Protein AF-A0A0F8YHL1-F1 (afdb_monomer)

Mean predicted aligned error: 12.62 Å

pLDDT: mean 79.78, std 15.27, range [35.53, 95.88]

Secondary structure (DSSP, 8-state):
-HHHHHHHHHHHHHHHHHHHHHHHHHHHT--GGGS-HHHHHHHHHHHHTEE-S---HHHHHHHHHHHHHHHH-TTS---HHHHHHHTTTTSEETTS--HHHHHHHHHHHHHHHHHHHHHHHHHHHHHHHHHHHHHHHHHHTPPPTTTS---S--PPPP-TTHHHHHHHHHHS-TTS--HHHHHHHHT-TTSHHHIIIIIHHHHHHHHHHHHHHHHHHHHHHHHHHTSSBSTTSSBS-HHHHHH-EEEETTEEEEHHHHHHHHHHHTSHHHHHIIIII-EE-TTSS-TT--B---HHHHHHHHHT--HHHHHHTSHHHHHHHHHHHHHHHHHHHHHHSSPPPP-TT----EE----S-THHHHHHHHHHHHHHHTS-----GGGS------S-EE---HHHHH--

Sequence (404 aa):
MRIRLMKEEAKIRAEQRREFQKMVLKLRNVNTAKMDPVQAAPVIALLKGIDLVRLNKKATVRLEKMREFMEKNPESNVTEKMIKSLDRLEKTHLNDMTFEEMKDIFDAVMHHVHLDKLKKEIKVGREKKSTARAVADAIIEMKPIKEVRQDIVKFQAETPAQRTARLIKETFGIRHDHYDLIIESLAGLNSTMDKILFQGVDDGQMVELKYRQDVFKQFQKGLEDSGLFGKGKKVADIDAWLNETVIVGRYELSRNQRMALYRHSLNGDNYRAIIMGGFGIKHSKEPNKVYKIDVDEFNAILESLTPEELAFAGDHVSRIFAEQAAKLNKVFVEKNNFEMTKEDNYYPKEVMPIKRGVDFEKEEALEMFKGKWVRVGLSKGMLKERLRSKKPIYLNGLTYDVNK

Structure (mmCIF, N/CA/C/O backbone):
data_AF-A0A0F8YHL1-F1
#
_entry.id   AF-A0A0F8YHL1-F1
#
loop_
_atom_site.group_PDB
_atom_site.id
_atom_site.type_symbol
_atom_site.label_atom_id
_atom_site.label_alt_id
_atom_site.label_comp_id
_atom_site.label_asym_id
_atom_site.label_entity_id
_atom_site.label_seq_id
_atom_site.pdbx_PDB_ins_code
_atom_site.Cartn_x
_atom_site.Cartn_y
_atom_site.Cartn_z
_atom_site.occupancy
_atom_site.B_iso_or_equiv
_atom_site.auth_seq_id
_atom_site.auth_comp_id
_atom_site.auth_asym_id
_atom_site.auth_atom_id
_atom_site.pdbx_PDB_model_num
ATOM 1 N N . MET A 1 1 ? -35.172 -12.726 56.583 1.00 66.19 1 MET A N 1
ATOM 2 C CA . MET A 1 1 ? -34.061 -11.794 56.273 1.00 66.19 1 MET A CA 1
ATOM 3 C C . MET A 1 1 ? -33.017 -12.424 55.337 1.00 66.19 1 MET A C 1
ATOM 5 O O . MET A 1 1 ? -32.843 -11.921 54.238 1.00 66.19 1 MET A O 1
ATOM 9 N N . ARG A 1 2 ? -32.428 -13.583 55.679 1.00 71.56 2 ARG A N 1
ATOM 10 C CA . ARG A 1 2 ? -31.393 -14.293 54.884 1.00 71.56 2 ARG A CA 1
ATOM 11 C C . ARG A 1 2 ? -31.762 -14.608 53.418 1.00 71.56 2 ARG A C 1
ATOM 13 O O . ARG A 1 2 ? -30.946 -14.417 52.530 1.00 71.56 2 ARG A O 1
ATOM 20 N N . ILE A 1 3 ? -33.009 -15.011 53.149 1.00 76.94 3 ILE A N 1
ATOM 21 C CA . ILE A 1 3 ? -33.494 -15.304 51.780 1.00 76.94 3 ILE A CA 1
ATOM 22 C C . ILE A 1 3 ? -33.591 -14.035 50.911 1.00 76.94 3 ILE A C 1
ATOM 24 O O . ILE A 1 3 ? -33.381 -14.109 49.704 1.00 76.94 3 ILE A O 1
ATOM 28 N N . ARG A 1 4 ? -33.900 -12.868 51.499 1.00 74.25 4 ARG A N 1
ATOM 29 C CA . ARG A 1 4 ? -33.935 -11.596 50.754 1.00 74.25 4 ARG A CA 1
ATOM 30 C C . ARG A 1 4 ? -32.519 -11.160 50.363 1.00 74.25 4 ARG A C 1
ATOM 32 O O . ARG A 1 4 ? -32.305 -10.901 49.189 1.00 74.25 4 ARG A O 1
ATOM 39 N N . LEU A 1 5 ? -31.566 -11.233 51.297 1.00 76.00 5 LEU A N 1
ATOM 40 C CA . LEU A 1 5 ? -30.143 -10.961 51.041 1.00 76.00 5 LEU A CA 1
ATOM 41 C C . LEU A 1 5 ? -29.560 -11.882 49.954 1.00 76.00 5 LEU A C 1
ATOM 43 O O . LEU A 1 5 ? -28.947 -11.404 49.009 1.00 76.00 5 LEU A O 1
ATOM 47 N N . MET A 1 6 ? -29.845 -13.190 50.004 1.00 77.75 6 MET A N 1
ATOM 48 C CA . MET A 1 6 ? -29.402 -14.130 48.960 1.00 77.75 6 MET A CA 1
ATOM 49 C C . MET A 1 6 ? -29.983 -13.812 47.572 1.00 77.75 6 MET A C 1
ATOM 51 O O . MET A 1 6 ? -29.295 -13.975 46.566 1.00 77.75 6 MET A O 1
ATOM 55 N N . LYS A 1 7 ? -31.246 -13.368 47.493 1.00 84.06 7 LYS A N 1
ATOM 56 C CA . LYS A 1 7 ? -31.866 -12.955 46.222 1.00 84.06 7 LYS A CA 1
ATOM 57 C C . LYS A 1 7 ? -31.234 -11.675 45.671 1.00 84.06 7 LYS A C 1
ATOM 59 O O . LYS A 1 7 ? -31.077 -11.555 44.459 1.00 84.06 7 LYS A O 1
ATOM 64 N N . GLU A 1 8 ? -30.868 -10.748 46.547 1.00 83.06 8 GLU A N 1
ATOM 65 C CA . GLU A 1 8 ? -30.228 -9.481 46.192 1.00 83.06 8 GLU A CA 1
ATOM 66 C C . GLU A 1 8 ? -28.790 -9.699 45.698 1.00 83.06 8 GLU A C 1
ATOM 68 O O . GLU A 1 8 ? -28.441 -9.257 44.605 1.00 83.06 8 GLU A O 1
ATOM 73 N N . GLU A 1 9 ? -27.999 -10.513 46.403 1.00 84.38 9 GLU A N 1
ATOM 74 C CA . GLU A 1 9 ? -26.665 -10.936 45.956 1.00 84.38 9 GLU A CA 1
ATOM 75 C C . GLU A 1 9 ? -26.708 -11.698 44.625 1.00 84.38 9 GLU A C 1
ATOM 77 O O . GLU A 1 9 ? -25.872 -11.481 43.746 1.00 84.38 9 GLU A O 1
ATOM 82 N N . ALA A 1 10 ? -27.688 -12.591 44.444 1.00 85.94 10 ALA A N 1
ATOM 83 C CA . ALA A 1 10 ? -27.861 -13.317 43.189 1.00 85.94 10 ALA A CA 1
ATOM 84 C C . ALA A 1 10 ? -28.182 -12.371 42.021 1.00 85.94 10 ALA A C 1
ATOM 86 O O . ALA A 1 10 ? -27.679 -12.578 40.914 1.00 85.94 10 ALA A O 1
ATOM 87 N N . LYS A 1 11 ? -28.974 -11.320 42.267 1.00 90.06 11 LYS A N 1
ATOM 88 C CA . LYS A 1 11 ? -29.289 -10.286 41.276 1.00 90.06 11 LYS A CA 1
ATOM 89 C C . LYS A 1 11 ? -28.047 -9.470 40.907 1.00 90.06 11 LYS A C 1
ATOM 91 O O . LYS A 1 11 ? -27.749 -9.362 39.721 1.00 90.06 11 LYS A O 1
ATOM 96 N N . ILE A 1 12 ? -27.281 -9.007 41.898 1.00 87.31 12 ILE A N 1
ATOM 97 C CA . ILE A 1 12 ? -26.021 -8.272 41.684 1.00 87.31 12 ILE A CA 1
ATOM 98 C C . ILE A 1 12 ? -25.038 -9.120 40.866 1.00 87.31 12 ILE A C 1
ATOM 100 O O . ILE A 1 12 ? -24.499 -8.661 39.862 1.00 87.31 12 ILE A O 1
ATOM 104 N N . ARG A 1 13 ? -24.862 -10.402 41.217 1.00 85.38 13 ARG A N 1
ATOM 105 C CA . ARG A 1 13 ? -23.994 -11.321 40.457 1.00 85.38 13 ARG A CA 1
ATOM 106 C C . ARG A 1 13 ? -24.487 -11.542 39.028 1.00 85.38 13 ARG A C 1
ATOM 108 O O . ARG A 1 13 ? -23.675 -11.686 38.114 1.00 85.38 13 ARG A O 1
ATOM 115 N N . ALA A 1 14 ? -25.801 -11.614 38.815 1.00 88.38 14 ALA A N 1
ATOM 116 C CA . ALA A 1 14 ? -26.371 -11.758 37.479 1.00 88.38 14 ALA A CA 1
ATOM 117 C C . ALA A 1 14 ? -26.127 -10.505 36.624 1.00 88.38 14 ALA A C 1
ATOM 119 O O . ALA A 1 14 ? -25.765 -10.633 35.454 1.00 88.38 14 ALA A O 1
ATOM 120 N N . GLU A 1 15 ? -26.273 -9.314 37.206 1.00 90.69 15 GLU A N 1
ATOM 121 C CA . GLU A 1 15 ? -25.990 -8.030 36.557 1.00 90.69 15 GLU A CA 1
ATOM 122 C C . GLU A 1 15 ? -24.505 -7.896 36.207 1.00 90.69 15 GLU A C 1
ATOM 124 O O . GLU A 1 15 ? -24.183 -7.705 35.032 1.00 90.69 15 GLU A O 1
ATOM 129 N N . GLN A 1 16 ? -23.607 -8.148 37.166 1.00 89.69 16 GLN A N 1
ATOM 130 C CA . GLN A 1 16 ? -22.155 -8.158 36.948 1.00 89.69 16 GLN A CA 1
ATOM 131 C C . GLN A 1 16 ? -21.751 -9.115 35.823 1.00 89.69 16 GLN A C 1
ATOM 133 O O . GLN A 1 16 ? -20.984 -8.750 34.938 1.00 89.69 16 GLN A O 1
ATOM 138 N N . ARG A 1 17 ? -22.307 -10.334 35.785 1.00 87.06 17 ARG A N 1
ATOM 139 C CA . ARG A 1 17 ? -22.046 -11.287 34.689 1.00 87.06 17 ARG A CA 1
ATOM 140 C C . ARG A 1 17 ? -22.510 -10.761 33.335 1.00 87.06 17 ARG A C 1
ATOM 142 O O . ARG A 1 17 ? -21.849 -10.998 32.324 1.00 87.06 17 ARG A O 1
ATOM 149 N N . ARG A 1 18 ? -23.651 -10.074 33.297 1.00 90.88 18 ARG A N 1
ATOM 150 C CA . ARG A 1 18 ? -24.211 -9.506 32.067 1.00 90.88 18 ARG A CA 1
ATOM 151 C C . ARG A 1 18 ? -23.339 -8.365 31.552 1.00 90.88 18 ARG A C 1
ATOM 153 O O . ARG A 1 18 ? -23.091 -8.285 30.351 1.00 90.88 18 ARG A O 1
ATOM 160 N N . GLU A 1 19 ? -22.857 -7.510 32.446 1.00 90.88 19 GLU A N 1
ATOM 161 C CA . GLU A 1 19 ? -21.908 -6.446 32.118 1.00 90.88 19 GLU A CA 1
ATOM 162 C C . GLU A 1 19 ? -20.555 -7.001 31.685 1.00 90.88 19 GLU A C 1
ATOM 164 O O . GLU A 1 19 ? -20.057 -6.609 30.634 1.00 90.88 19 GLU A O 1
ATOM 169 N N . PHE A 1 20 ? -20.025 -7.995 32.398 1.00 90.62 20 PHE A N 1
ATOM 170 C CA . PHE A 1 20 ? -18.797 -8.700 32.031 1.00 90.62 20 PHE A CA 1
ATOM 171 C C . PHE A 1 20 ? -18.864 -9.236 30.596 1.00 90.62 20 PHE A C 1
ATOM 173 O O . PHE A 1 20 ? -17.977 -8.991 29.781 1.00 90.62 20 PHE A O 1
ATOM 180 N N . GLN A 1 21 ? -19.963 -9.904 30.232 1.00 89.25 21 GLN A N 1
ATOM 181 C CA . GLN A 1 21 ? -20.164 -10.399 28.868 1.00 89.25 21 GLN A CA 1
ATOM 182 C C . GLN A 1 21 ? -20.241 -9.272 27.829 1.00 89.25 21 GLN A C 1
ATOM 184 O O . GLN A 1 21 ? -19.700 -9.419 26.731 1.00 89.25 21 GLN A O 1
ATOM 189 N N . LYS A 1 22 ? -20.880 -8.141 28.160 1.00 92.75 22 LYS A N 1
ATOM 190 C CA . LYS A 1 22 ? -20.911 -6.958 27.284 1.00 92.75 22 LYS A CA 1
ATOM 191 C C . LYS A 1 22 ? -19.513 -6.366 27.088 1.00 92.75 22 LYS A C 1
ATOM 193 O O . LYS A 1 22 ? -19.184 -6.005 25.959 1.00 92.75 22 LYS A O 1
ATOM 198 N N . MET A 1 23 ? -18.706 -6.284 28.148 1.00 93.00 23 MET A N 1
ATOM 199 C CA . MET A 1 23 ? -17.321 -5.800 28.091 1.00 93.00 23 MET A CA 1
ATOM 200 C C . MET A 1 23 ? -16.475 -6.692 27.181 1.00 93.00 23 MET A C 1
ATOM 202 O O . MET A 1 23 ? -15.886 -6.199 26.221 1.00 93.00 23 MET A O 1
ATOM 206 N N . VAL A 1 24 ? -16.518 -8.013 27.384 1.00 90.69 24 VAL A N 1
ATOM 207 C CA . VAL A 1 24 ? -15.813 -8.988 26.533 1.00 90.69 24 VAL A CA 1
ATOM 208 C C . VAL A 1 24 ? -16.233 -8.867 25.067 1.00 90.69 24 VAL A C 1
ATOM 210 O O . VAL A 1 24 ? -15.379 -8.859 24.181 1.00 90.69 24 VAL A O 1
ATOM 213 N N . LEU A 1 25 ? -17.536 -8.755 24.787 1.00 90.75 25 LEU A N 1
ATOM 214 C CA . LEU A 1 25 ? -18.029 -8.618 23.415 1.00 90.75 25 LEU A CA 1
ATOM 215 C C . LEU A 1 25 ? -17.499 -7.343 22.749 1.00 90.75 25 LEU A C 1
ATOM 217 O O . LEU A 1 25 ? -17.074 -7.383 21.597 1.00 90.75 25 LEU A O 1
ATOM 221 N N . LYS A 1 26 ? -17.505 -6.220 23.472 1.00 91.81 26 LYS A N 1
ATOM 222 C CA . LYS A 1 26 ? -16.968 -4.953 22.971 1.00 91.81 26 LYS A CA 1
ATOM 223 C C . LYS A 1 26 ? -15.470 -5.046 22.699 1.00 91.81 26 LYS A C 1
ATOM 225 O O . LYS A 1 26 ? -15.065 -4.658 21.611 1.00 91.81 26 LYS A O 1
ATOM 230 N N . LEU A 1 27 ? -14.682 -5.615 23.615 1.00 92.25 27 LEU A N 1
ATOM 231 C CA . LEU A 1 27 ? -13.239 -5.802 23.415 1.00 92.25 27 LEU A CA 1
ATOM 232 C C . LEU A 1 27 ? -12.924 -6.675 22.202 1.00 92.25 27 LEU A C 1
ATOM 234 O O . LEU A 1 27 ? -12.051 -6.328 21.416 1.00 92.25 27 LEU A O 1
ATOM 238 N N . ARG A 1 28 ? -13.673 -7.765 21.994 1.00 89.06 28 ARG A N 1
ATOM 239 C CA . ARG A 1 28 ? -13.517 -8.615 20.800 1.00 89.06 28 ARG A CA 1
ATOM 240 C C . ARG A 1 28 ? -13.789 -7.871 19.492 1.00 89.06 28 ARG A C 1
ATOM 242 O O . ARG A 1 28 ? -13.245 -8.249 18.461 1.00 89.06 28 ARG A O 1
ATOM 249 N N . ASN A 1 29 ? -14.636 -6.847 19.532 1.00 90.62 29 ASN A N 1
ATOM 250 C CA . ASN A 1 29 ? -14.989 -6.042 18.367 1.00 90.62 29 ASN A CA 1
ATOM 251 C C . ASN A 1 29 ? -14.037 -4.853 18.144 1.00 90.62 29 ASN A C 1
ATOM 253 O O . ASN A 1 29 ? -14.195 -4.137 17.153 1.00 90.62 29 ASN A O 1
ATOM 257 N N . VAL A 1 30 ? -13.062 -4.618 19.032 1.00 90.69 30 VAL A N 1
ATOM 258 C CA . VAL A 1 30 ? -12.052 -3.573 18.833 1.00 90.69 30 VAL A CA 1
ATOM 259 C C . VAL A 1 30 ? -11.114 -4.001 17.709 1.00 90.69 30 VAL A C 1
ATOM 261 O O . VAL A 1 30 ? -10.410 -5.003 17.805 1.00 90.69 30 VAL A O 1
ATOM 264 N N . ASN A 1 31 ? -11.100 -3.223 16.628 1.00 88.44 31 ASN A N 1
ATOM 265 C CA . ASN A 1 31 ? -10.236 -3.471 15.483 1.00 88.44 31 ASN A CA 1
ATOM 266 C C . ASN A 1 31 ? -8.985 -2.588 15.553 1.00 88.44 31 ASN A C 1
ATOM 268 O O . ASN A 1 31 ? -8.961 -1.491 14.992 1.00 88.44 31 ASN A O 1
ATOM 272 N N . THR A 1 32 ? -7.943 -3.089 16.215 1.00 87.94 32 THR A N 1
ATOM 273 C CA . THR A 1 32 ? -6.653 -2.394 16.362 1.00 87.94 32 THR A CA 1
ATOM 274 C C . THR A 1 32 ? -5.949 -2.142 15.031 1.00 87.94 32 THR A C 1
ATOM 276 O O . THR A 1 32 ? -5.216 -1.166 14.919 1.00 87.94 32 THR A O 1
ATOM 279 N N . ALA A 1 33 ? -6.221 -2.939 13.991 1.00 86.44 33 ALA A N 1
ATOM 280 C CA . ALA A 1 33 ? -5.633 -2.745 12.664 1.00 86.44 33 ALA A CA 1
ATOM 281 C C . ALA A 1 33 ? -6.118 -1.461 11.966 1.00 86.44 33 ALA A C 1
ATOM 283 O O . ALA A 1 33 ? -5.475 -0.984 11.039 1.00 86.44 33 ALA A O 1
ATOM 284 N N . LYS A 1 34 ? -7.250 -0.893 12.400 1.00 86.25 34 LYS A N 1
ATOM 285 C CA . LYS A 1 34 ? -7.805 0.364 11.867 1.00 86.25 34 LYS A CA 1
ATOM 286 C C . LYS A 1 34 ? -7.648 1.542 12.827 1.00 86.25 34 LYS A C 1
ATOM 288 O O . LYS A 1 34 ? -8.306 2.570 12.644 1.00 86.25 34 LYS A O 1
ATOM 293 N N . MET A 1 35 ? -6.835 1.387 13.865 1.00 88.81 35 MET A N 1
ATOM 294 C CA . MET A 1 35 ? -6.542 2.434 14.840 1.00 88.81 35 MET A CA 1
ATOM 295 C C . MET A 1 35 ? -5.200 3.094 14.535 1.00 88.81 35 MET A C 1
ATOM 297 O O . MET A 1 35 ? -4.316 2.494 13.922 1.00 88.81 35 MET A O 1
ATOM 301 N N . ASP A 1 36 ? -5.051 4.326 15.006 1.00 88.81 36 ASP A N 1
ATOM 302 C CA . ASP A 1 36 ? -3.782 5.039 14.984 1.00 88.81 36 ASP A CA 1
ATOM 303 C C . ASP A 1 36 ? -2.710 4.234 15.733 1.00 88.81 36 ASP A C 1
ATOM 305 O O . ASP A 1 36 ? -2.987 3.797 16.852 1.00 88.81 36 ASP A O 1
ATOM 309 N N . PRO A 1 37 ? -1.490 4.053 15.189 1.00 89.00 37 PRO A N 1
ATOM 310 C CA . PRO A 1 37 ? -0.473 3.188 15.798 1.00 89.00 37 PRO A CA 1
ATOM 311 C C . PRO A 1 37 ? -0.168 3.530 17.262 1.00 89.00 37 PRO A C 1
ATOM 313 O O . PRO A 1 37 ? 0.018 2.636 18.087 1.00 89.00 37 PRO A O 1
ATOM 316 N N . VAL A 1 38 ? -0.203 4.823 17.605 1.00 91.06 38 VAL A N 1
ATOM 317 C CA . VAL A 1 38 ? 0.028 5.327 18.968 1.00 91.06 38 VAL A CA 1
ATOM 318 C C . VAL A 1 38 ? -1.055 4.850 19.940 1.00 91.06 38 VAL A C 1
ATOM 320 O O . VAL A 1 38 ? -0.758 4.570 21.095 1.00 91.06 38 VAL A O 1
ATOM 323 N N . GLN A 1 39 ? -2.303 4.734 19.481 1.00 91.50 39 GLN A N 1
ATOM 324 C CA . GLN A 1 39 ? -3.429 4.255 20.292 1.00 91.50 39 GLN A CA 1
ATOM 325 C C . GLN A 1 39 ? -3.612 2.736 20.194 1.00 91.50 39 GLN A C 1
ATOM 327 O O . GLN A 1 39 ? -4.081 2.106 21.138 1.00 91.50 39 GLN A O 1
ATOM 332 N N . ALA A 1 40 ? -3.223 2.129 19.072 1.00 90.75 40 ALA A N 1
ATOM 333 C CA . ALA A 1 40 ? -3.288 0.690 18.858 1.00 90.75 40 ALA A CA 1
ATOM 334 C C . ALA A 1 40 ? -2.283 -0.064 19.740 1.00 90.75 40 ALA A C 1
ATOM 336 O O . ALA A 1 40 ? -2.630 -1.107 20.293 1.00 90.75 40 ALA A O 1
ATOM 337 N N . ALA A 1 41 ? -1.058 0.452 19.900 1.00 92.44 41 ALA A N 1
ATOM 338 C CA . ALA A 1 41 ? -0.001 -0.228 20.650 1.00 92.44 41 ALA A CA 1
ATOM 339 C C . ALA A 1 41 ? -0.370 -0.506 22.126 1.00 92.44 41 ALA A C 1
ATOM 341 O O . ALA A 1 41 ? -0.244 -1.662 22.538 1.00 92.44 41 ALA A O 1
ATOM 342 N N . PRO A 1 42 ? -0.905 0.458 22.906 1.00 92.00 42 PRO A N 1
ATOM 343 C CA . PRO A 1 42 ? -1.404 0.192 24.257 1.00 92.00 42 PRO A CA 1
ATOM 344 C C . PRO A 1 42 ? -2.526 -0.848 24.295 1.00 92.00 42 PRO A C 1
ATOM 346 O O . PRO A 1 42 ? -2.508 -1.740 25.137 1.00 92.00 42 PRO A O 1
ATOM 349 N N . VAL A 1 43 ? -3.475 -0.794 23.353 1.00 92.06 43 VAL A N 1
ATOM 350 C CA . VAL A 1 43 ? -4.576 -1.771 23.279 1.00 92.06 43 VAL A CA 1
ATOM 351 C C . VAL A 1 43 ? -4.044 -3.177 23.001 1.00 92.06 43 VAL A C 1
ATOM 353 O O . VAL A 1 43 ? -4.459 -4.133 23.651 1.00 92.06 43 VAL A O 1
ATOM 356 N N . ILE A 1 44 ? -3.099 -3.315 22.068 1.00 91.44 44 ILE A N 1
ATOM 357 C CA . ILE A 1 44 ? -2.448 -4.596 21.773 1.00 91.44 44 ILE A CA 1
ATOM 358 C C . ILE A 1 44 ? -1.698 -5.100 23.008 1.00 91.44 44 ILE A C 1
ATOM 360 O O . ILE A 1 44 ? -1.815 -6.277 23.331 1.00 91.44 44 ILE A O 1
ATOM 364 N N . ALA A 1 45 ? -0.970 -4.231 23.714 1.00 91.56 45 ALA A N 1
ATOM 365 C CA . ALA A 1 45 ? -0.237 -4.599 24.921 1.00 91.56 45 ALA A CA 1
ATOM 366 C C . ALA A 1 45 ? -1.172 -5.100 26.035 1.00 91.56 45 ALA A C 1
ATOM 368 O O . ALA A 1 45 ? -0.929 -6.170 26.589 1.00 91.56 45 ALA A O 1
ATOM 369 N N . LEU A 1 46 ? -2.273 -4.385 26.295 1.00 90.75 46 LEU A N 1
ATOM 370 C CA . LEU A 1 46 ? -3.285 -4.761 27.289 1.00 90.75 46 LEU A CA 1
ATOM 371 C C . LEU A 1 46 ? -3.964 -6.097 26.952 1.00 90.75 46 LEU A C 1
ATOM 373 O O . LEU A 1 46 ? -4.244 -6.891 27.844 1.00 90.75 46 LEU A O 1
ATOM 377 N N . LEU A 1 47 ? -4.212 -6.368 25.667 1.00 90.00 47 LEU A N 1
ATOM 378 C CA . LEU A 1 47 ? -4.900 -7.585 25.227 1.00 90.00 47 LEU A CA 1
ATOM 379 C C . LEU A 1 47 ? -3.965 -8.776 24.966 1.00 90.00 47 LEU A C 1
ATOM 381 O O . LEU A 1 47 ? -4.443 -9.908 24.894 1.00 90.00 47 LEU A O 1
ATOM 385 N N . LY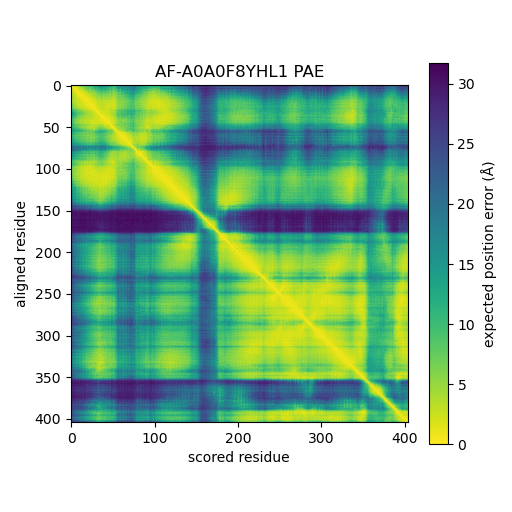S A 1 48 ? -2.648 -8.567 24.823 1.00 88.44 48 LYS A N 1
ATOM 386 C CA . LYS A 1 48 ? -1.682 -9.621 24.453 1.00 88.44 48 LYS A CA 1
ATOM 387 C C . LYS A 1 48 ? -1.721 -10.809 25.419 1.00 88.44 48 LYS A C 1
ATOM 389 O O . LYS A 1 48 ? -1.664 -11.954 24.969 1.00 88.44 48 LYS A O 1
ATOM 394 N N . GLY A 1 49 ? -1.840 -10.522 26.715 1.00 84.62 49 GLY A N 1
ATOM 395 C CA . GLY A 1 49 ? -1.845 -11.515 27.791 1.00 84.62 49 GLY A CA 1
ATOM 396 C C . GLY A 1 49 ? -3.208 -12.139 28.096 1.00 84.62 49 GLY A C 1
ATOM 397 O O . GLY A 1 49 ? -3.285 -12.974 28.987 1.00 84.62 49 GLY A O 1
ATOM 398 N N . ILE A 1 50 ? -4.280 -11.760 27.392 1.00 86.12 50 ILE A N 1
ATOM 399 C CA . ILE A 1 50 ? -5.649 -12.171 27.735 1.00 86.12 50 ILE A CA 1
ATOM 400 C C . ILE A 1 50 ? -6.237 -13.008 26.604 1.00 86.12 50 ILE A C 1
ATOM 402 O O . ILE A 1 50 ? -6.273 -12.583 25.446 1.00 86.12 50 ILE A O 1
ATOM 406 N N . ASP A 1 51 ? -6.767 -14.187 26.930 1.00 84.12 51 ASP A N 1
ATOM 407 C CA . ASP A 1 51 ? -7.594 -14.932 25.985 1.00 84.12 51 ASP A CA 1
ATOM 408 C C . ASP A 1 51 ? -9.056 -14.503 26.123 1.00 84.12 51 ASP A C 1
ATOM 410 O O . ASP A 1 51 ? -9.803 -14.989 26.973 1.00 84.12 51 ASP A O 1
ATOM 414 N N . LEU A 1 52 ? -9.488 -13.601 25.238 1.00 83.19 52 LEU A N 1
ATOM 415 C CA . LEU A 1 52 ? -10.881 -13.168 25.164 1.00 83.19 52 LEU A CA 1
ATOM 416 C C . LEU A 1 52 ? -11.825 -14.291 24.714 1.00 83.19 52 LEU A C 1
ATOM 418 O O . LEU A 1 52 ? -13.037 -14.082 24.753 1.00 83.19 52 LEU A O 1
ATOM 422 N N . VAL A 1 53 ? -11.345 -15.457 24.263 1.00 82.38 53 VAL A N 1
ATOM 423 C CA . VAL A 1 53 ? -12.166 -16.617 23.889 1.00 82.38 53 VAL A CA 1
ATOM 424 C C . VAL A 1 53 ? -12.253 -17.594 25.056 1.00 82.38 53 VAL A C 1
ATOM 426 O O . VAL A 1 53 ? -11.257 -18.076 25.581 1.00 82.38 53 VAL A O 1
ATOM 429 N N . ARG A 1 54 ? -13.478 -17.966 25.437 1.00 76.31 54 ARG A N 1
ATOM 430 C CA . ARG A 1 54 ? -13.696 -18.891 26.552 1.00 76.31 54 ARG A CA 1
ATOM 431 C C . ARG A 1 54 ? -13.131 -20.279 26.227 1.00 76.31 54 ARG A C 1
ATOM 433 O O . ARG A 1 54 ? -13.660 -20.970 25.356 1.00 76.31 54 ARG A O 1
ATOM 440 N N . LEU A 1 55 ? -12.111 -20.704 26.966 1.00 74.31 55 LEU A N 1
ATOM 441 C CA . LEU A 1 55 ? -11.660 -22.094 27.011 1.00 74.31 55 LEU A CA 1
ATOM 442 C C . LEU A 1 55 ? -12.542 -22.903 27.965 1.00 74.31 55 LEU A C 1
ATOM 444 O O . LEU A 1 55 ? -12.925 -22.447 29.045 1.00 74.31 55 LEU A O 1
ATOM 448 N N . ASN A 1 56 ? -12.912 -24.109 27.536 1.00 78.38 56 ASN A N 1
ATOM 449 C CA . ASN A 1 56 ? -13.550 -25.085 28.410 1.00 78.38 56 ASN A CA 1
ATOM 450 C C . ASN A 1 56 ? -12.469 -25.982 29.037 1.00 78.38 56 ASN A C 1
ATOM 452 O O . ASN A 1 56 ? -11.426 -26.210 28.429 1.00 78.38 56 ASN A O 1
ATOM 456 N N . LYS A 1 57 ? -12.730 -26.533 30.232 1.00 79.38 57 LYS A N 1
ATOM 457 C CA . LYS A 1 57 ? -11.749 -27.361 30.964 1.00 79.38 57 LYS A CA 1
ATOM 458 C C . LYS A 1 57 ? -11.197 -28.523 30.123 1.00 79.38 57 LYS A C 1
ATOM 460 O O . LYS A 1 57 ? -10.020 -28.844 30.199 1.00 79.38 57 LYS A O 1
ATOM 465 N N . LYS A 1 58 ? -12.040 -29.135 29.282 1.00 83.25 58 LYS A N 1
ATOM 466 C CA . LYS A 1 58 ? -11.640 -30.238 28.389 1.00 83.25 58 LYS A CA 1
ATOM 467 C C . LYS A 1 58 ? -10.628 -29.797 27.323 1.00 83.25 58 LYS A C 1
ATOM 469 O O . LYS A 1 58 ? -9.766 -30.584 26.949 1.00 83.25 58 LYS A O 1
ATOM 474 N N . ALA A 1 59 ? -10.756 -28.578 26.808 1.00 80.31 59 ALA A N 1
ATOM 475 C CA . ALA A 1 59 ? -9.856 -28.013 25.815 1.00 80.31 59 ALA A CA 1
ATOM 476 C C . ALA A 1 59 ? -8.518 -27.613 26.441 1.00 80.31 59 ALA A C 1
ATOM 478 O O . ALA A 1 59 ? -7.496 -27.882 25.823 1.00 80.31 59 ALA A O 1
ATOM 479 N N . THR A 1 60 ? -8.513 -27.078 27.666 1.00 81.69 60 THR A N 1
ATOM 480 C CA . THR A 1 60 ? -7.275 -26.803 28.418 1.00 81.69 60 THR A CA 1
ATOM 481 C C . THR A 1 60 ? -6.457 -28.083 28.604 1.00 81.69 60 THR A C 1
ATOM 483 O O . THR A 1 60 ? -5.339 -28.159 28.109 1.00 81.69 60 THR A O 1
ATOM 486 N N . VAL A 1 61 ? -7.072 -29.147 29.137 1.00 85.19 61 VAL A N 1
ATOM 487 C CA . VAL A 1 61 ? -6.414 -30.460 29.312 1.00 85.19 61 VAL A CA 1
ATOM 488 C C . VAL A 1 61 ? -5.902 -31.035 27.986 1.00 85.19 61 VAL A C 1
ATOM 490 O O . VAL A 1 61 ? -4.871 -31.700 27.935 1.00 85.19 61 VAL A O 1
ATOM 493 N N . ARG A 1 62 ? -6.619 -30.804 26.879 1.00 85.50 62 ARG A N 1
ATOM 494 C CA . ARG A 1 62 ? -6.176 -31.248 25.550 1.00 85.50 62 ARG A CA 1
ATOM 495 C C . ARG A 1 62 ? -4.928 -30.497 25.089 1.00 85.50 62 ARG A C 1
ATOM 497 O O . ARG A 1 62 ? -4.043 -31.124 24.520 1.00 85.50 62 ARG A O 1
ATOM 504 N N . LEU A 1 63 ? -4.884 -29.183 25.293 1.00 85.62 63 LEU A N 1
ATOM 505 C CA . LEU A 1 63 ? -3.739 -28.356 24.919 1.00 85.62 63 LEU A CA 1
ATOM 506 C C . LEU A 1 63 ? -2.518 -28.681 25.789 1.00 85.62 63 LEU A C 1
ATOM 508 O O . LEU A 1 63 ? -1.425 -28.784 25.250 1.00 85.62 63 LEU A O 1
ATOM 512 N N . GLU A 1 64 ? -2.700 -28.927 27.088 1.00 86.50 64 GLU A N 1
ATOM 513 C CA . GLU A 1 64 ? -1.622 -29.358 27.996 1.00 86.50 64 GLU A CA 1
ATOM 514 C C . GLU A 1 64 ? -1.011 -30.686 27.544 1.00 86.50 64 GLU A C 1
ATOM 516 O O . GLU A 1 64 ? 0.196 -30.777 27.340 1.00 86.50 64 GLU A O 1
ATOM 521 N N . LYS A 1 65 ? -1.851 -31.689 27.257 1.00 86.06 65 LYS A N 1
ATOM 522 C CA . LYS A 1 65 ? -1.391 -32.970 26.698 1.00 86.06 65 LYS A CA 1
ATOM 523 C C . LYS A 1 65 ? -0.688 -32.810 25.352 1.00 86.06 65 LYS A C 1
ATOM 525 O O . LYS A 1 65 ? 0.228 -33.565 25.048 1.00 86.06 65 LYS A O 1
ATOM 530 N N . MET A 1 66 ? -1.124 -31.853 24.533 1.00 83.00 66 MET A N 1
ATOM 531 C CA . MET A 1 66 ? -0.473 -31.543 23.260 1.00 83.00 66 MET A CA 1
ATOM 532 C C . MET A 1 66 ? 0.907 -30.910 23.481 1.00 83.00 66 MET A C 1
ATOM 534 O O . MET A 1 66 ? 1.842 -31.279 22.776 1.00 83.00 66 MET A O 1
ATOM 538 N N . ARG A 1 67 ? 1.054 -30.030 24.482 1.00 83.62 67 ARG A N 1
ATOM 539 C CA . ARG A 1 67 ? 2.350 -29.470 24.891 1.00 83.62 67 ARG A CA 1
ATOM 540 C C . ARG A 1 67 ? 3.294 -30.568 25.371 1.00 83.62 67 ARG A C 1
ATOM 542 O O . ARG A 1 67 ? 4.390 -30.694 24.842 1.00 83.62 67 ARG A O 1
ATOM 549 N N . GLU A 1 68 ? 2.831 -31.420 26.286 1.00 85.38 68 GLU A N 1
ATOM 550 C CA . GLU A 1 68 ? 3.606 -32.561 26.793 1.00 85.38 68 GLU A CA 1
ATOM 551 C C . GLU A 1 68 ? 4.018 -33.528 25.675 1.00 85.38 68 GLU A C 1
ATOM 553 O O . GLU A 1 68 ? 5.123 -34.067 25.686 1.00 85.38 68 GLU A O 1
ATOM 558 N N . PHE A 1 69 ? 3.134 -33.767 24.702 1.00 84.19 69 PHE A N 1
ATOM 559 C CA . PHE A 1 69 ? 3.438 -34.616 23.553 1.00 84.19 69 PHE A CA 1
ATOM 560 C C . PHE A 1 69 ? 4.537 -34.012 22.670 1.00 84.19 69 PHE A C 1
ATOM 562 O O . PHE A 1 69 ? 5.419 -34.749 22.233 1.00 84.19 69 PHE A O 1
ATOM 569 N N . MET A 1 70 ? 4.502 -32.695 22.438 1.00 80.94 70 MET A N 1
ATOM 570 C CA . MET A 1 70 ? 5.508 -31.974 21.653 1.00 80.94 70 MET A CA 1
ATOM 571 C C . MET A 1 70 ? 6.859 -31.886 22.372 1.00 80.94 70 MET A C 1
ATOM 573 O O . MET A 1 70 ? 7.887 -32.093 21.739 1.00 80.94 70 MET A O 1
ATOM 577 N N . GLU A 1 71 ? 6.865 -31.665 23.689 1.00 82.25 71 GLU A N 1
ATOM 578 C CA . GLU A 1 71 ? 8.087 -31.694 24.510 1.00 82.25 71 GLU A CA 1
ATOM 579 C C . GLU A 1 71 ? 8.761 -33.078 24.479 1.00 82.25 71 GLU A C 1
ATOM 581 O O . GLU A 1 71 ? 9.986 -33.174 24.454 1.00 82.25 71 GLU A O 1
ATOM 586 N N . LYS A 1 72 ? 7.970 -34.159 24.439 1.00 85.62 72 LYS A N 1
ATOM 587 C CA . LYS A 1 72 ? 8.474 -35.543 24.385 1.00 85.62 72 LYS A CA 1
ATOM 588 C C . LYS A 1 72 ? 8.827 -36.031 22.976 1.00 85.62 72 LYS A C 1
ATOM 590 O O . LYS A 1 72 ? 9.533 -37.027 22.859 1.00 85.62 72 LYS A O 1
ATOM 595 N N . ASN A 1 73 ? 8.338 -35.375 21.921 1.00 84.12 73 ASN A N 1
ATOM 596 C CA . ASN A 1 73 ? 8.536 -35.781 20.523 1.00 84.12 73 ASN A CA 1
ATOM 597 C C . ASN A 1 73 ? 8.919 -34.568 19.652 1.00 84.12 73 ASN A C 1
ATOM 599 O O . ASN A 1 73 ? 8.098 -34.097 18.852 1.00 84.12 73 ASN A O 1
ATOM 603 N N . PRO A 1 74 ? 10.160 -34.061 19.786 1.00 73.94 74 PRO A N 1
ATOM 604 C CA . PRO A 1 74 ? 10.614 -32.855 19.092 1.00 73.94 74 PRO A CA 1
ATOM 605 C C . PRO A 1 74 ? 10.678 -33.006 17.564 1.00 73.94 74 PRO A C 1
ATOM 607 O O . PRO A 1 74 ? 10.603 -32.008 16.858 1.00 73.94 74 PRO A O 1
ATOM 610 N N . GLU A 1 75 ? 10.748 -34.235 17.043 1.00 73.81 75 GLU A N 1
ATOM 611 C CA . GLU A 1 75 ? 10.757 -34.510 15.595 1.00 73.81 75 GLU A CA 1
ATOM 612 C C . GLU A 1 75 ? 9.355 -34.616 14.969 1.00 73.81 75 GLU A C 1
ATOM 614 O O . GLU A 1 75 ? 9.202 -34.932 13.789 1.00 73.81 75 GLU A O 1
ATOM 619 N N . SER A 1 76 ? 8.296 -34.372 15.746 1.00 74.88 76 SER A N 1
ATOM 620 C CA . SER A 1 76 ? 6.934 -34.402 15.214 1.00 74.88 76 SER A CA 1
ATOM 621 C C . SER A 1 76 ? 6.667 -33.210 14.283 1.00 74.88 76 SER A C 1
ATOM 623 O O . SER A 1 76 ? 7.071 -32.083 14.551 1.00 74.88 76 SER A O 1
ATOM 625 N N . ASN A 1 77 ? 5.948 -33.443 13.180 1.00 72.06 77 ASN A N 1
ATOM 626 C CA . ASN A 1 77 ? 5.528 -32.377 12.266 1.00 72.06 77 ASN A CA 1
ATOM 627 C C . ASN A 1 77 ? 4.471 -31.483 12.936 1.00 72.06 77 ASN A C 1
ATOM 629 O O . ASN A 1 77 ? 3.267 -31.750 12.883 1.00 72.06 77 ASN A O 1
ATOM 633 N N . VAL A 1 78 ? 4.926 -30.408 13.578 1.00 72.50 78 VAL A N 1
ATOM 634 C CA . VAL A 1 78 ? 4.064 -29.428 14.239 1.00 72.50 78 VAL A CA 1
ATOM 635 C C . VAL A 1 78 ? 3.480 -28.476 13.198 1.00 72.50 78 VAL A C 1
ATOM 637 O O . VAL A 1 78 ? 4.196 -27.748 12.517 1.00 72.50 78 VAL A O 1
ATOM 640 N N . THR A 1 79 ? 2.152 -28.427 13.091 1.00 75.56 79 THR A N 1
ATOM 641 C CA . THR A 1 79 ? 1.497 -27.423 12.237 1.00 75.56 79 THR A CA 1
ATOM 642 C C . THR A 1 79 ? 1.474 -26.051 12.920 1.00 75.56 79 THR A C 1
ATOM 644 O O . THR A 1 79 ? 1.278 -25.953 14.131 1.00 75.56 79 THR A O 1
ATOM 647 N N . GLU A 1 80 ? 1.558 -24.962 12.151 1.00 73.25 80 GLU A N 1
ATOM 648 C CA . GLU A 1 80 ? 1.485 -23.581 12.673 1.00 73.25 80 GLU A CA 1
ATOM 649 C C . GLU A 1 80 ? 0.205 -23.327 13.502 1.00 73.25 80 GLU A C 1
ATOM 651 O O . GLU A 1 80 ? 0.190 -22.573 14.476 1.00 73.25 80 GLU A O 1
ATOM 656 N N . LYS A 1 81 ? -0.890 -24.015 13.154 1.00 77.81 81 LYS A N 1
ATOM 657 C CA . LYS A 1 81 ? -2.159 -23.972 13.890 1.00 77.81 81 LYS A CA 1
ATOM 658 C C . LYS A 1 81 ? -2.047 -24.567 15.299 1.00 77.81 81 LYS A C 1
ATOM 660 O O . LYS A 1 81 ? -2.734 -24.091 16.204 1.00 77.81 81 LYS A O 1
ATOM 665 N N . MET A 1 82 ? -1.225 -25.599 15.485 1.00 76.38 82 MET A N 1
ATOM 666 C CA . MET A 1 82 ? -0.989 -26.217 16.794 1.00 76.38 82 MET A CA 1
ATOM 667 C C . MET A 1 82 ? -0.178 -25.280 17.687 1.00 76.38 82 MET A C 1
ATOM 669 O O . MET A 1 82 ? -0.599 -25.048 18.817 1.00 76.38 82 MET A O 1
ATOM 673 N N . ILE A 1 83 ? 0.870 -24.648 17.148 1.00 76.75 83 ILE A N 1
ATOM 674 C CA . ILE A 1 83 ? 1.686 -23.647 17.861 1.00 76.75 83 ILE A CA 1
ATOM 675 C C . ILE A 1 83 ? 0.805 -22.491 18.349 1.00 76.75 83 ILE A C 1
ATOM 677 O O . ILE A 1 83 ? 0.689 -22.266 19.549 1.00 76.75 83 ILE A O 1
ATOM 681 N N . LYS A 1 84 ? 0.032 -21.868 17.447 1.00 78.00 84 LYS A N 1
ATOM 682 C CA . LYS A 1 84 ? -0.903 -20.779 17.801 1.00 78.00 84 LYS A CA 1
ATOM 683 C C . LYS A 1 84 ? -1.959 -21.176 18.837 1.00 78.00 84 LYS A C 1
ATOM 685 O O . LYS A 1 84 ? -2.540 -20.318 19.500 1.00 78.00 84 LYS A O 1
ATOM 690 N N . SER A 1 85 ? -2.282 -22.466 18.934 1.00 76.94 85 SER A N 1
ATOM 691 C CA . SER A 1 85 ? -3.238 -22.969 19.924 1.00 76.94 85 SER A CA 1
ATOM 692 C C . SER A 1 85 ? -2.598 -23.153 21.302 1.00 76.94 85 SER A C 1
ATOM 694 O O . SER A 1 85 ? -3.303 -22.992 22.296 1.00 76.94 85 SER A O 1
ATOM 696 N N . LEU A 1 86 ? -1.297 -23.458 21.364 1.00 81.38 86 LEU A N 1
ATOM 697 C CA . LEU A 1 86 ? -0.524 -23.548 22.606 1.00 81.38 86 LEU A CA 1
ATOM 698 C C . LEU A 1 86 ? -0.266 -22.173 23.225 1.00 81.38 86 LEU A C 1
ATOM 700 O O . LEU A 1 86 ? -0.402 -22.052 24.438 1.00 81.38 86 LEU A O 1
ATOM 704 N N . ASP A 1 87 ? -0.070 -21.128 22.412 1.00 81.56 87 ASP A N 1
ATOM 705 C CA . ASP A 1 87 ? 0.047 -19.730 22.877 1.00 81.56 87 ASP A CA 1
ATOM 706 C C . ASP A 1 87 ? -1.145 -19.274 23.741 1.00 81.56 87 ASP A C 1
ATOM 708 O O . ASP A 1 87 ? -1.089 -18.262 24.435 1.00 81.56 87 ASP A O 1
ATOM 712 N N . ARG A 1 88 ? -2.281 -19.981 23.671 1.00 80.88 88 ARG A N 1
ATOM 713 C CA . ARG A 1 88 ? -3.469 -19.688 24.482 1.00 80.88 88 ARG A CA 1
ATOM 714 C C . ARG A 1 88 ? -3.339 -20.156 25.928 1.00 80.88 88 ARG A C 1
ATOM 716 O O . ARG A 1 88 ? -4.035 -19.604 26.770 1.00 80.88 88 ARG A O 1
ATOM 723 N N . LEU A 1 89 ? -2.506 -21.162 26.203 1.00 80.25 89 LEU A N 1
ATOM 724 C CA . LEU A 1 89 ? -2.248 -21.652 27.562 1.00 80.25 89 LEU A CA 1
ATOM 725 C C . LEU A 1 89 ? -1.432 -20.655 28.388 1.00 80.25 89 LEU A C 1
ATOM 727 O O . LEU A 1 89 ? -1.548 -20.639 29.605 1.00 80.25 89 LEU A O 1
ATOM 731 N N . GLU A 1 90 ? -0.631 -19.817 27.733 1.00 81.56 90 GLU A N 1
ATOM 732 C CA . GLU A 1 90 ? 0.197 -18.797 28.388 1.00 81.56 90 GLU A CA 1
ATOM 733 C C . GLU A 1 90 ? -0.584 -17.515 28.726 1.00 81.56 90 GLU A C 1
ATOM 735 O O . GLU A 1 90 ? -0.035 -16.584 29.312 1.00 81.56 90 GLU A O 1
ATOM 740 N N . LYS A 1 91 ? -1.868 -17.441 28.348 1.00 86.00 91 LYS A N 1
ATOM 741 C CA . LYS A 1 91 ? -2.721 -16.260 28.524 1.00 86.00 91 LYS A CA 1
ATOM 742 C C . LYS A 1 91 ? -3.692 -16.437 29.681 1.00 86.00 91 LYS A C 1
ATOM 744 O O . LYS A 1 91 ? -4.266 -17.508 29.862 1.00 86.00 91 LYS A O 1
ATOM 749 N N . THR A 1 92 ? -3.985 -15.344 30.378 1.00 84.06 92 THR A N 1
ATOM 750 C CA . THR A 1 92 ? -5.022 -15.300 31.411 1.00 84.06 92 THR A CA 1
ATOM 751 C C . THR A 1 92 ? -6.392 -15.565 30.788 1.00 84.06 92 THR A C 1
ATOM 753 O O . THR A 1 92 ? -6.798 -14.905 29.822 1.00 84.06 92 THR A O 1
ATOM 756 N N . HIS A 1 93 ? -7.124 -16.542 31.325 1.00 84.56 93 HIS A N 1
ATOM 757 C CA . HIS A 1 93 ? -8.462 -16.877 30.851 1.00 84.56 93 HIS A CA 1
ATOM 758 C C . HIS A 1 93 ? -9.532 -16.000 31.503 1.00 84.56 93 HIS A C 1
ATOM 760 O O . HIS A 1 93 ? -9.463 -15.673 32.681 1.00 84.56 93 HIS A O 1
ATOM 766 N N . LEU A 1 94 ? -10.619 -15.735 30.770 1.00 84.81 94 LEU A N 1
ATOM 767 C CA . LEU A 1 94 ? -11.770 -14.977 31.285 1.00 84.81 94 LEU A CA 1
ATOM 768 C C . LEU A 1 94 ? -12.402 -15.547 32.566 1.00 84.81 94 LEU A C 1
ATOM 770 O O . LEU A 1 94 ? -13.096 -14.817 33.263 1.00 84.81 94 LEU A O 1
ATOM 774 N N . ASN A 1 95 ? -12.249 -16.849 32.841 1.00 81.44 95 ASN A N 1
ATOM 775 C CA . ASN A 1 95 ? -12.801 -17.448 34.062 1.00 81.44 95 ASN A CA 1
ATOM 776 C C . ASN A 1 95 ? -11.956 -17.121 35.303 1.00 81.44 95 ASN A C 1
ATOM 778 O O . ASN A 1 95 ? -12.478 -17.226 36.409 1.00 81.44 95 ASN A O 1
ATOM 782 N N . ASP A 1 96 ? -10.690 -16.757 35.101 1.00 84.12 96 ASP A N 1
ATOM 783 C CA . ASP A 1 96 ? -9.713 -16.502 36.160 1.00 84.12 96 ASP A CA 1
ATOM 784 C C . ASP A 1 96 ? -9.600 -15.000 36.465 1.00 84.12 96 ASP A C 1
ATOM 786 O O . ASP A 1 96 ? -8.864 -14.604 37.359 1.00 84.12 96 ASP A O 1
ATOM 790 N N . MET A 1 97 ? -10.355 -14.167 35.738 1.00 86.31 97 MET A N 1
ATOM 791 C CA . MET A 1 97 ? -10.418 -12.722 35.931 1.00 86.31 97 MET A CA 1
ATOM 792 C C . MET A 1 97 ? -11.587 -12.332 36.833 1.00 86.31 97 MET A C 1
ATOM 794 O O . MET A 1 97 ? -12.729 -12.771 36.648 1.00 86.31 97 MET A O 1
ATOM 798 N N . THR A 1 98 ? -11.316 -11.433 37.769 1.00 89.44 98 THR A N 1
ATOM 799 C CA . THR A 1 98 ? -12.344 -10.749 38.550 1.00 89.44 98 THR A CA 1
ATOM 800 C C . THR A 1 98 ? -13.101 -9.729 37.692 1.00 89.44 98 THR A C 1
ATOM 802 O O . THR A 1 98 ? -12.674 -9.319 36.609 1.00 89.44 98 THR A O 1
ATOM 805 N N . PHE A 1 99 ? -14.274 -9.307 38.175 1.00 88.75 99 PHE A N 1
ATOM 806 C CA . PHE A 1 99 ? -15.053 -8.264 37.508 1.00 88.75 99 PHE A CA 1
ATOM 807 C C . PHE A 1 99 ? -14.301 -6.925 37.453 1.00 88.75 99 PHE A C 1
ATOM 809 O O . PHE A 1 99 ? -14.389 -6.236 36.440 1.00 88.75 99 PHE A O 1
ATOM 816 N N . GLU A 1 100 ? -13.562 -6.579 38.510 1.00 90.62 100 GLU A N 1
ATOM 817 C CA . GLU A 1 100 ? -12.802 -5.327 38.609 1.00 90.62 100 GLU A CA 1
ATOM 818 C C . GLU A 1 100 ? -11.617 -5.314 37.643 1.00 90.62 100 GLU A C 1
ATOM 8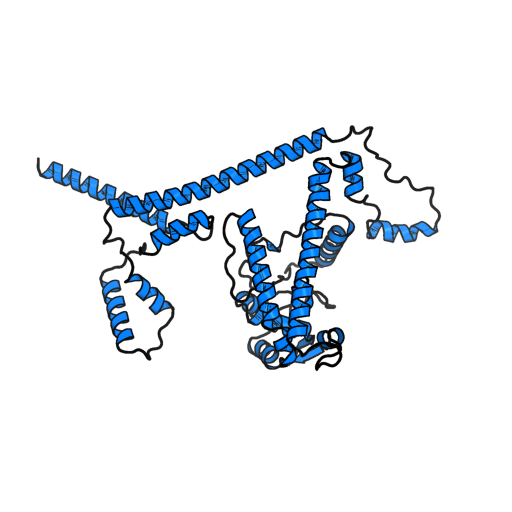20 O O . GLU A 1 100 ? -11.523 -4.397 36.837 1.00 90.62 100 GLU A O 1
ATOM 825 N N . GLU A 1 101 ? -10.814 -6.382 37.590 1.00 89.56 101 GLU A N 1
ATOM 826 C CA . GLU A 1 101 ? -9.715 -6.494 36.616 1.00 89.56 101 GLU A CA 1
ATOM 827 C C . GLU A 1 101 ? -10.220 -6.374 35.171 1.00 89.56 101 GLU A C 1
ATOM 829 O O . GLU A 1 101 ? -9.649 -5.662 34.344 1.00 89.56 101 GLU A O 1
ATOM 834 N N . MET A 1 102 ? -11.331 -7.050 34.857 1.00 91.31 102 MET A N 1
ATOM 835 C CA . MET A 1 102 ? -11.960 -6.961 33.539 1.00 91.31 102 MET A CA 1
ATOM 836 C C . MET A 1 102 ? -12.434 -5.539 33.230 1.00 91.31 102 MET A C 1
ATOM 838 O O . MET A 1 102 ? -12.320 -5.091 32.088 1.00 91.31 102 MET A O 1
ATOM 842 N N . LYS A 1 103 ? -12.978 -4.841 34.229 1.00 92.44 103 LYS A N 1
ATOM 843 C CA . LYS A 1 103 ? -13.443 -3.465 34.094 1.00 92.44 103 LYS A CA 1
ATOM 844 C C . LYS A 1 103 ? -12.276 -2.506 33.866 1.00 92.44 103 LYS A C 1
ATOM 846 O O . LYS A 1 103 ? -12.361 -1.710 32.941 1.00 92.44 103 LYS A O 1
ATOM 851 N N . ASP A 1 104 ? -11.182 -2.636 34.606 1.00 92.94 104 ASP A N 1
ATOM 852 C CA . ASP A 1 104 ? -10.000 -1.784 34.445 1.00 92.94 104 ASP A CA 1
ATOM 853 C C . ASP A 1 104 ? -9.389 -1.934 33.047 1.00 92.94 104 ASP A C 1
ATOM 855 O O . ASP A 1 104 ? -9.112 -0.947 32.362 1.00 92.94 104 ASP A O 1
ATOM 859 N N . ILE A 1 105 ? -9.261 -3.176 32.567 1.00 92.38 105 ILE A N 1
ATOM 860 C CA . ILE A 1 105 ? -8.809 -3.458 31.199 1.00 92.38 105 ILE A CA 1
ATOM 861 C C . ILE A 1 105 ? -9.791 -2.886 30.175 1.00 92.38 105 ILE A C 1
ATOM 863 O O . ILE A 1 105 ? -9.377 -2.297 29.174 1.00 92.38 105 ILE A O 1
ATOM 867 N N . PHE A 1 106 ? -11.093 -3.057 30.405 1.00 94.19 106 PHE A N 1
ATOM 868 C CA . PHE A 1 106 ? -12.123 -2.529 29.522 1.00 94.19 106 PHE A CA 1
ATOM 869 C C . PHE A 1 106 ? -12.065 -1.002 29.435 1.00 94.19 106 PHE A C 1
ATOM 871 O O . PHE A 1 106 ? -12.032 -0.469 28.327 1.00 94.19 106 PHE A O 1
ATOM 878 N N . ASP A 1 107 ? -12.007 -0.307 30.566 1.00 94.31 107 ASP A N 1
ATOM 879 C CA . ASP A 1 107 ? -11.974 1.151 30.637 1.00 94.31 107 ASP A CA 1
ATOM 880 C C . ASP A 1 107 ? -10.693 1.698 29.991 1.00 94.31 107 ASP A C 1
ATOM 882 O O . ASP A 1 107 ? -10.767 2.622 29.177 1.00 94.31 107 ASP A O 1
ATOM 886 N N . ALA A 1 108 ? -9.538 1.067 30.235 1.00 93.88 108 ALA A N 1
ATOM 887 C CA . ALA A 1 108 ? -8.274 1.429 29.592 1.00 93.88 108 ALA A CA 1
ATOM 888 C C . ALA A 1 108 ? -8.319 1.248 28.062 1.00 93.88 108 ALA A C 1
ATOM 890 O O . ALA A 1 108 ? -7.962 2.160 27.310 1.00 93.88 108 ALA A O 1
ATOM 891 N N . VAL A 1 109 ? -8.809 0.105 27.567 1.00 94.12 109 VAL A N 1
ATOM 892 C CA . VAL A 1 109 ? -8.944 -0.126 26.117 1.00 94.12 109 VAL A CA 1
ATOM 893 C C . VAL A 1 109 ? -9.943 0.852 25.502 1.00 94.12 109 VAL A C 1
ATOM 895 O O . VAL A 1 109 ? -9.667 1.451 24.460 1.00 94.12 109 VAL A O 1
ATOM 898 N N . MET A 1 110 ? -11.098 1.054 26.137 1.00 95.19 110 MET A N 1
ATOM 899 C CA . MET A 1 110 ? -12.127 1.959 25.630 1.00 95.19 110 MET A CA 1
ATOM 900 C C . MET A 1 110 ? -11.682 3.420 25.650 1.00 95.19 110 MET A C 1
ATOM 902 O O . MET A 1 110 ? -12.080 4.170 24.757 1.00 95.19 110 MET A O 1
ATOM 906 N N . HIS A 1 111 ? -10.831 3.818 26.597 1.00 95.00 111 HIS A N 1
ATOM 907 C CA . HIS A 1 111 ? -10.196 5.130 26.604 1.00 95.00 111 HIS A CA 1
ATOM 908 C C . HIS A 1 111 ? -9.360 5.346 25.335 1.00 95.00 111 HIS A C 1
ATOM 910 O O . HIS A 1 111 ? -9.587 6.318 24.614 1.00 95.00 111 HIS A O 1
ATOM 916 N N . HIS A 1 112 ? -8.478 4.406 24.978 1.00 94.50 112 HIS A N 1
ATOM 917 C CA . HIS A 1 112 ? -7.685 4.495 23.744 1.00 94.50 112 HIS A CA 1
ATOM 918 C C . HIS A 1 112 ? -8.545 4.460 22.471 1.00 94.50 112 HIS A C 1
ATOM 920 O O . HIS A 1 112 ? -8.291 5.209 21.526 1.00 94.50 112 HIS A O 1
ATOM 926 N N . VAL A 1 113 ? -9.606 3.646 22.447 1.00 93.62 113 VAL A N 1
ATOM 927 C CA . VAL A 1 113 ? -10.581 3.631 21.340 1.00 93.62 113 VAL A CA 1
ATOM 928 C C . VAL A 1 113 ? -11.294 4.982 21.211 1.00 93.62 113 VAL A C 1
ATOM 930 O O . VAL A 1 113 ? -11.509 5.472 20.101 1.00 93.62 113 VAL A O 1
ATOM 933 N N . HIS A 1 114 ? -11.649 5.608 22.334 1.00 93.81 114 HIS A N 1
ATOM 934 C CA . HIS A 1 114 ? -12.258 6.932 22.346 1.00 93.81 114 HIS A CA 1
ATOM 935 C C . HIS A 1 114 ? -11.286 8.009 21.848 1.00 93.81 114 HIS A C 1
ATOM 937 O O . HIS A 1 114 ? -11.671 8.818 21.004 1.00 93.81 114 HIS A O 1
ATOM 943 N N . LEU A 1 115 ? -10.027 7.989 22.299 1.00 92.81 115 LEU A N 1
ATOM 944 C CA . LEU A 1 115 ? -8.989 8.914 21.835 1.00 92.81 115 LEU A CA 1
ATOM 945 C C . LEU A 1 115 ? -8.738 8.797 20.325 1.00 92.81 115 LEU A C 1
ATOM 947 O O . LEU A 1 115 ? -8.644 9.817 19.642 1.00 92.81 115 LEU A O 1
ATOM 951 N N . ASP A 1 116 ? -8.679 7.577 19.784 1.00 92.25 116 ASP A N 1
ATOM 952 C CA . ASP A 1 116 ? -8.550 7.341 18.340 1.00 92.25 116 ASP A CA 1
ATOM 953 C C . ASP A 1 116 ? -9.735 7.934 17.558 1.00 92.25 116 ASP A C 1
ATOM 955 O O . ASP A 1 116 ? -9.549 8.654 16.569 1.00 92.25 116 ASP A O 1
ATOM 959 N N . LYS A 1 117 ? -10.963 7.703 18.039 1.00 91.25 117 LYS A N 1
ATOM 960 C CA . LYS A 1 117 ? -12.176 8.272 17.441 1.00 91.25 117 LYS A CA 1
ATOM 961 C C . LYS A 1 117 ? -12.160 9.803 17.477 1.00 91.25 117 LYS A C 1
ATOM 963 O O . LYS A 1 117 ? -12.394 10.430 16.445 1.00 91.25 117 LYS A O 1
ATOM 968 N N . LEU A 1 118 ? -11.831 10.399 18.623 1.00 91.69 118 LEU A N 1
ATOM 969 C CA . LEU A 1 118 ? -11.751 11.851 18.788 1.00 91.69 118 LEU A CA 1
ATOM 970 C C . LEU A 1 118 ? -10.689 12.461 17.862 1.00 91.69 118 LEU A C 1
ATOM 972 O O . LEU A 1 118 ? -10.946 13.462 17.195 1.00 91.69 118 LEU A O 1
ATOM 976 N N . LYS A 1 119 ? -9.512 11.833 17.752 1.00 90.12 119 LYS A N 1
ATOM 977 C CA . LYS A 1 119 ? -8.448 12.258 16.828 1.00 90.12 119 LYS A CA 1
ATOM 978 C C . LYS A 1 119 ? -8.946 12.276 15.379 1.00 90.12 119 LYS A C 1
ATOM 980 O O . LYS A 1 119 ? -8.690 13.240 14.653 1.00 90.12 119 LYS A O 1
ATOM 985 N N . LYS A 1 120 ? -9.679 11.240 14.957 1.00 87.12 120 LYS A N 1
ATOM 986 C CA . LYS A 1 120 ? -10.289 11.157 13.618 1.00 87.12 120 LYS A CA 1
ATOM 987 C C . LYS A 1 120 ? -11.349 12.241 13.404 1.00 87.12 120 LYS A C 1
ATOM 989 O O . LYS A 1 120 ? -11.327 12.903 12.368 1.00 87.12 120 LYS A O 1
ATOM 994 N N . GLU A 1 121 ? -12.224 12.477 14.378 1.00 88.75 121 GLU A N 1
ATOM 995 C CA . GLU A 1 121 ? -13.248 13.529 14.312 1.00 88.75 121 GLU A CA 1
ATOM 996 C C . GLU A 1 121 ? -12.632 14.931 14.210 1.00 88.75 121 GLU A C 1
ATOM 998 O O . GLU A 1 121 ? -13.015 15.706 13.332 1.00 88.75 121 GLU A O 1
ATOM 1003 N N . ILE A 1 122 ? -11.624 15.239 15.035 1.00 89.12 122 ILE A N 1
ATOM 1004 C CA . ILE A 1 122 ? -10.898 16.517 14.991 1.00 89.12 122 ILE A CA 1
ATOM 1005 C C . ILE A 1 122 ? -10.238 16.713 13.627 1.00 89.12 122 ILE A C 1
ATOM 1007 O O . ILE A 1 122 ? -10.308 17.808 13.067 1.00 89.12 122 ILE A O 1
ATOM 1011 N N . LYS A 1 123 ? -9.610 15.671 13.074 1.00 87.44 123 LYS A N 1
ATOM 1012 C CA . LYS A 1 123 ? -8.972 15.732 11.755 1.00 87.44 123 LYS A CA 1
ATOM 1013 C C . LYS A 1 123 ? -9.981 16.057 10.656 1.00 87.44 123 LYS A C 1
ATOM 1015 O O . LYS A 1 123 ? -9.785 17.033 9.938 1.00 87.44 123 LYS A O 1
ATOM 1020 N N . VAL A 1 124 ? -11.084 15.311 10.577 1.00 85.88 124 VAL A N 1
ATOM 1021 C CA . VAL A 1 124 ? -12.154 15.560 9.595 1.00 85.88 124 VAL A CA 1
ATOM 1022 C C . VAL A 1 124 ? -12.755 16.956 9.785 1.00 85.88 124 VAL A C 1
ATOM 1024 O O . VAL A 1 124 ? -13.021 17.654 8.809 1.00 85.88 124 VAL A O 1
ATOM 1027 N N . GLY A 1 125 ? -12.943 17.397 11.031 1.00 87.31 125 GLY A N 1
ATOM 1028 C CA . GLY A 1 125 ? -13.418 18.745 11.343 1.00 87.31 125 GLY A CA 1
ATOM 1029 C C . GLY A 1 125 ? -12.463 19.840 10.856 1.00 87.31 125 GLY A C 1
ATOM 1030 O O . GLY A 1 125 ? -12.902 20.809 10.234 1.00 87.31 125 GLY A O 1
ATOM 1031 N N . ARG A 1 126 ? -11.153 19.672 11.080 1.00 89.62 126 ARG A N 1
ATOM 1032 C CA . ARG A 1 126 ? -10.108 20.586 10.589 1.00 89.62 126 ARG A CA 1
ATOM 1033 C C . ARG A 1 126 ? -10.044 20.608 9.067 1.00 89.62 126 ARG A C 1
ATOM 1035 O O . ARG A 1 126 ? -9.984 21.696 8.505 1.00 89.62 126 ARG A O 1
ATOM 1042 N N . GLU A 1 127 ? -10.106 19.450 8.414 1.00 86.06 127 GLU A N 1
ATOM 1043 C CA . GLU A 1 127 ? -10.132 19.349 6.951 1.00 86.06 127 GLU A CA 1
ATOM 1044 C C . GLU A 1 127 ? -11.349 20.078 6.377 1.00 86.06 127 GLU A C 1
ATOM 1046 O O . GLU A 1 127 ? -11.178 20.978 5.563 1.00 86.06 127 GLU A O 1
ATOM 1051 N N . LYS A 1 128 ? -12.561 19.800 6.879 1.00 86.94 128 LYS A N 1
ATOM 1052 C CA . LYS A 1 128 ? -13.785 20.502 6.456 1.00 86.94 128 LYS A CA 1
ATOM 1053 C C . LYS A 1 128 ? -13.671 22.014 6.623 1.00 86.94 128 LYS A C 1
ATOM 1055 O O . LYS A 1 128 ? -14.011 22.755 5.704 1.00 86.94 128 LYS A O 1
ATOM 1060 N N . LYS A 1 129 ? -13.180 22.476 7.778 1.00 91.75 129 LYS A N 1
ATOM 1061 C CA . LYS A 1 129 ? -12.987 23.907 8.045 1.00 91.75 129 LYS A CA 1
ATOM 1062 C C . LYS A 1 129 ? -11.950 24.522 7.103 1.00 91.75 129 LYS A C 1
ATOM 1064 O O . LYS A 1 129 ? -12.183 25.608 6.585 1.00 91.75 129 LYS A O 1
ATOM 1069 N N . SER A 1 130 ? -10.832 23.837 6.867 1.00 88.06 130 SER A N 1
ATOM 1070 C CA . SER A 1 130 ? -9.779 24.293 5.955 1.00 88.06 130 SER A CA 1
ATOM 1071 C C . SER A 1 130 ? -10.274 24.354 4.515 1.00 88.06 130 SER A C 1
ATOM 1073 O O . SER A 1 130 ? -9.983 25.322 3.827 1.00 88.06 130 SER A O 1
ATOM 1075 N N . THR A 1 131 ? -11.046 23.363 4.061 1.00 86.38 131 THR A N 1
ATOM 1076 C CA . THR A 1 131 ? -11.644 23.359 2.721 1.00 86.38 131 THR A CA 1
ATOM 1077 C C . THR A 1 131 ? -12.663 24.479 2.573 1.00 86.38 131 THR A C 1
ATOM 1079 O O . THR A 1 131 ? -12.602 25.220 1.602 1.00 86.38 131 THR A O 1
ATOM 1082 N N . ALA A 1 132 ? -13.565 24.648 3.544 1.00 89.44 132 ALA A N 1
ATOM 1083 C CA . ALA A 1 132 ? -14.547 25.728 3.517 1.00 89.44 132 ALA A CA 1
ATOM 1084 C C . ALA A 1 132 ? -13.872 27.106 3.485 1.00 89.44 132 ALA A C 1
ATOM 1086 O O . ALA A 1 132 ? -14.276 27.966 2.708 1.00 89.44 132 ALA A O 1
ATOM 1087 N N . ARG A 1 133 ? -12.810 27.289 4.279 1.00 91.69 133 ARG A N 1
ATOM 1088 C CA . ARG A 1 133 ? -12.001 28.509 4.267 1.00 91.69 133 ARG A CA 1
ATOM 1089 C C . ARG A 1 133 ? -11.311 28.718 2.921 1.00 91.69 133 ARG A C 1
ATOM 1091 O O . ARG A 1 133 ? -11.455 29.784 2.355 1.00 91.69 133 ARG A O 1
ATOM 1098 N N . ALA A 1 134 ? -10.640 27.700 2.385 1.00 89.19 134 ALA A N 1
ATOM 1099 C CA . ALA A 1 134 ? -9.976 27.788 1.088 1.00 89.19 134 ALA A CA 1
ATOM 1100 C C . ALA A 1 134 ? -10.948 28.143 -0.049 1.00 89.19 134 ALA A C 1
ATOM 1102 O O . ALA A 1 134 ? -10.603 28.925 -0.923 1.00 89.19 134 ALA A O 1
ATOM 1103 N N . VAL A 1 135 ? -12.168 27.597 -0.030 1.00 87.56 135 VAL A N 1
ATOM 1104 C CA . VAL A 1 135 ? -13.213 27.945 -1.005 1.00 87.56 135 VAL A CA 1
ATOM 1105 C C . VAL A 1 135 ? -13.676 29.388 -0.819 1.00 87.56 135 VAL A C 1
ATOM 1107 O O . VAL A 1 135 ? -13.792 30.109 -1.804 1.00 87.56 135 VAL A O 1
ATOM 1110 N N . ALA A 1 136 ? -13.929 29.819 0.419 1.00 90.62 136 ALA A N 1
ATOM 1111 C CA . ALA A 1 136 ? -14.335 31.194 0.699 1.00 90.62 136 ALA A CA 1
ATOM 1112 C C . ALA A 1 136 ? -13.254 32.200 0.275 1.00 90.62 136 ALA A C 1
ATOM 1114 O O . ALA A 1 136 ? -13.560 33.140 -0.454 1.00 90.62 136 ALA A O 1
ATOM 1115 N N . ASP A 1 137 ? -12.002 31.957 0.666 1.00 91.19 137 ASP A N 1
ATOM 1116 C CA . ASP A 1 137 ? -10.845 32.786 0.322 1.00 91.19 137 ASP A CA 1
ATOM 1117 C C . ASP A 1 137 ? -10.659 32.822 -1.209 1.00 91.19 137 ASP A C 1
ATOM 1119 O O . ASP A 1 137 ? -10.563 33.900 -1.790 1.00 91.19 137 ASP A O 1
ATOM 1123 N N . ALA A 1 138 ? -10.746 31.671 -1.891 1.00 88.31 138 ALA A N 1
ATOM 1124 C CA . ALA A 1 138 ? -10.644 31.609 -3.349 1.00 88.31 138 ALA A CA 1
ATOM 1125 C C . ALA A 1 138 ? -11.758 32.385 -4.070 1.00 88.31 138 ALA A C 1
ATOM 1127 O O . ALA A 1 138 ? -11.473 33.000 -5.089 1.00 88.31 138 ALA A O 1
ATOM 1128 N N . ILE A 1 139 ? -13.001 32.369 -3.569 1.00 87.38 139 ILE A N 1
ATOM 1129 C CA . ILE A 1 139 ? -14.119 33.136 -4.151 1.00 87.38 139 ILE A CA 1
ATOM 1130 C C . ILE A 1 139 ? -13.920 34.640 -3.940 1.00 87.38 139 ILE A C 1
ATOM 1132 O O . ILE A 1 139 ? -14.183 35.417 -4.854 1.00 87.38 139 ILE A O 1
ATOM 1136 N N . ILE A 1 140 ? -13.463 35.053 -2.753 1.00 90.06 140 ILE A N 1
ATOM 1137 C CA . ILE A 1 140 ? -13.200 36.465 -2.428 1.00 90.06 140 ILE A CA 1
ATOM 1138 C C . ILE A 1 140 ? -12.100 37.037 -3.328 1.00 90.06 140 ILE A C 1
ATOM 1140 O O . ILE A 1 140 ? -12.175 38.192 -3.737 1.00 90.06 140 ILE A O 1
ATOM 1144 N N . GLU A 1 141 ? -11.092 36.229 -3.645 1.00 90.00 141 GLU A N 1
ATOM 1145 C CA . GLU A 1 141 ? -9.966 36.614 -4.497 1.00 90.00 141 GLU A CA 1
ATOM 1146 C C . GLU A 1 141 ? -10.292 36.580 -6.001 1.00 90.00 141 GLU A C 1
ATOM 1148 O O . GLU A 1 141 ? -9.466 37.009 -6.809 1.00 90.00 141 GLU A O 1
ATOM 1153 N N . MET A 1 142 ? -11.470 36.087 -6.410 1.00 86.88 142 MET A N 1
ATOM 1154 C CA . MET A 1 142 ? -11.857 36.093 -7.823 1.00 86.88 142 MET A CA 1
ATOM 1155 C C . MET A 1 142 ? -12.039 37.522 -8.331 1.00 86.88 142 MET A C 1
ATOM 1157 O O . MET A 1 142 ? -12.737 38.345 -7.736 1.00 86.88 142 MET A O 1
ATOM 1161 N N . LYS A 1 143 ? -11.468 37.793 -9.502 1.00 83.69 143 LYS A N 1
ATOM 1162 C CA . LYS A 1 143 ? -11.647 39.062 -10.198 1.00 83.69 143 LYS A CA 1
ATOM 1163 C C . LYS A 1 143 ? -13.103 39.210 -10.664 1.00 83.69 143 LYS A C 1
ATOM 1165 O O . LYS A 1 143 ? -13.734 38.223 -11.060 1.00 83.69 143 LYS A O 1
ATOM 1170 N N . PRO A 1 144 ? -13.652 40.437 -10.680 1.00 81.75 144 PRO A N 1
ATOM 1171 C CA . PRO A 1 144 ? -14.951 40.707 -11.282 1.00 81.75 144 PRO A CA 1
ATOM 1172 C C . PRO A 1 144 ? -14.997 40.230 -12.738 1.00 81.75 144 PRO A C 1
ATOM 1174 O O . PRO A 1 144 ? -14.027 40.383 -13.473 1.00 81.75 144 PRO A O 1
ATOM 1177 N N . ILE A 1 145 ? -16.152 39.736 -13.199 1.00 76.00 145 ILE A N 1
ATOM 1178 C CA . ILE A 1 145 ? -16.336 39.168 -14.556 1.00 76.00 145 ILE A CA 1
ATOM 1179 C C . ILE A 1 145 ? -15.822 40.097 -15.673 1.00 76.00 145 ILE A C 1
ATOM 1181 O O . ILE A 1 145 ? -15.356 39.621 -16.703 1.00 76.00 145 ILE A O 1
ATOM 1185 N N . LYS A 1 146 ? -15.900 41.418 -15.469 1.00 74.81 146 LYS A N 1
ATOM 1186 C CA . LYS A 1 146 ? -15.444 42.438 -16.428 1.00 74.81 146 LYS A CA 1
ATOM 1187 C C . LYS A 1 146 ? -13.915 42.529 -16.554 1.00 74.81 146 LYS A C 1
ATOM 1189 O O . LYS A 1 146 ? -13.431 43.014 -17.569 1.00 74.81 146 LYS A O 1
ATOM 1194 N N . GLU A 1 147 ? -13.180 42.101 -15.532 1.00 70.94 147 GLU A N 1
ATOM 1195 C CA . GLU A 1 147 ? -11.711 42.127 -15.454 1.00 70.94 147 GLU A CA 1
ATOM 1196 C C . GLU A 1 147 ? -11.081 40.766 -15.772 1.00 70.94 147 GLU A C 1
ATOM 1198 O O . GLU A 1 147 ? -9.887 40.684 -16.067 1.00 70.94 147 GLU A O 1
ATOM 1203 N N . VAL A 1 148 ? -11.883 39.697 -15.740 1.00 66.69 148 VAL A N 1
ATOM 1204 C CA . VAL A 1 148 ? -11.475 38.379 -16.226 1.00 66.69 148 VAL A CA 1
ATOM 1205 C C . VAL A 1 148 ? -11.234 38.489 -17.728 1.00 66.69 148 VAL A C 1
ATOM 1207 O O . VAL A 1 148 ? -12.134 38.832 -18.499 1.00 66.69 148 VAL A O 1
ATOM 1210 N N . ARG A 1 149 ? -10.006 38.196 -18.164 1.00 60.41 149 ARG A N 1
ATOM 1211 C CA . ARG A 1 149 ? -9.657 38.209 -19.586 1.00 60.41 149 ARG A CA 1
ATOM 1212 C C . ARG A 1 149 ? -10.399 37.060 -20.268 1.00 60.41 149 ARG A C 1
ATOM 1214 O O . ARG A 1 149 ? -10.005 35.909 -20.132 1.00 60.41 149 ARG A O 1
ATOM 1221 N N . GLN A 1 150 ? -11.482 37.381 -20.976 1.00 54.78 150 GLN A N 1
ATOM 1222 C CA . GLN A 1 150 ? -12.229 36.422 -21.804 1.00 54.78 150 GLN A CA 1
ATOM 1223 C C . GLN A 1 150 ? -11.526 36.154 -23.141 1.00 54.78 150 GLN A C 1
ATOM 1225 O O . GLN A 1 150 ? -11.662 35.079 -23.716 1.00 54.78 150 GLN A O 1
ATOM 1230 N N . ASP A 1 151 ? -10.746 37.129 -23.612 1.00 50.94 151 ASP A N 1
ATOM 1231 C CA . ASP A 1 151 ? -9.959 37.049 -24.838 1.00 50.94 151 ASP A CA 1
ATOM 1232 C C . ASP A 1 151 ? -8.570 36.459 -24.542 1.00 50.94 151 ASP A C 1
ATOM 1234 O O . ASP A 1 151 ? -7.544 37.116 -24.728 1.00 50.94 151 ASP A O 1
ATOM 1238 N N . ILE A 1 152 ? -8.509 35.209 -24.081 1.00 47.22 152 ILE A N 1
ATOM 1239 C CA . ILE A 1 152 ? -7.271 34.437 -24.207 1.00 47.22 152 ILE A CA 1
ATOM 1240 C C . ILE A 1 152 ? -7.256 33.899 -25.651 1.00 47.22 152 ILE A C 1
ATOM 1242 O O . ILE A 1 152 ? -7.817 32.866 -25.994 1.00 47.22 152 ILE A O 1
ATOM 1246 N N . VAL A 1 153 ? -6.672 34.731 -26.523 1.00 42.66 153 VAL A N 1
ATOM 1247 C CA . VAL A 1 153 ? -6.370 34.552 -27.958 1.00 42.66 153 VAL A CA 1
ATOM 1248 C C . VAL A 1 153 ? -7.552 34.586 -28.952 1.00 42.66 153 VAL A C 1
ATOM 1250 O O . VAL A 1 153 ? -8.026 33.566 -29.450 1.00 42.66 153 VAL A O 1
ATOM 1253 N N . LYS A 1 154 ? -7.920 35.792 -29.413 1.00 35.53 154 LYS A N 1
ATOM 1254 C CA . LYS A 1 154 ? -8.508 35.965 -30.758 1.00 35.53 154 LYS A CA 1
ATOM 1255 C C . LYS A 1 154 ? -7.400 35.786 -31.804 1.00 35.53 154 LYS A C 1
ATOM 1257 O O . LYS A 1 154 ? -6.513 36.629 -31.905 1.00 35.53 154 LYS A O 1
ATOM 1262 N N . PHE A 1 155 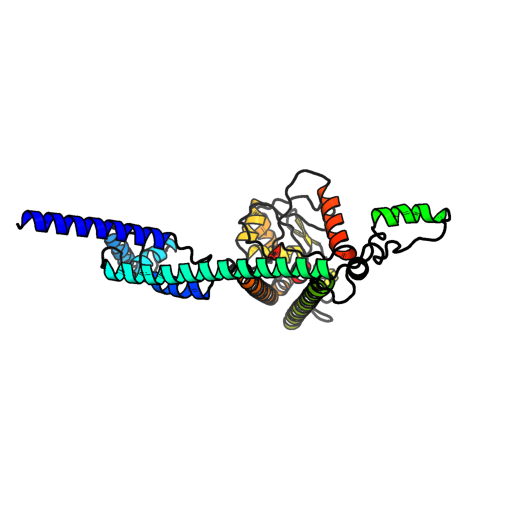? -7.428 34.697 -32.575 1.00 40.72 155 PHE A N 1
ATOM 1263 C CA . PHE A 1 155 ? -6.506 34.517 -33.703 1.00 40.72 155 PHE A CA 1
ATOM 1264 C C . PHE A 1 155 ? -6.935 35.357 -34.917 1.00 40.72 155 PHE A C 1
ATOM 1266 O O . PHE A 1 155 ? -8.118 35.455 -35.239 1.00 40.72 155 PHE A O 1
ATOM 1273 N N . GLN A 1 156 ? -5.935 35.945 -35.581 1.00 38.66 156 GLN A N 1
ATOM 1274 C CA . GLN A 1 156 ? -6.020 36.603 -36.887 1.00 38.66 156 GLN A CA 1
ATOM 1275 C C . GLN A 1 156 ? -6.731 35.725 -37.935 1.00 38.66 156 GLN A C 1
ATOM 1277 O O . GLN A 1 156 ? -6.638 34.500 -37.892 1.00 38.66 156 GLN A O 1
ATOM 1282 N N . ALA A 1 157 ? -7.418 36.379 -38.878 1.00 36.97 157 ALA A N 1
ATOM 1283 C CA . ALA A 1 157 ? -8.206 35.764 -39.946 1.00 36.97 157 ALA A CA 1
ATOM 1284 C C . ALA A 1 157 ? -7.445 34.660 -40.715 1.00 36.97 157 ALA A C 1
ATOM 1286 O O . ALA A 1 157 ? -6.290 34.834 -41.104 1.00 36.97 157 ALA A O 1
ATOM 1287 N N . GLU A 1 158 ? -8.111 33.519 -40.910 1.00 39.94 158 GLU A N 1
ATOM 1288 C CA . GLU A 1 158 ? -7.501 32.253 -41.330 1.00 39.94 158 GLU A CA 1
ATOM 1289 C C . GLU A 1 158 ? -7.228 32.133 -42.844 1.00 39.94 158 GLU A C 1
ATOM 1291 O O . GLU A 1 158 ? -7.986 32.633 -43.676 1.00 39.94 158 GLU A O 1
ATOM 1296 N N . THR A 1 159 ? -6.189 31.367 -43.206 1.00 51.91 159 THR A N 1
ATOM 1297 C CA . THR A 1 159 ? -5.915 30.890 -44.581 1.00 51.91 159 THR A CA 1
ATOM 1298 C C . THR A 1 159 ? -6.117 29.366 -44.706 1.00 51.91 159 THR A C 1
ATOM 1300 O O . THR A 1 159 ? -6.055 28.643 -43.709 1.00 51.91 159 THR A O 1
ATOM 1303 N N . PRO A 1 160 ? -6.341 28.817 -45.922 1.00 48.53 160 PRO A N 1
ATOM 1304 C CA . PRO A 1 160 ? -6.822 27.440 -46.133 1.00 48.53 160 PRO A CA 1
ATOM 1305 C C . PRO A 1 160 ? -5.927 26.314 -45.582 1.00 48.53 160 PRO A C 1
ATOM 1307 O O . PRO A 1 160 ? -6.427 25.226 -45.292 1.00 48.53 160 PRO A O 1
ATOM 1310 N N . ALA A 1 161 ? -4.630 26.569 -45.376 1.00 49.78 161 ALA A N 1
ATOM 1311 C CA . ALA A 1 161 ? -3.682 25.618 -44.784 1.00 49.78 161 ALA A CA 1
ATOM 1312 C C . ALA A 1 161 ? -3.987 25.283 -43.305 1.00 49.78 161 ALA A C 1
ATOM 1314 O O . ALA A 1 161 ? -3.512 24.278 -42.776 1.00 49.78 161 ALA A O 1
ATOM 1315 N N . GLN A 1 162 ? -4.822 26.080 -42.631 1.00 51.53 162 GLN A N 1
ATOM 1316 C CA . GLN A 1 162 ? -5.148 25.908 -41.213 1.00 51.53 162 GLN A CA 1
ATOM 1317 C C . GLN A 1 162 ? -6.259 24.874 -40.945 1.00 51.53 162 GLN A C 1
ATOM 1319 O O . GLN A 1 162 ? -6.449 24.477 -39.796 1.00 51.53 162 GLN A O 1
ATOM 1324 N N . ARG A 1 163 ? -6.943 24.341 -41.971 1.00 50.19 163 ARG A N 1
ATOM 1325 C CA . ARG A 1 163 ? -7.973 23.292 -41.791 1.00 50.19 163 ARG A CA 1
ATOM 1326 C C . ARG A 1 163 ? -7.400 21.935 -41.366 1.00 50.19 163 ARG A C 1
ATOM 1328 O O . ARG A 1 163 ? -8.017 21.249 -40.559 1.00 50.19 163 ARG A O 1
ATOM 1335 N N . THR A 1 164 ? -6.203 21.567 -41.818 1.00 44.97 164 THR A N 1
ATOM 1336 C CA . THR A 1 164 ? -5.519 20.340 -41.358 1.00 44.97 164 THR A CA 1
ATOM 1337 C C . THR A 1 164 ? -4.942 20.530 -39.951 1.00 44.97 164 THR A C 1
ATOM 1339 O O . THR A 1 164 ? -5.022 19.637 -39.108 1.00 44.97 164 THR A O 1
ATOM 1342 N N . ALA A 1 165 ? -4.475 21.746 -39.644 1.00 45.72 165 ALA A N 1
ATOM 1343 C CA . ALA A 1 165 ? -4.097 22.148 -38.290 1.00 45.72 165 ALA A CA 1
ATOM 1344 C C . ALA A 1 165 ? -5.297 22.189 -37.329 1.00 45.72 165 ALA A C 1
ATOM 1346 O O . ALA A 1 165 ? -5.102 22.073 -36.125 1.00 45.72 165 ALA A O 1
ATOM 1347 N N . ARG A 1 166 ? -6.532 22.309 -37.836 1.00 45.00 166 ARG A N 1
ATOM 1348 C CA . ARG A 1 166 ? -7.770 22.294 -37.049 1.00 45.00 166 ARG A CA 1
ATOM 1349 C C . ARG A 1 166 ? -8.102 20.909 -36.501 1.00 45.00 166 ARG A C 1
ATOM 1351 O O . ARG A 1 166 ? -8.451 20.823 -35.337 1.00 45.00 166 ARG A O 1
ATOM 1358 N N . LEU A 1 167 ? -7.907 19.839 -37.273 1.00 41.50 167 LEU A N 1
ATOM 1359 C CA . LEU A 1 167 ? -8.083 18.457 -36.798 1.00 41.50 167 LEU A CA 1
ATOM 1360 C C . LEU A 1 167 ? -7.033 18.093 -35.745 1.00 41.50 167 LEU A C 1
ATOM 1362 O O . LEU A 1 167 ? -7.362 17.484 -34.733 1.00 41.50 167 LEU A O 1
ATOM 1366 N N . ILE A 1 168 ? -5.792 18.547 -35.925 1.00 44.16 168 ILE A N 1
ATOM 1367 C CA . ILE A 1 168 ? -4.746 18.401 -34.911 1.00 44.16 168 ILE A CA 1
ATOM 1368 C C . ILE A 1 168 ? -5.084 19.279 -33.682 1.00 44.16 168 ILE A C 1
ATOM 1370 O O . ILE A 1 168 ? -5.090 18.800 -32.559 1.00 44.16 168 ILE A O 1
ATOM 1374 N N . LYS A 1 169 ? -5.499 20.537 -33.847 1.00 43.06 169 LYS A N 1
ATOM 1375 C CA . LYS A 1 169 ? -5.905 21.414 -32.728 1.00 43.06 169 LYS A CA 1
ATOM 1376 C C . LYS A 1 169 ? -7.152 20.940 -31.967 1.00 43.06 169 LYS A C 1
ATOM 1378 O O . LYS A 1 169 ? -7.205 21.119 -30.755 1.00 43.06 169 LYS A O 1
ATOM 1383 N N . GLU A 1 170 ? -8.148 20.379 -32.650 1.00 43.56 170 GLU A N 1
ATOM 1384 C CA . GLU A 1 170 ? -9.410 19.903 -32.063 1.00 43.56 170 GLU A CA 1
ATOM 1385 C C . GLU A 1 170 ? -9.255 18.509 -31.433 1.00 43.56 170 GLU A C 1
ATOM 1387 O O . GLU A 1 170 ? -9.891 18.238 -30.419 1.00 43.56 170 GLU A O 1
ATOM 1392 N N . THR A 1 171 ? -8.360 17.661 -31.958 1.00 40.62 171 THR A N 1
ATOM 1393 C CA . THR A 1 171 ? -8.078 16.322 -31.399 1.00 40.62 171 THR A CA 1
ATOM 1394 C C . THR A 1 171 ? -6.993 16.353 -30.310 1.00 40.62 171 THR A C 1
ATOM 1396 O O . THR A 1 171 ? -7.074 15.586 -29.356 1.00 40.62 171 THR A O 1
ATOM 1399 N N . PHE A 1 172 ? -6.003 17.254 -30.404 1.00 41.09 172 PHE A N 1
ATOM 1400 C CA . PHE A 1 172 ? -4.872 17.369 -29.462 1.00 41.09 172 PHE A CA 1
ATOM 1401 C C . PHE A 1 172 ? -5.020 18.483 -28.412 1.00 41.09 172 PHE A C 1
ATOM 1403 O O . PHE A 1 172 ? -4.088 18.730 -27.653 1.00 41.09 172 PHE A O 1
ATOM 1410 N N . GLY A 1 173 ? -6.169 19.159 -28.321 1.00 41.69 173 GLY A N 1
ATOM 1411 C CA . GLY A 1 173 ? -6.490 19.986 -27.151 1.00 41.69 173 GLY A CA 1
ATOM 1412 C C . GLY A 1 173 ? -5.605 21.222 -26.928 1.00 41.69 173 GLY A C 1
ATOM 1413 O O . GLY A 1 173 ? -5.627 21.771 -25.832 1.00 41.69 173 GLY A O 1
ATOM 1414 N N . ILE A 1 174 ? -4.909 21.730 -27.955 1.00 42.19 174 ILE A N 1
ATOM 1415 C CA . ILE A 1 174 ? -4.094 22.973 -27.904 1.00 42.19 174 ILE A CA 1
ATOM 1416 C C . ILE A 1 174 ? -4.974 24.241 -27.676 1.00 42.19 174 ILE A C 1
ATOM 1418 O O . ILE A 1 174 ? -4.510 25.371 -27.764 1.00 42.19 174 ILE A O 1
ATOM 1422 N N . ARG A 1 175 ? -6.277 24.071 -27.400 1.00 44.75 175 ARG A N 1
ATOM 1423 C CA . ARG A 1 175 ? -7.246 25.122 -27.031 1.00 44.75 175 ARG A CA 1
ATOM 1424 C C . ARG A 1 175 ? -7.464 25.285 -25.526 1.00 44.75 175 ARG A C 1
ATOM 1426 O O . ARG A 1 175 ? -8.271 26.121 -25.140 1.00 44.75 175 ARG A O 1
ATOM 1433 N N . HIS A 1 176 ? -6.830 24.485 -24.680 1.00 44.88 176 HIS A N 1
ATOM 1434 C CA . HIS A 1 176 ? -6.917 24.721 -23.248 1.00 44.88 176 HIS A CA 1
ATOM 1435 C C . HIS A 1 176 ? -5.751 25.607 -22.852 1.00 44.88 176 HIS A C 1
ATOM 1437 O O . HIS A 1 176 ? -4.609 25.154 -22.857 1.00 44.88 176 HIS A O 1
ATOM 1443 N N . ASP A 1 177 ? -6.057 26.868 -22.554 1.00 51.06 177 ASP A N 1
ATOM 1444 C CA . ASP A 1 177 ? -5.214 27.725 -21.730 1.00 51.06 177 ASP A CA 1
ATOM 1445 C C . ASP A 1 177 ? -4.560 26.852 -20.660 1.00 51.06 177 ASP A C 1
ATOM 1447 O O . ASP A 1 177 ? -5.259 26.070 -19.995 1.00 51.06 177 ASP A O 1
ATOM 1451 N N . HIS A 1 178 ? -3.227 26.904 -20.553 1.00 58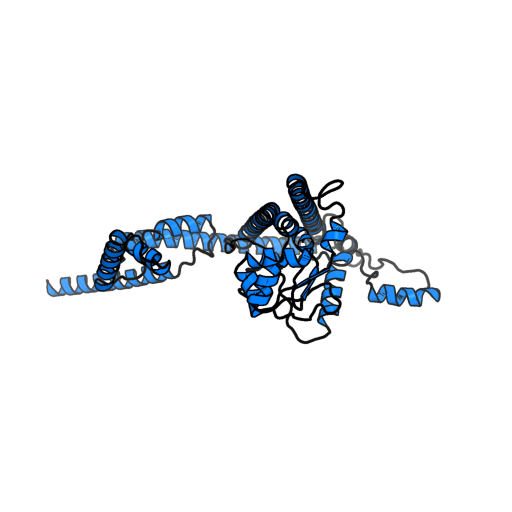.41 178 HIS A N 1
ATOM 1452 C CA . HIS A 1 178 ? -2.563 26.174 -19.486 1.00 58.41 178 HIS A CA 1
ATOM 1453 C C . HIS A 1 178 ? -3.268 26.532 -18.168 1.00 58.41 178 HIS A C 1
ATOM 1455 O O . HIS A 1 178 ? -3.765 27.643 -17.962 1.00 58.41 178 HIS A O 1
ATOM 1461 N N . TYR A 1 179 ? -3.434 25.527 -17.318 1.00 64.00 179 TYR A N 1
ATOM 1462 C CA . TYR A 1 179 ? -4.297 25.624 -16.148 1.00 64.00 179 TYR A CA 1
ATOM 1463 C C . TYR A 1 179 ? -3.886 26.768 -15.193 1.00 64.00 179 TYR A C 1
ATOM 1465 O O . TYR A 1 179 ? -4.740 27.353 -14.529 1.00 64.00 179 TYR A O 1
ATOM 1473 N N . ASP A 1 180 ? -2.603 27.132 -15.196 1.00 64.31 180 ASP A N 1
ATOM 1474 C CA . ASP A 1 180 ? -2.030 28.326 -14.563 1.00 64.31 180 ASP A CA 1
ATOM 1475 C C . ASP A 1 180 ? -2.593 29.640 -15.132 1.00 64.31 180 ASP A C 1
ATOM 1477 O O . ASP A 1 180 ? -3.030 30.488 -14.362 1.00 64.31 180 ASP A O 1
ATOM 1481 N N . LEU A 1 181 ? -2.685 29.796 -16.454 1.00 68.44 181 LEU A N 1
ATOM 1482 C CA . LEU A 1 181 ? -3.220 30.981 -17.130 1.00 68.44 181 LEU A CA 1
ATOM 1483 C C . LEU A 1 181 ? -4.710 31.174 -16.835 1.00 68.44 181 LEU A C 1
ATOM 1485 O O . LEU A 1 181 ? -5.170 32.305 -16.666 1.00 68.44 181 LEU A O 1
ATOM 1489 N N . ILE A 1 182 ? -5.470 30.077 -16.732 1.00 71.81 182 ILE A N 1
ATOM 1490 C CA . ILE A 1 182 ? -6.883 30.125 -16.326 1.00 71.81 182 ILE A CA 1
ATOM 1491 C C . ILE A 1 182 ? -6.988 30.664 -14.897 1.00 71.81 182 ILE A C 1
ATOM 1493 O O . ILE A 1 182 ? -7.760 31.586 -14.633 1.00 71.81 182 ILE A O 1
ATOM 1497 N N . ILE A 1 183 ? -6.199 30.115 -13.977 1.00 73.81 183 ILE A N 1
ATOM 1498 C CA . ILE A 1 183 ? -6.184 30.528 -12.571 1.00 73.81 183 ILE A CA 1
ATOM 1499 C C . ILE A 1 183 ? -5.712 31.979 -12.417 1.00 73.81 183 ILE A C 1
ATOM 1501 O O . ILE A 1 183 ? -6.333 32.760 -11.694 1.00 73.81 183 ILE A O 1
ATOM 1505 N N . GLU A 1 184 ? -4.654 32.372 -13.122 1.00 74.25 184 GLU A N 1
ATOM 1506 C CA . GLU A 1 184 ? -4.129 33.736 -13.120 1.00 74.25 184 GLU A CA 1
ATOM 1507 C C . GLU A 1 184 ? -5.170 34.731 -13.660 1.00 74.25 184 GLU A C 1
ATOM 1509 O O . GLU A 1 184 ? -5.358 35.829 -13.113 1.00 74.25 184 GLU A O 1
ATOM 1514 N N . SER A 1 185 ? -5.900 34.342 -14.709 1.00 75.69 185 SER A N 1
ATOM 1515 C CA . SER A 1 185 ? -6.985 35.150 -15.266 1.00 75.69 185 SER A CA 1
ATOM 1516 C C . SER A 1 185 ? -8.149 35.293 -14.281 1.00 75.69 185 SER A C 1
ATOM 1518 O O . SER A 1 185 ? -8.697 36.387 -14.147 1.00 75.69 185 SER A O 1
ATOM 1520 N N . LEU A 1 186 ? -8.492 34.226 -13.548 1.00 80.00 186 LEU A N 1
ATOM 1521 C CA . LEU A 1 186 ? -9.628 34.199 -12.622 1.00 80.00 186 LEU A CA 1
ATOM 1522 C C . LEU A 1 186 ? -9.361 34.891 -11.281 1.00 80.00 186 LEU A C 1
ATOM 1524 O O . LEU A 1 186 ? -10.212 35.650 -10.829 1.00 80.00 186 LEU A O 1
ATOM 1528 N N . ALA A 1 187 ? -8.223 34.635 -10.637 1.00 83.44 187 ALA A N 1
ATOM 1529 C CA . ALA A 1 187 ? -7.938 35.106 -9.274 1.00 83.44 187 ALA A CA 1
ATOM 1530 C C . ALA A 1 187 ? -6.556 35.771 -9.125 1.00 83.44 187 ALA A C 1
ATOM 1532 O O . ALA A 1 187 ? -6.274 36.411 -8.117 1.00 83.44 187 ALA A O 1
ATOM 1533 N N . GLY A 1 188 ? -5.699 35.687 -10.148 1.00 80.56 188 GLY A N 1
ATOM 1534 C CA . GLY A 1 188 ? -4.340 36.234 -10.111 1.00 80.56 188 GLY A CA 1
ATOM 1535 C C . GLY A 1 188 ? -3.311 35.307 -9.459 1.00 80.56 188 GLY A C 1
ATOM 1536 O O . GLY A 1 188 ? -3.646 34.304 -8.822 1.00 80.56 188 GLY A O 1
ATOM 1537 N N . LEU A 1 189 ? -2.038 35.664 -9.646 1.00 79.06 189 LEU A N 1
ATOM 1538 C CA . LEU A 1 189 ? -0.882 34.966 -9.076 1.00 79.06 189 LEU A CA 1
ATOM 1539 C C . LEU A 1 189 ? -0.911 35.028 -7.542 1.00 79.06 189 LEU A C 1
ATOM 1541 O O . LEU A 1 189 ? -1.266 36.056 -6.966 1.00 79.06 189 LEU A O 1
ATOM 1545 N N . ASN A 1 190 ? -0.495 33.948 -6.878 1.00 83.31 190 ASN A N 1
ATOM 1546 C CA . ASN A 1 190 ? -0.473 33.786 -5.417 1.00 83.31 190 ASN A CA 1
ATOM 1547 C C . ASN A 1 190 ? -1.840 33.796 -4.711 1.00 83.31 190 ASN A C 1
ATOM 1549 O O . ASN A 1 190 ? -1.884 33.806 -3.470 1.00 83.31 190 ASN A O 1
ATOM 1553 N N . SER A 1 191 ? -2.938 33.751 -5.468 1.00 86.88 191 SER A N 1
ATOM 1554 C CA . SER A 1 191 ? -4.266 33.478 -4.922 1.00 86.88 191 SER A CA 1
ATOM 1555 C C . SER A 1 191 ? -4.309 32.098 -4.253 1.00 86.88 191 SER A C 1
ATOM 1557 O O . SER A 1 191 ? -3.504 31.205 -4.514 1.00 86.88 191 SER A O 1
ATOM 1559 N N . THR A 1 192 ? -5.268 31.898 -3.367 1.00 87.06 192 THR A N 1
ATOM 1560 C CA . THR A 1 192 ? -5.647 30.614 -2.784 1.00 87.06 192 THR A CA 1
ATOM 1561 C C . THR A 1 192 ? -5.946 29.582 -3.875 1.00 87.06 192 THR A C 1
ATOM 1563 O O . THR A 1 192 ? -5.582 28.414 -3.730 1.00 87.06 192 THR A O 1
ATOM 1566 N N . MET A 1 193 ? -6.542 30.008 -4.995 1.00 81.94 193 MET A N 1
ATOM 1567 C CA . MET A 1 193 ? -6.769 29.152 -6.161 1.00 81.94 193 MET A CA 1
ATOM 1568 C C . MET A 1 193 ? -5.446 28.698 -6.800 1.00 81.94 193 MET A C 1
ATOM 1570 O O . MET A 1 193 ? -5.269 27.502 -7.022 1.00 81.94 193 MET A O 1
ATOM 1574 N N . ASP A 1 194 ? -4.503 29.619 -7.008 1.00 83.12 194 ASP A N 1
ATOM 1575 C CA . ASP A 1 194 ? -3.152 29.343 -7.521 1.00 83.12 194 ASP A CA 1
ATOM 1576 C C . ASP A 1 194 ? -2.354 28.417 -6.604 1.00 83.12 194 ASP A C 1
ATOM 1578 O O . ASP A 1 194 ? -1.888 27.355 -7.020 1.00 83.12 194 ASP A O 1
ATOM 1582 N N . LYS A 1 195 ? -2.309 28.734 -5.311 1.00 85.88 195 LYS A N 1
ATOM 1583 C CA . LYS A 1 195 ? -1.594 27.934 -4.312 1.00 85.88 195 LYS A CA 1
ATOM 1584 C C . LYS A 1 195 ? -2.078 26.491 -4.246 1.00 85.88 195 LYS A C 1
ATOM 1586 O O . LYS A 1 195 ? -1.272 25.580 -4.097 1.00 85.88 195 LYS A O 1
ATOM 1591 N N . ILE A 1 196 ? -3.391 26.266 -4.304 1.00 81.44 196 ILE A N 1
ATOM 1592 C CA . ILE A 1 196 ? -3.963 24.930 -4.088 1.00 81.44 196 ILE A CA 1
ATOM 1593 C C . ILE A 1 196 ? -4.022 24.127 -5.381 1.00 81.44 196 ILE A C 1
ATOM 1595 O O . ILE A 1 196 ? -3.725 22.933 -5.375 1.00 81.44 196 ILE A O 1
ATOM 1599 N N . LEU A 1 197 ? -4.476 24.748 -6.466 1.00 76.44 197 LEU A N 1
ATOM 1600 C CA . LEU A 1 197 ? -4.780 24.027 -7.692 1.00 76.44 197 LEU A CA 1
ATOM 1601 C C . LEU A 1 197 ? -3.578 23.945 -8.637 1.00 76.44 197 LEU A C 1
ATOM 1603 O O . LEU A 1 197 ? -3.520 23.003 -9.427 1.00 76.44 197 LEU A O 1
ATOM 1607 N N . PHE A 1 198 ? -2.638 24.888 -8.547 1.00 77.56 198 PHE A N 1
ATOM 1608 C CA . PHE A 1 198 ? -1.433 24.911 -9.369 1.00 77.56 198 PHE A CA 1
ATOM 1609 C C . PHE A 1 198 ? -0.177 24.619 -8.541 1.00 77.56 198 PHE A C 1
ATOM 1611 O O . PHE A 1 198 ? 0.320 23.496 -8.603 1.00 77.56 198 PHE A O 1
ATOM 1618 N N . GLN A 1 199 ? 0.282 25.562 -7.708 1.00 81.06 199 GLN A N 1
ATOM 1619 C CA . GLN A 1 199 ? 1.567 25.458 -6.993 1.00 81.06 199 GLN A CA 1
ATOM 1620 C C . GLN A 1 199 ? 1.655 24.184 -6.146 1.00 81.06 199 GLN A C 1
ATOM 1622 O O . GLN A 1 199 ? 2.603 23.418 -6.261 1.00 81.06 199 GLN A O 1
ATOM 1627 N N . GLY A 1 200 ? 0.620 23.894 -5.352 1.00 79.50 200 GLY A N 1
ATOM 1628 C CA . GLY A 1 200 ? 0.600 22.724 -4.478 1.00 79.50 200 GLY A CA 1
ATOM 1629 C C . GLY A 1 200 ? 0.634 21.389 -5.220 1.00 79.50 200 GLY A C 1
ATOM 1630 O O . GLY A 1 200 ? 0.983 20.372 -4.618 1.00 79.50 200 GLY A O 1
ATOM 1631 N N . VAL A 1 201 ? 0.287 21.360 -6.509 1.00 74.88 201 VAL A N 1
ATOM 1632 C CA . VAL A 1 201 ? 0.433 20.141 -7.302 1.00 74.88 201 VAL A CA 1
ATOM 1633 C C . VAL A 1 201 ? 1.698 20.128 -8.141 1.00 74.88 201 VAL A C 1
ATOM 1635 O O . VAL A 1 201 ? 2.267 19.052 -8.291 1.00 74.88 201 VAL A O 1
ATOM 1638 N N . ASP A 1 202 ? 2.171 21.275 -8.620 1.00 76.06 202 ASP A N 1
ATOM 1639 C CA . ASP A 1 202 ? 3.509 21.391 -9.204 1.00 76.06 202 ASP A CA 1
ATOM 1640 C C . ASP A 1 202 ? 4.577 20.946 -8.188 1.00 76.06 202 ASP A C 1
ATOM 1642 O O . ASP A 1 202 ? 5.389 20.069 -8.475 1.00 76.06 202 ASP A O 1
ATOM 1646 N N . ASP A 1 203 ? 4.465 21.395 -6.933 1.00 81.31 203 ASP A N 1
ATOM 1647 C CA . ASP A 1 203 ? 5.270 20.912 -5.806 1.00 81.31 203 ASP A CA 1
ATOM 1648 C C . ASP A 1 203 ? 5.184 19.385 -5.659 1.00 81.31 203 ASP A C 1
ATOM 1650 O O . ASP A 1 203 ? 6.192 18.701 -5.462 1.00 81.31 203 ASP A O 1
ATOM 1654 N N . GLY A 1 204 ? 3.977 18.826 -5.786 1.00 77.62 204 GLY A N 1
ATOM 1655 C CA . GLY A 1 204 ? 3.744 17.384 -5.755 1.00 77.62 204 GLY A CA 1
ATOM 1656 C C . GLY A 1 204 ? 4.436 16.644 -6.903 1.00 77.62 204 GLY A C 1
ATOM 1657 O O . GLY A 1 204 ? 5.088 15.625 -6.666 1.00 77.62 204 GLY A O 1
ATOM 1658 N N . GLN A 1 205 ? 4.348 17.170 -8.126 1.00 76.12 205 GLN A N 1
ATOM 1659 C CA . GLN A 1 205 ? 5.017 16.627 -9.310 1.00 76.12 205 GLN A CA 1
ATOM 1660 C C . GLN A 1 205 ? 6.539 16.719 -9.180 1.00 76.12 205 GLN A C 1
ATOM 1662 O O . GLN A 1 205 ? 7.249 15.769 -9.503 1.00 76.12 205 GLN A O 1
ATOM 1667 N N . MET A 1 206 ? 7.057 17.816 -8.632 1.00 77.38 206 MET A N 1
ATOM 1668 C CA . MET A 1 206 ? 8.481 17.984 -8.357 1.00 77.38 206 MET A CA 1
ATOM 1669 C C . MET A 1 206 ? 8.981 16.997 -7.301 1.00 77.38 206 MET A C 1
ATOM 1671 O O . MET A 1 206 ? 10.080 16.453 -7.439 1.00 77.38 206 MET A O 1
ATOM 1675 N N . VAL A 1 207 ? 8.189 16.722 -6.260 1.00 82.81 207 VAL A N 1
ATOM 1676 C CA . VAL A 1 207 ? 8.492 15.670 -5.278 1.00 82.81 207 VAL A CA 1
ATOM 1677 C C . VAL A 1 207 ? 8.479 14.287 -5.936 1.00 82.81 207 VAL A C 1
ATOM 1679 O O . VAL A 1 207 ? 9.400 13.507 -5.698 1.00 82.81 207 VAL A O 1
ATOM 1682 N N . GLU A 1 208 ? 7.496 13.988 -6.789 1.00 78.38 208 GLU A N 1
ATOM 1683 C CA . GLU A 1 208 ? 7.423 12.732 -7.552 1.00 78.38 208 GLU A CA 1
ATOM 1684 C C . GLU A 1 208 ? 8.648 12.548 -8.462 1.00 78.38 208 GLU A C 1
ATOM 1686 O O . GLU A 1 208 ? 9.286 11.496 -8.438 1.00 78.38 208 GLU A O 1
ATOM 1691 N N . LEU A 1 209 ? 9.030 13.583 -9.216 1.00 78.75 209 LEU A N 1
ATOM 1692 C CA . LEU A 1 209 ? 10.196 13.563 -10.101 1.00 78.75 209 LEU A CA 1
ATOM 1693 C C . LEU A 1 209 ? 11.502 13.357 -9.330 1.00 78.75 209 LEU A C 1
ATOM 1695 O O . LEU A 1 209 ? 12.301 12.502 -9.711 1.00 78.75 209 LEU A O 1
ATOM 1699 N N . LYS A 1 210 ? 11.709 14.096 -8.230 1.00 85.38 210 LYS A N 1
ATOM 1700 C CA . LYS A 1 210 ? 12.876 13.909 -7.350 1.00 85.38 210 LYS A CA 1
ATOM 1701 C C . LYS A 1 210 ? 12.923 12.486 -6.807 1.00 85.38 210 LYS A C 1
ATOM 1703 O O . LYS A 1 210 ? 13.965 11.841 -6.862 1.00 85.38 210 LYS A O 1
ATOM 1708 N N . TYR A 1 211 ? 11.781 11.973 -6.352 1.00 84.62 211 TYR A N 1
ATOM 1709 C CA . TYR A 1 211 ? 11.685 10.618 -5.830 1.00 84.62 211 TYR A CA 1
ATOM 1710 C C . TYR A 1 211 ? 12.044 9.560 -6.880 1.00 84.62 211 TYR A C 1
ATOM 1712 O O . TYR A 1 211 ? 12.849 8.675 -6.596 1.0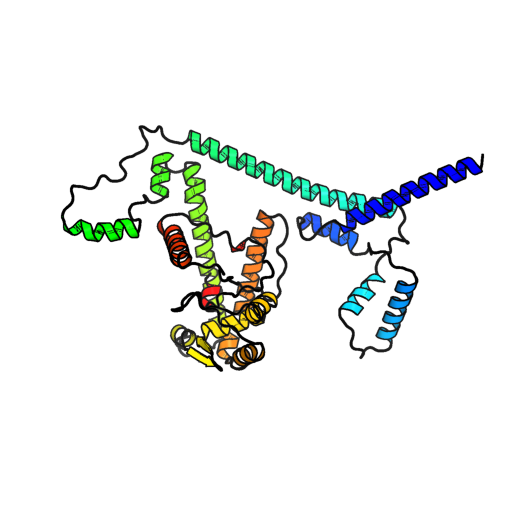0 84.62 211 TYR A O 1
ATOM 1720 N N . ARG A 1 212 ? 11.511 9.678 -8.104 1.00 82.12 212 ARG A N 1
ATOM 1721 C CA . ARG A 1 212 ? 11.855 8.786 -9.223 1.00 82.12 212 ARG A CA 1
ATOM 1722 C C . ARG A 1 212 ? 13.343 8.822 -9.549 1.00 82.12 212 ARG A C 1
ATOM 1724 O O . ARG A 1 212 ? 13.951 7.772 -9.718 1.00 82.12 212 ARG A O 1
ATOM 1731 N N . GLN A 1 213 ? 13.940 10.012 -9.603 1.00 84.94 213 GLN A N 1
ATOM 1732 C CA . GLN A 1 213 ? 15.376 10.159 -9.849 1.00 84.94 213 GLN A CA 1
ATOM 1733 C C . GLN A 1 213 ? 16.214 9.505 -8.748 1.00 84.94 213 GLN A C 1
ATOM 1735 O O . GLN A 1 213 ? 17.202 8.839 -9.051 1.00 84.94 213 GLN A O 1
ATOM 1740 N N . ASP A 1 214 ? 15.831 9.669 -7.483 1.00 88.00 214 ASP A N 1
ATOM 1741 C CA . ASP A 1 214 ? 16.540 9.063 -6.356 1.00 88.00 214 ASP A CA 1
ATOM 1742 C C . ASP A 1 214 ? 16.433 7.534 -6.378 1.00 88.00 214 ASP A C 1
ATOM 1744 O O . ASP A 1 214 ? 17.444 6.850 -6.219 1.00 88.00 214 ASP A O 1
ATOM 1748 N N . VAL A 1 215 ? 15.240 6.989 -6.640 1.00 86.75 215 VAL A N 1
ATOM 1749 C CA . VAL A 1 215 ? 15.026 5.543 -6.808 1.00 86.75 215 VAL A CA 1
ATOM 1750 C C . VAL A 1 215 ? 15.854 5.001 -7.973 1.00 86.75 215 VAL A C 1
ATOM 1752 O O . VAL A 1 215 ? 16.535 3.988 -7.822 1.00 86.75 215 VAL A O 1
ATOM 1755 N N . PHE A 1 216 ? 15.866 5.696 -9.111 1.00 86.06 216 PHE A N 1
ATOM 1756 C CA . PHE A 1 216 ? 16.660 5.294 -10.267 1.00 86.06 216 PHE A CA 1
ATOM 1757 C C . PHE A 1 216 ? 18.165 5.311 -9.969 1.00 86.06 216 PHE A C 1
ATOM 1759 O O . PHE A 1 216 ? 18.870 4.367 -10.314 1.00 86.06 216 PHE A O 1
ATOM 1766 N N . LYS A 1 217 ? 18.669 6.327 -9.256 1.00 88.69 217 LYS A N 1
ATOM 1767 C CA . LYS A 1 217 ? 20.072 6.373 -8.808 1.00 88.69 217 LYS A CA 1
ATOM 1768 C C . LYS A 1 217 ? 20.414 5.221 -7.866 1.00 88.69 217 LYS A C 1
ATOM 1770 O O . LYS A 1 217 ? 21.479 4.624 -8.000 1.00 88.69 217 LYS A O 1
ATOM 1775 N N . GLN A 1 218 ? 19.532 4.899 -6.916 1.00 88.88 218 GLN A N 1
ATOM 1776 C CA . GLN A 1 218 ? 19.719 3.747 -6.027 1.00 88.88 218 GLN A CA 1
ATOM 1777 C C . GLN A 1 218 ? 19.756 2.434 -6.814 1.00 88.88 218 GLN A C 1
ATOM 1779 O O . GLN A 1 218 ? 20.589 1.573 -6.531 1.00 88.88 218 GLN A O 1
ATOM 1784 N N . PHE A 1 219 ? 18.874 2.298 -7.805 1.00 88.50 219 PHE A N 1
ATOM 1785 C CA . PHE A 1 219 ? 18.822 1.143 -8.690 1.00 88.50 219 PHE A CA 1
ATOM 1786 C C . PHE A 1 219 ? 20.110 1.000 -9.502 1.00 88.50 219 PHE A C 1
ATOM 1788 O O . PHE A 1 219 ? 20.756 -0.042 -9.438 1.00 88.50 219 PHE A O 1
ATOM 1795 N N . GLN A 1 220 ? 20.535 2.071 -10.175 1.00 86.50 220 GLN A N 1
ATOM 1796 C CA . GLN A 1 220 ? 21.772 2.099 -10.950 1.00 86.50 220 GLN A CA 1
ATOM 1797 C C . GLN A 1 220 ? 22.990 1.763 -10.082 1.00 86.50 220 GLN A C 1
ATOM 1799 O O . GLN A 1 220 ? 23.791 0.914 -10.462 1.00 86.50 220 GLN A O 1
ATOM 1804 N N . LYS A 1 221 ? 23.093 2.351 -8.885 1.00 87.62 221 LYS A N 1
ATOM 1805 C CA . LYS A 1 221 ? 24.164 2.024 -7.938 1.00 87.62 221 LYS A CA 1
ATOM 1806 C C . LYS A 1 221 ? 24.149 0.543 -7.548 1.00 87.62 221 LYS A C 1
ATOM 1808 O O . LYS A 1 221 ? 25.195 -0.088 -7.520 1.00 87.62 221 LYS A O 1
ATOM 1813 N N . GLY A 1 222 ? 22.972 -0.032 -7.292 1.00 85.31 222 GLY A N 1
ATOM 1814 C CA . GLY A 1 222 ? 22.839 -1.463 -7.000 1.00 85.31 222 GLY A CA 1
ATOM 1815 C C . GLY A 1 222 ? 23.299 -2.363 -8.152 1.00 85.31 222 GLY A C 1
ATOM 1816 O O . GLY A 1 222 ? 23.902 -3.409 -7.908 1.00 85.31 222 GLY A O 1
ATOM 1817 N N . LEU A 1 223 ? 23.065 -1.945 -9.399 1.00 85.81 223 LEU A N 1
ATOM 1818 C CA . LEU A 1 223 ? 23.575 -2.640 -10.581 1.00 85.81 223 LEU A CA 1
ATOM 1819 C C . LEU A 1 223 ? 25.096 -2.509 -10.714 1.00 85.81 223 LEU A C 1
ATOM 1821 O O . LEU A 1 223 ? 25.761 -3.505 -10.999 1.00 85.81 223 LEU A O 1
ATOM 1825 N N . GLU A 1 224 ? 25.656 -1.324 -10.478 1.00 84.06 224 GLU A N 1
ATOM 1826 C CA . GLU A 1 224 ? 27.107 -1.089 -10.492 1.00 84.06 224 GLU A CA 1
ATOM 1827 C C . GLU A 1 224 ? 27.821 -1.921 -9.414 1.00 84.06 224 GLU A C 1
ATOM 1829 O O . GLU A 1 224 ? 28.802 -2.606 -9.716 1.00 84.06 224 GLU A O 1
ATOM 1834 N N . ASP A 1 225 ? 27.274 -1.949 -8.194 1.00 84.81 225 ASP A N 1
ATOM 1835 C CA . ASP A 1 225 ? 27.792 -2.717 -7.054 1.00 84.81 225 ASP A CA 1
ATOM 1836 C C . ASP A 1 225 ? 27.805 -4.235 -7.331 1.00 84.81 225 ASP A C 1
ATOM 1838 O O . ASP A 1 225 ? 28.661 -4.953 -6.814 1.00 84.81 225 ASP A O 1
ATOM 1842 N N . SER A 1 226 ? 26.901 -4.741 -8.183 1.00 83.00 226 SER A N 1
ATOM 1843 C CA . SER A 1 226 ? 26.894 -6.158 -8.581 1.00 83.00 226 SER A CA 1
ATOM 1844 C C . SER A 1 226 ? 28.112 -6.554 -9.428 1.00 83.00 226 SER A C 1
ATOM 1846 O O . SER A 1 226 ? 28.440 -7.733 -9.539 1.00 83.00 226 SER A O 1
ATOM 1848 N N . GLY A 1 227 ? 28.766 -5.582 -10.074 1.00 82.56 227 GLY A N 1
ATOM 1849 C CA . GLY A 1 227 ? 29.914 -5.804 -10.948 1.00 82.56 227 GLY A CA 1
ATOM 1850 C C . GLY A 1 227 ? 29.617 -6.546 -12.259 1.00 82.56 227 GLY A C 1
ATOM 1851 O O . GLY A 1 227 ? 30.557 -6.783 -13.021 1.00 82.56 227 GLY A O 1
ATOM 1852 N N . LEU A 1 228 ? 28.355 -6.895 -12.543 1.00 84.19 228 LEU A N 1
ATOM 1853 C CA . LEU A 1 228 ? 27.939 -7.679 -13.717 1.00 84.19 228 LEU A CA 1
ATOM 1854 C C . LEU A 1 228 ? 27.512 -6.824 -14.918 1.00 84.19 228 LEU A C 1
ATOM 1856 O O . LEU A 1 228 ? 27.604 -7.286 -16.059 1.00 84.19 228 LEU A O 1
ATOM 1860 N N . PHE A 1 229 ? 27.083 -5.587 -14.668 1.00 85.81 229 PHE A N 1
ATOM 1861 C CA . PHE A 1 229 ? 26.459 -4.710 -15.658 1.00 85.81 229 PHE A CA 1
ATOM 1862 C C . PHE A 1 229 ? 27.309 -3.463 -15.919 1.00 85.81 229 PHE A C 1
ATOM 1864 O O . PHE A 1 229 ? 27.914 -2.909 -15.001 1.00 85.81 229 PHE A O 1
ATOM 1871 N N . GLY A 1 230 ? 27.353 -3.022 -17.176 1.00 77.88 230 GLY A N 1
ATOM 1872 C CA . GLY A 1 230 ? 28.056 -1.814 -17.608 1.00 77.88 230 GLY A CA 1
ATOM 1873 C C . GLY A 1 230 ? 29.185 -2.078 -18.607 1.00 77.88 230 GLY A C 1
ATOM 1874 O O . GLY A 1 230 ? 29.519 -3.215 -18.946 1.00 77.88 230 GLY A O 1
ATOM 1875 N N . LYS A 1 231 ? 29.795 -0.999 -19.107 1.00 73.75 231 LYS A N 1
ATOM 1876 C CA . LYS A 1 231 ? 30.831 -1.075 -20.147 1.00 73.75 231 LYS A CA 1
ATOM 1877 C C . LYS A 1 231 ? 32.024 -1.919 -19.674 1.00 73.75 231 LYS A C 1
ATOM 1879 O O . LYS A 1 231 ? 32.639 -1.613 -18.657 1.00 73.75 231 LYS A O 1
ATOM 1884 N N . GLY A 1 232 ? 32.361 -2.967 -20.431 1.00 73.75 232 GLY A N 1
ATOM 1885 C CA . GLY A 1 232 ? 33.444 -3.902 -20.090 1.00 73.75 232 GLY A CA 1
ATOM 1886 C C . GLY A 1 232 ? 33.072 -4.970 -19.054 1.00 73.75 232 GLY A C 1
ATOM 1887 O O . GLY A 1 232 ? 33.961 -5.640 -18.532 1.00 73.75 232 GLY A O 1
ATOM 1888 N N . LYS A 1 233 ? 31.781 -5.128 -18.736 1.00 85.69 233 LYS A N 1
ATOM 1889 C CA . LYS A 1 233 ? 31.252 -6.192 -17.871 1.00 85.69 233 LYS A CA 1
ATOM 1890 C C . LYS A 1 233 ? 30.543 -7.279 -18.685 1.00 85.69 233 LYS A C 1
ATOM 1892 O O . LYS A 1 233 ? 30.498 -7.215 -19.912 1.00 85.69 233 LYS A O 1
ATOM 1897 N N . LYS A 1 234 ? 29.997 -8.283 -17.987 1.00 85.31 234 LYS A N 1
ATOM 1898 C CA . LYS A 1 234 ? 29.306 -9.435 -18.589 1.00 85.31 234 LYS A CA 1
ATOM 1899 C C . LYS A 1 234 ? 28.109 -9.007 -19.444 1.00 85.31 234 LYS A C 1
ATOM 1901 O O . LYS A 1 234 ? 27.886 -9.588 -20.499 1.00 85.31 234 LYS A O 1
ATOM 1906 N N . VAL A 1 235 ? 27.392 -7.965 -19.019 1.00 86.62 235 VAL A N 1
ATOM 1907 C CA . VAL A 1 235 ? 26.327 -7.320 -19.797 1.00 86.62 235 VAL A CA 1
ATOM 1908 C C . VAL A 1 235 ? 26.726 -5.871 -20.077 1.00 86.62 235 VAL A C 1
ATOM 1910 O O . VAL A 1 235 ? 26.664 -5.017 -19.191 1.00 86.62 235 VAL A O 1
ATOM 1913 N N . ALA A 1 236 ? 27.171 -5.606 -21.308 1.00 82.69 236 ALA A N 1
ATOM 1914 C CA . ALA A 1 236 ? 27.666 -4.292 -21.719 1.00 82.69 236 ALA A CA 1
ATOM 1915 C C . ALA A 1 236 ? 26.549 -3.333 -22.164 1.00 82.69 236 ALA A C 1
ATOM 1917 O O . ALA A 1 236 ? 26.576 -2.163 -21.789 1.00 82.69 236 ALA A O 1
ATOM 1918 N N . ASP A 1 237 ? 25.579 -3.832 -22.936 1.00 88.06 237 ASP A N 1
ATOM 1919 C CA . ASP A 1 237 ? 24.400 -3.085 -23.384 1.00 88.06 237 ASP A CA 1
ATOM 1920 C C . ASP A 1 237 ? 23.164 -3.591 -22.633 1.00 88.06 237 ASP A C 1
ATOM 1922 O O . ASP A 1 237 ? 22.597 -4.638 -22.953 1.00 88.06 237 ASP A O 1
ATOM 1926 N N . ILE A 1 238 ? 22.798 -2.866 -21.575 1.00 86.62 238 ILE A N 1
ATOM 1927 C CA . ILE A 1 238 ? 21.696 -3.241 -20.685 1.00 86.62 238 ILE A CA 1
ATOM 1928 C C . ILE A 1 238 ? 20.356 -3.110 -21.414 1.00 86.62 238 ILE A C 1
ATOM 1930 O O . ILE A 1 238 ? 19.501 -3.975 -21.251 1.00 86.62 238 ILE A O 1
ATOM 1934 N N . ASP A 1 239 ? 20.168 -2.081 -22.241 1.00 87.06 239 ASP A N 1
ATOM 1935 C CA . ASP A 1 239 ? 18.887 -1.832 -22.907 1.00 87.06 239 ASP A CA 1
ATOM 1936 C C . ASP A 1 239 ? 18.605 -2.885 -23.981 1.00 87.06 239 ASP A C 1
ATOM 1938 O O . ASP A 1 239 ? 17.491 -3.415 -24.049 1.00 87.06 239 ASP A O 1
ATOM 1942 N N . ALA A 1 240 ? 19.609 -3.243 -24.787 1.00 88.94 240 ALA A N 1
ATOM 1943 C CA . ALA A 1 240 ? 19.470 -4.332 -25.751 1.00 88.94 240 ALA A CA 1
ATOM 1944 C C . ALA A 1 240 ? 19.202 -5.671 -25.044 1.00 88.94 240 ALA A C 1
ATOM 1946 O O . ALA A 1 240 ? 18.303 -6.411 -25.444 1.00 88.94 240 ALA A O 1
ATOM 1947 N N . TRP A 1 241 ? 19.925 -5.949 -23.953 1.00 92.12 241 TRP A N 1
ATOM 1948 C CA . TRP A 1 241 ? 19.759 -7.171 -23.166 1.00 92.12 241 TRP A CA 1
ATOM 1949 C C . TRP A 1 241 ? 18.369 -7.267 -22.519 1.00 92.12 241 TRP A C 1
ATOM 1951 O O . TRP A 1 241 ? 17.714 -8.301 -22.608 1.00 92.12 241 TRP A O 1
ATOM 1961 N N . LEU A 1 242 ? 17.855 -6.182 -21.933 1.00 91.25 242 LEU A N 1
ATOM 1962 C CA . LEU A 1 242 ? 16.525 -6.150 -21.311 1.00 91.25 242 LEU A CA 1
ATOM 1963 C C . LEU A 1 242 ? 15.385 -6.415 -22.302 1.00 91.25 242 LEU A C 1
ATOM 1965 O O . LEU A 1 242 ? 14.367 -7.003 -21.920 1.00 91.25 242 LEU A O 1
ATOM 1969 N N . ASN A 1 243 ? 15.544 -5.959 -23.546 1.00 91.19 243 ASN A N 1
ATOM 1970 C CA . ASN A 1 243 ? 14.546 -6.089 -24.608 1.00 91.19 243 ASN A CA 1
ATOM 1971 C C . ASN A 1 243 ? 14.674 -7.392 -25.412 1.00 91.19 243 ASN A C 1
ATOM 1973 O O . ASN A 1 243 ? 13.788 -7.699 -26.212 1.00 91.19 243 ASN A O 1
ATOM 1977 N N . GLU A 1 244 ? 15.731 -8.176 -25.189 1.00 93.56 244 GLU A N 1
ATOM 1978 C CA . GLU A 1 244 ? 15.896 -9.495 -25.793 1.00 93.56 244 GLU A CA 1
ATOM 1979 C C . GLU A 1 244 ? 14.714 -10.397 -25.413 1.00 93.56 244 GLU A C 1
ATOM 1981 O O . GLU A 1 244 ? 14.366 -10.541 -24.236 1.00 93.56 244 GLU A O 1
ATOM 1986 N N . THR A 1 245 ? 14.078 -10.986 -26.425 1.00 94.19 245 THR A N 1
ATOM 1987 C CA . THR A 1 245 ? 12.946 -11.898 -26.240 1.00 94.19 245 THR A CA 1
ATOM 1988 C C . THR A 1 245 ? 13.460 -13.313 -26.031 1.00 94.19 245 THR A C 1
ATOM 1990 O O . THR A 1 245 ? 14.216 -13.829 -26.849 1.00 94.19 245 THR A O 1
ATOM 1993 N N . VAL A 1 246 ? 13.017 -13.948 -24.951 1.00 94.69 246 VAL A N 1
ATOM 1994 C CA . VAL A 1 246 ? 13.332 -15.337 -24.623 1.00 94.69 246 VAL A CA 1
ATOM 1995 C C . VAL A 1 246 ? 12.047 -16.152 -24.682 1.00 94.69 246 VAL A C 1
ATOM 1997 O O . VAL A 1 246 ? 11.023 -15.769 -24.111 1.00 94.69 246 VAL A O 1
ATOM 2000 N N . ILE A 1 247 ? 12.111 -17.280 -25.386 1.00 94.81 247 ILE A N 1
ATOM 2001 C CA . ILE A 1 247 ? 10.982 -18.192 -25.561 1.00 94.81 247 ILE A CA 1
ATOM 2002 C C . ILE A 1 247 ? 11.089 -19.305 -24.522 1.00 94.81 247 ILE A C 1
ATOM 2004 O O . ILE A 1 247 ? 12.082 -20.031 -24.487 1.00 94.81 247 ILE A O 1
ATOM 2008 N N . VAL A 1 248 ? 10.060 -19.449 -23.688 1.00 91.44 248 VAL A N 1
ATOM 2009 C CA . VAL A 1 248 ? 9.945 -20.541 -22.713 1.00 91.44 248 VAL A CA 1
ATOM 2010 C C . VAL A 1 248 ? 8.560 -21.162 -22.850 1.00 91.44 248 VAL A C 1
ATOM 2012 O O . VAL A 1 248 ? 7.540 -20.521 -22.582 1.00 91.44 248 VAL A O 1
ATOM 2015 N N . GLY A 1 249 ? 8.512 -22.413 -23.313 1.00 90.00 249 GLY A N 1
ATOM 2016 C CA . GLY A 1 249 ? 7.256 -23.062 -23.682 1.00 90.00 249 GLY A CA 1
ATOM 2017 C C . GLY A 1 249 ? 6.538 -22.276 -24.782 1.00 90.00 249 GLY A C 1
ATOM 2018 O O . GLY A 1 249 ? 7.086 -22.071 -25.861 1.00 90.00 249 GLY A O 1
ATOM 2019 N N . ARG A 1 250 ? 5.312 -21.820 -24.499 1.00 91.69 250 ARG A N 1
ATOM 2020 C CA . ARG A 1 250 ? 4.491 -21.019 -25.428 1.00 91.69 250 ARG A CA 1
ATOM 2021 C C . ARG A 1 250 ? 4.596 -19.502 -25.230 1.00 91.69 250 ARG A C 1
ATOM 2023 O O . ARG A 1 250 ? 3.864 -18.766 -25.889 1.00 91.69 250 ARG A O 1
ATOM 2030 N N . TYR A 1 251 ? 5.413 -19.035 -24.286 1.00 91.12 251 TYR A N 1
ATOM 2031 C CA . TYR A 1 251 ? 5.511 -17.615 -23.950 1.00 91.12 251 TYR A CA 1
ATOM 2032 C C . TYR A 1 251 ? 6.769 -17.002 -24.547 1.00 91.12 251 TYR A C 1
ATOM 2034 O O . TYR A 1 251 ? 7.875 -17.491 -24.328 1.00 91.12 251 TYR A O 1
ATOM 2042 N N . GLU A 1 252 ? 6.580 -15.892 -25.251 1.00 93.19 252 GLU A N 1
ATOM 2043 C CA . GLU A 1 252 ? 7.647 -15.024 -25.735 1.00 93.19 252 GLU A CA 1
ATOM 2044 C C . GLU A 1 252 ? 7.683 -13.790 -24.832 1.00 93.19 252 GLU A C 1
ATOM 2046 O O . GLU A 1 252 ? 6.789 -12.943 -24.887 1.00 93.19 252 GLU A O 1
ATOM 2051 N N . LEU A 1 253 ? 8.673 -13.723 -23.942 1.00 93.50 253 LEU A N 1
ATOM 2052 C CA . LEU A 1 253 ? 8.789 -12.652 -22.952 1.00 93.50 253 LEU A CA 1
ATOM 2053 C C . LEU A 1 253 ? 10.153 -11.989 -23.059 1.00 93.50 253 LEU A C 1
ATOM 2055 O O . LEU A 1 253 ? 11.168 -12.669 -23.216 1.00 93.50 253 LEU A O 1
ATOM 2059 N N . SER A 1 254 ? 10.200 -10.667 -22.910 1.00 94.81 254 SER A N 1
ATOM 2060 C CA . SER A 1 254 ? 11.489 -9.994 -22.765 1.00 94.81 254 SER A CA 1
ATOM 2061 C C . SER A 1 254 ? 12.142 -10.357 -21.431 1.00 94.81 254 SER A C 1
ATOM 2063 O O . SER A 1 254 ? 11.445 -10.640 -20.449 1.00 94.81 254 SER A O 1
ATOM 2065 N N . ARG A 1 255 ? 13.476 -10.301 -21.344 1.00 94.69 255 ARG A N 1
ATOM 2066 C CA . ARG A 1 255 ? 14.187 -10.506 -20.065 1.00 94.69 255 ARG A CA 1
ATOM 2067 C C . ARG A 1 255 ? 13.632 -9.612 -18.956 1.00 94.69 255 ARG A C 1
ATOM 2069 O O . ARG A 1 255 ? 13.413 -10.063 -17.833 1.00 94.69 255 ARG A O 1
ATOM 2076 N N . ASN A 1 256 ? 13.296 -8.367 -19.295 1.00 93.56 256 ASN A N 1
ATOM 2077 C CA . ASN A 1 256 ? 12.689 -7.406 -18.375 1.00 93.56 256 ASN A CA 1
ATOM 2078 C C . ASN A 1 256 ? 11.338 -7.879 -17.798 1.00 93.56 256 ASN A C 1
ATOM 2080 O O . ASN A 1 256 ? 11.061 -7.686 -16.614 1.00 93.56 256 ASN A O 1
ATOM 2084 N N . GLN A 1 257 ? 10.500 -8.520 -18.617 1.00 94.56 257 GLN A N 1
ATOM 2085 C CA . GLN A 1 257 ? 9.221 -9.099 -18.188 1.00 94.56 257 GLN A CA 1
ATOM 2086 C C . GLN A 1 257 ? 9.418 -10.377 -17.367 1.00 94.56 257 GLN A C 1
ATOM 2088 O O . GLN A 1 257 ? 8.725 -10.584 -16.373 1.00 94.56 257 GLN A O 1
ATOM 2093 N N . ARG A 1 258 ? 10.383 -11.225 -17.740 1.00 95.44 258 ARG A N 1
ATOM 2094 C CA . ARG A 1 258 ? 10.713 -12.450 -16.989 1.00 95.44 258 ARG A CA 1
ATOM 2095 C C . ARG A 1 258 ? 11.182 -12.124 -15.570 1.00 95.44 258 ARG A C 1
ATOM 2097 O O . ARG A 1 258 ? 10.722 -12.731 -14.607 1.00 95.44 258 ARG A O 1
ATOM 2104 N N . MET A 1 259 ? 12.015 -11.095 -15.424 1.00 95.50 259 MET A N 1
ATOM 2105 C CA . MET A 1 259 ? 12.444 -10.592 -14.117 1.00 95.50 259 MET A CA 1
ATOM 2106 C C . MET A 1 259 ? 11.289 -10.003 -13.295 1.00 95.50 259 MET A C 1
ATOM 2108 O O . MET A 1 259 ? 11.234 -10.204 -12.082 1.00 95.50 259 MET A O 1
ATOM 2112 N N . ALA A 1 260 ? 10.325 -9.332 -13.931 1.00 94.44 260 ALA A N 1
ATOM 2113 C CA . ALA A 1 260 ? 9.110 -8.889 -13.247 1.00 94.44 260 ALA A CA 1
ATOM 2114 C C . ALA A 1 260 ? 8.251 -10.075 -12.764 1.00 94.44 260 ALA A C 1
ATOM 2116 O O . ALA A 1 260 ? 7.750 -10.045 -11.639 1.00 94.44 260 ALA A O 1
ATOM 2117 N N . LEU A 1 261 ? 8.133 -11.160 -13.547 1.00 94.56 26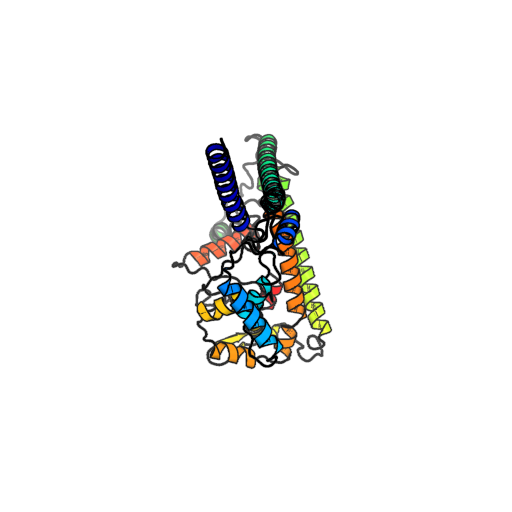1 LEU A N 1
ATOM 2118 C CA . LEU A 1 261 ? 7.455 -12.391 -13.105 1.00 94.56 261 LEU A CA 1
ATOM 2119 C C . LEU A 1 261 ? 8.124 -13.003 -11.874 1.00 94.56 261 LEU A C 1
ATOM 2121 O O . LEU A 1 261 ? 7.424 -13.398 -10.942 1.00 94.56 261 LEU A O 1
ATOM 2125 N N . TYR A 1 262 ? 9.457 -13.021 -11.836 1.00 95.81 262 TYR A N 1
ATOM 2126 C CA . TYR A 1 262 ? 10.199 -13.425 -10.645 1.00 95.81 262 TYR A CA 1
ATOM 2127 C C . TYR A 1 262 ? 9.846 -12.558 -9.433 1.00 95.81 262 TYR A C 1
ATOM 2129 O O . TYR A 1 262 ? 9.498 -13.074 -8.377 1.00 95.81 262 TYR A O 1
ATOM 2137 N N . ARG A 1 263 ? 9.822 -11.230 -9.568 1.00 94.56 263 ARG A N 1
ATOM 2138 C CA . ARG A 1 263 ? 9.413 -10.354 -8.454 1.00 94.56 263 ARG A CA 1
ATOM 2139 C C . ARG A 1 263 ? 7.965 -10.571 -8.021 1.00 94.56 263 ARG A C 1
ATOM 2141 O O . ARG A 1 263 ? 7.668 -10.530 -6.827 1.00 94.56 263 ARG A O 1
ATOM 2148 N N . HIS A 1 264 ? 7.060 -10.820 -8.964 1.00 93.62 264 HIS A N 1
ATOM 2149 C CA . HIS A 1 264 ? 5.679 -11.158 -8.645 1.00 93.62 264 HIS A CA 1
ATOM 2150 C C . HIS A 1 264 ? 5.543 -12.521 -7.953 1.00 93.62 264 HIS A C 1
ATOM 2152 O O . HIS A 1 264 ? 4.631 -12.665 -7.141 1.00 93.62 264 HIS A O 1
ATOM 2158 N N . SER A 1 265 ? 6.418 -13.494 -8.228 1.00 93.19 265 SER A N 1
ATOM 2159 C CA . SER A 1 265 ? 6.369 -14.817 -7.590 1.00 93.19 265 SER A CA 1
ATOM 2160 C C . SER A 1 265 ? 6.701 -14.759 -6.098 1.00 93.19 265 SER A C 1
ATOM 2162 O O . SER A 1 265 ? 6.075 -15.456 -5.302 1.00 93.19 265 SER A O 1
ATOM 2164 N N . LEU A 1 266 ? 7.612 -13.861 -5.702 1.00 92.62 266 LEU A N 1
ATOM 2165 C CA . LEU A 1 266 ? 8.003 -13.649 -4.304 1.00 92.62 266 LEU A CA 1
ATOM 2166 C C . LEU A 1 266 ? 6.882 -13.050 -3.439 1.00 92.62 266 LEU A C 1
ATOM 2168 O O . LEU A 1 266 ? 6.926 -13.159 -2.212 1.00 92.62 266 LEU A O 1
ATOM 2172 N N . ASN A 1 267 ? 5.880 -12.416 -4.057 1.00 90.31 267 ASN A N 1
ATOM 2173 C CA . ASN A 1 267 ? 4.729 -11.838 -3.372 1.00 90.31 267 ASN A CA 1
ATOM 2174 C C . ASN A 1 267 ? 3.499 -12.745 -3.526 1.00 90.31 267 ASN A C 1
ATOM 2176 O O . ASN A 1 267 ? 2.936 -12.878 -4.612 1.00 90.31 267 ASN A O 1
ATOM 2180 N N . GLY A 1 268 ? 3.019 -13.321 -2.422 1.00 87.88 268 GLY A N 1
ATOM 2181 C CA . GLY A 1 268 ? 1.948 -14.324 -2.465 1.00 87.88 268 GLY A CA 1
ATOM 2182 C C . GLY A 1 268 ? 0.610 -13.839 -3.047 1.00 87.88 268 GLY A C 1
ATOM 2183 O O . GLY A 1 268 ? -0.153 -14.645 -3.584 1.00 87.88 268 GLY A O 1
ATOM 2184 N N . ASP A 1 269 ? 0.294 -12.541 -2.966 1.00 86.12 269 ASP A N 1
ATOM 2185 C CA . ASP A 1 269 ? -0.936 -12.003 -3.561 1.00 86.12 269 ASP A CA 1
ATOM 2186 C C . ASP A 1 269 ? -0.782 -11.738 -5.065 1.00 86.12 269 ASP A C 1
ATOM 2188 O O . ASP A 1 269 ? -1.702 -12.028 -5.833 1.00 86.12 269 ASP A O 1
ATOM 2192 N N . ASN A 1 270 ? 0.390 -11.266 -5.497 1.00 90.31 270 ASN A N 1
ATOM 2193 C CA . ASN A 1 270 ? 0.724 -11.117 -6.913 1.00 90.31 270 ASN A CA 1
ATOM 2194 C C . ASN A 1 270 ? 0.775 -12.478 -7.614 1.00 90.31 270 ASN A C 1
ATOM 2196 O O . ASN A 1 270 ? 0.124 -12.653 -8.642 1.00 90.31 270 ASN A O 1
ATOM 2200 N N . TYR A 1 271 ? 1.466 -13.453 -7.017 1.00 90.50 271 TYR A N 1
ATOM 2201 C CA . TYR A 1 271 ? 1.512 -14.832 -7.498 1.00 90.50 271 TYR A CA 1
ATOM 2202 C C . TYR A 1 271 ? 0.103 -15.397 -7.705 1.00 90.50 271 TYR A C 1
ATOM 2204 O O . TYR A 1 271 ? -0.237 -15.875 -8.787 1.00 90.50 271 TYR A O 1
ATOM 2212 N N . ARG A 1 272 ? -0.781 -15.250 -6.707 1.00 88.44 272 ARG A N 1
ATOM 2213 C CA . ARG A 1 272 ? -2.180 -15.685 -6.828 1.00 88.44 272 ARG A CA 1
ATOM 2214 C C . ARG A 1 272 ? -2.905 -14.982 -7.978 1.00 88.44 272 ARG A C 1
ATOM 2216 O O . ARG A 1 272 ? -3.693 -15.624 -8.673 1.00 88.44 272 ARG A O 1
ATOM 2223 N N . ALA A 1 273 ? -2.691 -13.679 -8.158 1.00 89.50 273 ALA A N 1
ATOM 2224 C CA . ALA A 1 273 ? -3.323 -12.926 -9.237 1.00 89.50 273 ALA A CA 1
ATOM 2225 C C . ALA A 1 273 ? -2.869 -13.424 -10.619 1.00 89.50 273 ALA A C 1
ATOM 2227 O O . ALA A 1 273 ? -3.713 -13.568 -11.500 1.00 89.50 273 ALA A O 1
ATOM 2228 N N . ILE A 1 274 ? -1.589 -13.771 -10.780 1.00 91.62 274 ILE A N 1
ATOM 2229 C CA . ILE A 1 274 ? -1.052 -14.338 -12.025 1.00 91.62 274 ILE A CA 1
ATOM 2230 C C . ILE A 1 274 ? -1.625 -15.734 -12.284 1.00 91.62 274 ILE A C 1
ATOM 2232 O O . ILE A 1 274 ? -2.214 -15.953 -13.338 1.00 91.62 274 ILE A O 1
ATOM 2236 N N . ILE A 1 275 ? -1.536 -16.653 -11.320 1.00 92.38 275 ILE A N 1
ATOM 2237 C CA . ILE A 1 275 ? -1.972 -18.046 -11.518 1.00 92.38 275 ILE A CA 1
ATOM 2238 C C . ILE A 1 275 ? -3.491 -18.147 -11.717 1.00 92.38 275 ILE A C 1
ATOM 2240 O O . ILE A 1 275 ? -3.977 -18.874 -12.579 1.00 92.38 275 ILE A O 1
ATOM 2244 N N . MET A 1 276 ? -4.290 -17.404 -10.943 1.00 89.94 276 MET A N 1
ATOM 2245 C CA . MET A 1 276 ? -5.754 -17.477 -11.061 1.00 89.94 276 MET A CA 1
ATOM 2246 C C . MET A 1 276 ? -6.300 -16.562 -12.167 1.00 89.94 276 MET A C 1
ATOM 2248 O O . MET A 1 276 ? -7.229 -16.917 -12.902 1.00 89.94 276 MET A O 1
ATOM 2252 N N . GLY A 1 277 ? -5.762 -15.347 -12.255 1.00 86.81 277 GLY A N 1
ATOM 2253 C CA . GLY A 1 277 ? -6.248 -14.282 -13.127 1.00 86.81 277 GLY A CA 1
ATOM 2254 C C . GLY A 1 277 ? -5.633 -14.313 -14.518 1.00 86.81 277 GLY A C 1
ATOM 2255 O O . GLY A 1 277 ? -6.361 -14.087 -15.486 1.00 86.81 277 GLY A O 1
ATOM 2256 N N . GLY A 1 278 ? -4.368 -14.699 -14.636 1.00 91.25 278 GLY A N 1
ATOM 2257 C CA . GLY A 1 278 ? -3.535 -14.503 -15.820 1.00 91.25 278 GLY A CA 1
ATOM 2258 C C . GLY A 1 278 ? -2.819 -13.152 -15.792 1.00 91.25 278 GLY A C 1
ATOM 2259 O O . GLY A 1 278 ? -2.944 -12.376 -14.841 1.00 91.25 278 GLY A O 1
ATOM 2260 N N . PHE A 1 279 ? -2.099 -12.847 -16.863 1.00 92.69 279 PHE A N 1
ATOM 2261 C CA . PHE A 1 279 ? -1.442 -11.557 -17.049 1.00 92.69 279 PHE A CA 1
ATOM 2262 C C . PHE A 1 279 ? -1.652 -11.019 -18.466 1.00 92.69 279 PHE A C 1
ATOM 2264 O O . PHE A 1 279 ? -1.922 -11.779 -19.389 1.00 92.69 279 PHE A O 1
ATOM 2271 N N . GLY A 1 280 ? -1.549 -9.707 -18.644 1.00 90.06 280 GLY A N 1
ATOM 2272 C CA . GLY A 1 280 ? -1.547 -9.038 -19.948 1.00 90.06 280 GLY A CA 1
ATOM 2273 C C . GLY A 1 280 ? -0.309 -8.165 -20.103 1.00 90.06 280 GLY A C 1
ATOM 2274 O O . GLY A 1 280 ? 0.357 -7.856 -19.120 1.00 90.06 280 GLY A O 1
ATOM 2275 N N . ILE A 1 281 ? 0.014 -7.745 -21.323 1.00 88.00 281 ILE A N 1
ATOM 2276 C CA . ILE A 1 281 ? 1.198 -6.916 -21.591 1.00 88.00 281 ILE A CA 1
ATOM 2277 C C . ILE A 1 281 ? 0.727 -5.532 -22.036 1.00 88.00 281 ILE A C 1
ATOM 2279 O O . ILE A 1 281 ? 0.306 -5.366 -23.182 1.00 88.00 281 ILE A O 1
ATOM 2283 N N . LYS A 1 282 ? 0.815 -4.538 -21.139 1.00 81.12 282 LYS A N 1
ATOM 2284 C CA . LYS A 1 282 ? 0.223 -3.196 -21.319 1.00 81.12 282 LYS A CA 1
ATOM 2285 C C . LYS A 1 282 ? 0.688 -2.474 -22.587 1.00 81.12 282 LYS A C 1
ATOM 2287 O O . LYS A 1 282 ? -0.079 -1.738 -23.193 1.00 81.12 282 LYS A O 1
ATOM 2292 N N . HIS A 1 283 ? 1.936 -2.693 -22.991 1.00 79.50 283 HIS A N 1
ATOM 2293 C CA . HIS A 1 283 ? 2.548 -2.042 -24.153 1.00 79.50 283 HIS A CA 1
ATOM 2294 C C . HIS A 1 283 ? 2.666 -2.969 -25.372 1.00 79.50 283 HIS A C 1
ATOM 2296 O O . HIS A 1 283 ? 3.446 -2.701 -26.282 1.00 79.50 283 HIS A O 1
ATOM 2302 N N . SER A 1 284 ? 1.922 -4.079 -25.391 1.00 79.88 284 SER A N 1
ATOM 2303 C CA . SER A 1 284 ? 1.854 -4.958 -26.562 1.00 79.88 284 SER A CA 1
ATOM 2304 C C . SER A 1 284 ? 0.831 -4.460 -27.583 1.00 79.88 284 SER A C 1
ATOM 2306 O O . SER A 1 284 ? 0.035 -3.566 -27.305 1.00 79.88 284 SER A O 1
ATOM 2308 N N . LYS A 1 285 ? 0.817 -5.087 -28.766 1.00 79.00 285 LYS A N 1
ATOM 2309 C CA . LYS A 1 285 ? -0.224 -4.863 -29.783 1.00 79.00 285 LYS A CA 1
ATOM 2310 C C . LYS A 1 285 ? -1.630 -5.219 -29.282 1.00 79.00 285 LYS A C 1
ATOM 2312 O O . LYS A 1 285 ? -2.606 -4.711 -29.818 1.00 79.00 285 LYS A O 1
ATOM 2317 N N . GLU A 1 286 ? -1.730 -6.089 -28.277 1.00 78.75 286 GLU A N 1
ATOM 2318 C CA . GLU A 1 286 ? -2.989 -6.595 -27.729 1.00 78.75 286 GLU A CA 1
ATOM 2319 C C . GLU A 1 286 ? -3.011 -6.399 -26.199 1.00 78.75 286 GLU A C 1
ATOM 2321 O O . GLU A 1 286 ? -2.969 -7.376 -25.447 1.00 78.75 286 GLU A O 1
ATOM 2326 N N . PRO A 1 287 ? -3.066 -5.150 -25.694 1.00 76.69 287 PRO A N 1
ATOM 2327 C CA . PRO A 1 287 ? -2.902 -4.866 -24.266 1.00 76.69 287 PRO A CA 1
ATOM 2328 C C . PRO A 1 287 ? -3.985 -5.520 -23.402 1.00 76.69 287 PRO A C 1
ATOM 2330 O O . PRO A 1 287 ? -3.719 -5.972 -22.293 1.00 76.69 287 PRO A O 1
ATOM 2333 N N . ASN A 1 288 ? -5.195 -5.658 -23.941 1.00 79.44 288 ASN A N 1
ATOM 2334 C CA . ASN A 1 288 ? -6.335 -6.258 -23.252 1.00 79.44 288 ASN A CA 1
ATOM 2335 C C . ASN A 1 288 ? -6.364 -7.795 -23.302 1.00 79.44 288 ASN A C 1
ATOM 2337 O O . ASN A 1 288 ? -7.262 -8.414 -22.722 1.00 79.44 288 ASN A O 1
ATOM 2341 N N . LYS A 1 289 ? -5.408 -8.433 -23.985 1.00 84.75 289 LYS A N 1
ATOM 2342 C CA . LYS A 1 289 ? -5.331 -9.891 -24.048 1.00 84.75 289 LYS A CA 1
ATOM 2343 C C . LYS A 1 289 ? -4.779 -10.449 -22.747 1.00 84.75 289 LYS A C 1
ATOM 2345 O O . LYS A 1 289 ? -3.715 -10.056 -22.276 1.00 84.75 289 LYS A O 1
ATOM 2350 N N . VAL A 1 290 ? -5.518 -11.403 -22.190 1.00 89.31 290 VAL A N 1
ATOM 2351 C CA . VAL A 1 290 ? -5.139 -12.103 -20.966 1.00 89.31 290 VAL A CA 1
ATOM 2352 C C . VAL A 1 290 ? -4.513 -13.440 -21.333 1.00 89.31 290 VAL A C 1
ATOM 2354 O O . VAL A 1 290 ? -5.177 -14.323 -21.874 1.00 89.31 290 VAL A O 1
ATOM 2357 N N . TYR A 1 291 ? -3.247 -13.600 -20.980 1.00 90.50 291 TYR A N 1
ATOM 2358 C CA . TYR A 1 291 ? -2.518 -14.853 -21.025 1.00 90.50 291 TYR A CA 1
ATOM 2359 C C . TYR A 1 291 ? -2.761 -15.606 -19.718 1.00 90.50 291 TYR A C 1
ATOM 2361 O O . TYR A 1 291 ? -2.402 -15.146 -18.632 1.00 90.50 291 TYR A O 1
ATOM 2369 N N . LYS A 1 292 ? -3.423 -16.761 -19.808 1.00 93.06 292 LYS A N 1
ATOM 2370 C CA . LYS A 1 292 ? -3.480 -17.717 -18.698 1.00 93.06 292 LYS A CA 1
ATOM 2371 C C . LYS A 1 292 ? -2.160 -18.462 -18.634 1.00 93.06 292 LYS A C 1
ATOM 2373 O O . LYS A 1 292 ? -1.598 -18.740 -19.686 1.00 93.06 292 LYS A O 1
ATOM 2378 N N . ILE A 1 293 ? -1.704 -18.753 -17.425 1.00 92.44 293 ILE A N 1
ATOM 2379 C CA . ILE A 1 293 ? -0.493 -19.519 -17.150 1.00 92.44 293 ILE A CA 1
ATOM 2380 C C . ILE A 1 293 ? -0.792 -20.478 -16.006 1.00 92.44 293 ILE A C 1
ATOM 2382 O O . ILE A 1 293 ? -1.437 -20.081 -15.029 1.00 92.44 293 ILE A O 1
ATOM 2386 N N . ASP A 1 294 ? -0.412 -21.739 -16.166 1.00 92.62 294 ASP A N 1
ATOM 2387 C CA . ASP A 1 294 ? -0.510 -22.714 -15.085 1.00 92.62 294 ASP A CA 1
ATOM 2388 C C . ASP A 1 294 ? 0.726 -22.665 -14.167 1.00 92.62 294 ASP A C 1
ATOM 2390 O O . ASP A 1 294 ? 1.641 -21.861 -14.352 1.00 92.62 294 ASP A O 1
ATOM 2394 N N . VAL A 1 295 ? 0.713 -23.469 -13.103 1.00 93.12 295 VAL A N 1
ATOM 2395 C CA . VAL A 1 295 ? 1.794 -23.471 -12.108 1.00 93.12 295 VAL A CA 1
ATOM 2396 C C . VAL A 1 295 ? 3.091 -24.035 -12.690 1.00 93.12 295 VAL A C 1
ATOM 2398 O O . VAL A 1 295 ? 4.162 -23.528 -12.361 1.00 93.12 295 VAL A O 1
ATOM 2401 N N . ASP A 1 296 ? 3.004 -25.031 -13.568 1.00 94.75 296 ASP A N 1
ATOM 2402 C CA . ASP A 1 296 ? 4.167 -25.727 -14.117 1.00 94.75 296 ASP A CA 1
ATOM 2403 C C . ASP A 1 296 ? 4.861 -24.858 -15.176 1.00 94.75 296 ASP A C 1
ATOM 2405 O O . ASP A 1 296 ? 6.074 -24.664 -15.130 1.00 94.75 296 ASP A O 1
ATOM 2409 N N . GLU A 1 297 ? 4.087 -24.233 -16.066 1.00 93.94 297 GLU A N 1
ATOM 2410 C CA . GLU A 1 297 ? 4.536 -23.221 -17.022 1.00 93.94 297 GLU A CA 1
ATOM 2411 C C . GLU A 1 297 ? 5.173 -22.024 -16.308 1.00 93.94 297 GLU A C 1
ATOM 2413 O O . GLU A 1 297 ? 6.216 -21.525 -16.732 1.00 93.94 297 GLU A O 1
ATOM 2418 N N . PHE A 1 298 ? 4.566 -21.563 -15.210 1.00 94.00 298 PHE A N 1
ATOM 2419 C CA . PHE A 1 298 ? 5.109 -20.463 -14.420 1.00 94.00 298 PHE A CA 1
ATOM 2420 C C . PHE A 1 298 ? 6.457 -20.835 -13.796 1.00 94.00 298 PHE A C 1
ATOM 2422 O O . PHE A 1 298 ? 7.415 -20.071 -13.913 1.00 94.00 298 PHE A O 1
ATOM 2429 N N . ASN A 1 299 ? 6.558 -22.019 -13.190 1.00 94.94 299 ASN A N 1
ATOM 2430 C CA . ASN A 1 299 ? 7.805 -22.499 -12.599 1.00 94.94 299 ASN A CA 1
ATOM 2431 C C . ASN A 1 299 ? 8.892 -22.711 -13.661 1.00 94.94 299 ASN A C 1
ATOM 2433 O O . ASN A 1 299 ? 10.023 -22.290 -13.440 1.00 94.94 299 ASN A O 1
ATOM 2437 N N . ALA A 1 300 ? 8.555 -23.227 -14.846 1.00 94.94 300 ALA A N 1
ATOM 2438 C CA . ALA A 1 300 ? 9.506 -23.370 -15.951 1.00 94.94 300 ALA A CA 1
ATOM 2439 C C . ALA A 1 300 ? 10.110 -22.021 -16.395 1.00 94.94 300 ALA A C 1
ATOM 2441 O O . ALA A 1 300 ? 11.298 -21.925 -16.719 1.00 94.94 300 ALA A O 1
ATOM 2442 N N . ILE A 1 301 ? 9.320 -20.939 -16.384 1.00 94.38 301 ILE A N 1
ATOM 2443 C CA . ILE A 1 301 ? 9.834 -19.586 -16.656 1.00 94.38 301 ILE A CA 1
ATOM 2444 C C . ILE A 1 301 ? 10.800 -19.133 -15.559 1.00 94.38 301 ILE A C 1
ATOM 2446 O O . ILE A 1 301 ? 11.826 -18.534 -15.877 1.00 94.38 301 ILE A O 1
ATOM 2450 N N . LEU A 1 302 ? 10.491 -19.411 -14.290 1.00 94.75 302 LEU A N 1
ATOM 2451 C CA . LEU A 1 302 ? 11.351 -19.030 -13.168 1.00 94.75 302 LEU A CA 1
ATOM 2452 C C . LEU A 1 302 ? 12.662 -19.824 -13.139 1.00 94.75 302 LEU A C 1
ATOM 2454 O O . LEU A 1 302 ? 13.718 -19.246 -12.908 1.00 94.75 302 LEU A O 1
ATOM 2458 N N . GLU A 1 303 ? 12.607 -21.127 -13.404 1.00 95.50 303 GLU A N 1
ATOM 2459 C CA . GLU A 1 303 ? 13.775 -22.017 -13.425 1.00 95.50 303 GLU A CA 1
ATOM 2460 C C . GLU A 1 303 ? 14.713 -21.729 -14.601 1.00 95.50 303 GLU A C 1
ATOM 2462 O O . GLU A 1 303 ? 15.915 -21.967 -14.516 1.00 95.50 303 GLU A O 1
ATOM 2467 N N . SER A 1 304 ? 14.183 -21.176 -15.693 1.00 95.88 304 SER A N 1
ATOM 2468 C CA . SER A 1 304 ? 14.976 -20.786 -16.863 1.00 95.88 304 SER A CA 1
ATOM 2469 C C . SER A 1 304 ? 15.653 -19.416 -16.727 1.00 95.88 304 SER A C 1
ATOM 2471 O O . SER A 1 304 ? 16.287 -18.961 -17.686 1.00 95.88 304 SER A O 1
ATOM 2473 N N . LEU A 1 305 ? 15.502 -18.717 -15.594 1.00 95.75 305 LEU A N 1
ATOM 2474 C CA . LEU A 1 305 ? 16.157 -17.426 -15.372 1.00 95.75 305 LEU A CA 1
ATOM 2475 C C . LEU A 1 305 ? 17.670 -17.598 -15.248 1.00 95.75 305 LEU A C 1
ATOM 2477 O O . LEU A 1 305 ? 18.160 -18.448 -14.504 1.00 95.75 305 LEU A O 1
ATOM 2481 N N . THR A 1 306 ? 18.427 -16.763 -15.957 1.00 94.44 306 THR A N 1
ATOM 2482 C CA . THR A 1 306 ? 19.888 -16.801 -15.874 1.00 94.44 306 THR A CA 1
ATOM 2483 C C . THR A 1 306 ? 20.383 -16.167 -14.567 1.00 94.44 306 THR A C 1
ATOM 2485 O O . THR A 1 306 ? 19.681 -15.349 -13.962 1.00 94.44 306 THR A O 1
ATOM 2488 N N . PRO A 1 307 ? 21.616 -16.476 -14.121 1.00 92.75 307 PRO A N 1
ATOM 2489 C CA . PRO A 1 307 ? 22.203 -15.826 -12.951 1.00 92.75 307 PRO A CA 1
ATOM 2490 C C . PRO A 1 307 ? 22.234 -14.293 -13.055 1.00 92.75 307 PRO A C 1
ATOM 2492 O O . PRO A 1 307 ? 22.084 -13.608 -12.048 1.00 92.75 307 PRO A O 1
ATOM 2495 N N . GLU A 1 308 ? 22.390 -13.744 -14.262 1.00 92.62 308 GLU A N 1
ATOM 2496 C CA . GLU A 1 308 ? 22.358 -12.298 -14.511 1.00 92.62 308 GLU A CA 1
ATOM 2497 C C . GLU A 1 308 ? 20.949 -11.732 -14.315 1.00 92.62 308 GLU A C 1
ATOM 2499 O O . GLU A 1 308 ? 20.796 -10.695 -13.677 1.00 92.62 308 GLU A O 1
ATOM 2504 N N . GLU A 1 309 ? 19.913 -12.421 -14.806 1.00 93.88 309 GLU A N 1
ATOM 2505 C CA . GLU A 1 309 ? 18.512 -12.026 -14.601 1.00 93.88 309 GLU A CA 1
ATOM 2506 C C . GLU A 1 309 ? 18.148 -12.037 -13.108 1.00 93.88 309 GLU A C 1
ATOM 2508 O O . GLU A 1 309 ? 17.544 -11.090 -12.600 1.00 93.88 309 GLU A O 1
ATOM 2513 N N . LEU A 1 310 ? 18.579 -13.066 -12.374 1.00 93.31 310 LEU A N 1
ATOM 2514 C CA . LEU A 1 310 ? 18.372 -13.155 -10.927 1.00 93.31 310 LEU A CA 1
ATOM 2515 C C . LEU A 1 310 ? 19.141 -12.071 -10.163 1.00 93.31 310 LEU A C 1
ATOM 2517 O O . LEU A 1 310 ? 18.593 -11.472 -9.238 1.00 93.31 310 LEU A O 1
ATOM 2521 N N . ALA A 1 311 ? 20.384 -11.780 -10.558 1.00 90.25 311 ALA A N 1
ATOM 2522 C CA . ALA A 1 311 ? 21.178 -10.719 -9.944 1.00 90.25 311 ALA A CA 1
ATOM 2523 C C . ALA A 1 311 ? 20.550 -9.337 -10.178 1.00 90.25 311 ALA A C 1
ATOM 2525 O O . ALA A 1 311 ? 20.455 -8.546 -9.240 1.00 90.25 311 ALA A O 1
ATOM 2526 N N . PHE A 1 312 ? 20.067 -9.068 -11.395 1.00 92.00 312 PHE A N 1
ATOM 2527 C CA . PHE A 1 312 ? 19.384 -7.824 -11.759 1.00 92.00 312 PHE A CA 1
ATOM 2528 C C . PHE A 1 312 ? 18.049 -7.658 -11.013 1.00 92.00 312 PHE A C 1
ATOM 2530 O O . PHE A 1 312 ? 17.704 -6.557 -10.600 1.00 92.00 312 PHE A O 1
ATOM 2537 N N . ALA A 1 313 ? 17.310 -8.743 -10.770 1.00 91.94 313 ALA A N 1
ATOM 2538 C CA . ALA A 1 313 ? 16.063 -8.729 -9.998 1.00 91.94 313 ALA A CA 1
ATOM 2539 C C . ALA A 1 313 ? 16.254 -8.959 -8.480 1.00 91.94 313 ALA A C 1
ATOM 2541 O O . ALA A 1 313 ? 15.278 -9.190 -7.753 1.00 91.94 313 ALA A O 1
ATOM 2542 N N . GLY A 1 314 ? 17.502 -8.932 -8.006 1.00 87.44 314 GLY A N 1
ATOM 2543 C CA . GLY A 1 314 ? 17.905 -9.386 -6.677 1.00 87.44 314 GLY A CA 1
ATOM 2544 C C . GLY A 1 314 ? 17.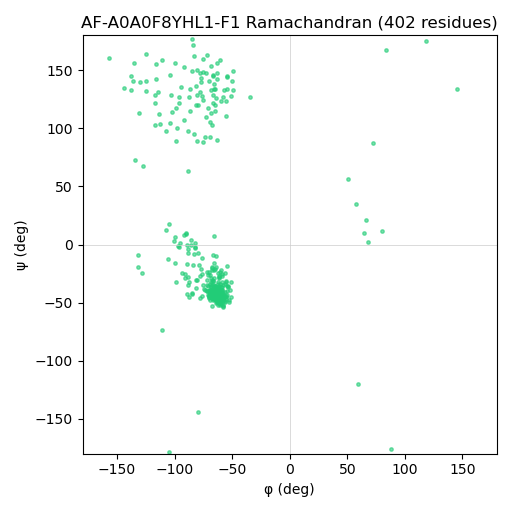630 -8.401 -5.534 1.00 87.44 314 GLY A C 1
ATOM 2545 O O . GLY A 1 314 ? 16.627 -7.682 -5.494 1.00 87.44 314 GLY A O 1
ATOM 2546 N N . ASP A 1 315 ? 18.537 -8.369 -4.558 1.00 86.81 315 ASP A N 1
ATOM 2547 C CA . ASP A 1 315 ? 18.316 -7.696 -3.269 1.00 86.81 315 ASP A CA 1
ATOM 2548 C C . ASP A 1 315 ? 18.199 -6.173 -3.355 1.00 86.81 315 ASP A C 1
ATOM 2550 O O . ASP A 1 315 ? 17.469 -5.552 -2.578 1.00 86.81 315 ASP A O 1
ATOM 2554 N N . HIS A 1 316 ? 18.889 -5.542 -4.305 1.00 87.31 316 HIS A N 1
ATOM 2555 C CA . HIS A 1 316 ? 18.797 -4.096 -4.494 1.00 87.31 316 HIS A CA 1
ATOM 2556 C C . HIS A 1 316 ? 17.378 -3.677 -4.914 1.00 87.31 316 HIS A C 1
ATOM 2558 O O . HIS A 1 316 ? 16.853 -2.698 -4.385 1.00 87.31 316 HIS A O 1
ATOM 2564 N N . VAL A 1 317 ? 16.711 -4.477 -5.751 1.00 89.88 317 VAL A N 1
ATOM 2565 C CA . VAL A 1 317 ? 15.298 -4.303 -6.110 1.00 89.88 317 VAL A CA 1
ATOM 2566 C C . VAL A 1 317 ? 14.393 -4.516 -4.895 1.00 89.88 317 VAL A C 1
ATOM 2568 O O . VAL A 1 317 ? 13.505 -3.703 -4.641 1.00 89.88 317 VAL A O 1
ATOM 2571 N N . SER A 1 318 ? 14.634 -5.566 -4.098 1.00 89.75 318 SER A N 1
ATOM 2572 C CA . SER A 1 318 ? 13.883 -5.808 -2.851 1.00 89.75 318 SER A CA 1
ATOM 2573 C C . SER A 1 318 ? 13.941 -4.618 -1.898 1.00 89.75 318 SER A C 1
ATOM 2575 O O . SER A 1 318 ? 12.914 -4.209 -1.360 1.00 89.75 318 SER A O 1
ATOM 2577 N N . ARG A 1 319 ? 15.129 -4.041 -1.713 1.00 89.25 319 ARG A N 1
ATOM 2578 C CA . ARG A 1 319 ? 15.346 -2.882 -0.846 1.00 89.25 319 ARG A CA 1
ATOM 2579 C C . ARG A 1 319 ? 14.617 -1.641 -1.353 1.00 89.25 319 ARG A C 1
ATOM 2581 O O . ARG A 1 319 ? 13.925 -1.005 -0.565 1.00 89.25 319 ARG A O 1
ATOM 2588 N N . ILE A 1 320 ? 14.695 -1.348 -2.653 1.00 90.19 320 ILE A N 1
ATOM 2589 C CA . ILE A 1 320 ? 13.972 -0.222 -3.268 1.00 90.19 320 ILE A CA 1
ATOM 2590 C C . ILE A 1 320 ? 12.469 -0.336 -3.008 1.00 90.19 320 ILE A C 1
ATOM 2592 O O . ILE A 1 320 ? 11.843 0.615 -2.536 1.00 90.19 320 ILE A O 1
ATOM 2596 N N . PHE A 1 321 ? 11.881 -1.505 -3.266 1.00 90.00 321 PHE A N 1
ATOM 2597 C CA . PHE A 1 321 ? 10.445 -1.687 -3.078 1.00 90.00 321 PHE A CA 1
ATOM 2598 C C . PHE A 1 321 ? 10.031 -1.730 -1.601 1.00 90.00 321 PHE A C 1
ATOM 2600 O O . PHE A 1 321 ? 8.947 -1.255 -1.263 1.00 90.00 321 PHE A O 1
ATOM 2607 N N . ALA A 1 322 ? 10.888 -2.219 -0.701 1.00 87.81 322 ALA A N 1
ATOM 2608 C CA . ALA A 1 322 ? 10.658 -2.119 0.739 1.00 87.81 322 ALA A CA 1
ATOM 2609 C C . ALA A 1 322 ? 10.668 -0.654 1.218 1.00 87.81 322 ALA A C 1
ATOM 2611 O O . ALA A 1 322 ? 9.790 -0.243 1.980 1.00 87.81 322 ALA A O 1
ATOM 2612 N N . GLU A 1 323 ? 11.609 0.161 0.730 1.00 88.19 323 GLU A N 1
ATOM 2613 C CA . GLU A 1 323 ? 11.655 1.601 1.006 1.00 88.19 323 GLU A CA 1
ATOM 2614 C C . GLU A 1 323 ? 10.431 2.333 0.435 1.00 88.19 323 GLU A C 1
ATOM 2616 O O . GLU A 1 323 ? 9.844 3.178 1.119 1.00 88.19 323 GLU A O 1
ATOM 2621 N N . GLN A 1 324 ? 10.006 1.990 -0.787 1.00 85.38 324 GLN A N 1
ATOM 2622 C CA . GLN A 1 324 ? 8.764 2.490 -1.385 1.00 85.38 324 GLN A CA 1
ATOM 2623 C C . GLN A 1 324 ? 7.551 2.147 -0.516 1.00 85.38 324 GLN A C 1
ATOM 2625 O O . GLN A 1 324 ? 6.765 3.035 -0.184 1.00 85.38 324 GLN A O 1
ATOM 2630 N N . ALA A 1 325 ? 7.415 0.889 -0.086 1.00 85.06 325 ALA A N 1
ATOM 2631 C CA . ALA A 1 325 ? 6.323 0.450 0.777 1.00 85.06 325 ALA A CA 1
ATOM 2632 C C . ALA A 1 325 ? 6.296 1.216 2.108 1.00 85.06 325 ALA A C 1
ATOM 2634 O O . ALA A 1 325 ? 5.230 1.642 2.554 1.00 85.06 325 ALA A O 1
ATOM 2635 N N . ALA A 1 326 ? 7.459 1.453 2.720 1.00 86.88 326 ALA A N 1
ATOM 2636 C CA . ALA A 1 326 ? 7.565 2.222 3.957 1.00 86.88 326 ALA A CA 1
ATOM 2637 C C . ALA A 1 326 ? 7.144 3.690 3.766 1.00 86.88 326 ALA A C 1
ATOM 2639 O O . ALA A 1 326 ? 6.397 4.236 4.584 1.00 86.88 326 ALA A O 1
ATOM 2640 N N . LYS A 1 327 ? 7.572 4.327 2.668 1.00 85.25 327 LYS A N 1
ATOM 2641 C CA . LYS A 1 327 ? 7.186 5.706 2.322 1.00 85.25 327 LYS A CA 1
ATOM 2642 C C . LYS A 1 327 ? 5.689 5.815 2.019 1.00 85.25 327 LYS A C 1
ATOM 2644 O O . LYS A 1 327 ? 5.035 6.726 2.527 1.00 85.25 327 LYS A O 1
ATOM 2649 N N . LEU A 1 328 ? 5.128 4.857 1.279 1.00 82.56 328 LEU A N 1
ATOM 2650 C CA . LEU A 1 328 ? 3.687 4.763 1.037 1.00 82.56 328 LEU A CA 1
ATOM 2651 C C . LEU A 1 328 ? 2.911 4.583 2.342 1.00 82.56 328 LEU A C 1
ATOM 2653 O O . LEU A 1 328 ? 1.934 5.294 2.562 1.00 82.56 328 LEU A O 1
ATOM 2657 N N . ASN A 1 329 ? 3.374 3.703 3.234 1.00 83.56 329 ASN A N 1
ATOM 2658 C CA . ASN A 1 329 ? 2.754 3.501 4.539 1.00 83.56 329 ASN A CA 1
ATOM 2659 C C . ASN A 1 329 ? 2.755 4.788 5.372 1.00 83.56 329 ASN A C 1
ATOM 2661 O O . ASN A 1 329 ? 1.745 5.109 5.987 1.00 83.56 329 ASN A O 1
ATOM 2665 N N . LYS A 1 330 ? 3.841 5.570 5.348 1.00 86.44 330 LYS A N 1
ATOM 2666 C CA . LYS A 1 330 ? 3.897 6.865 6.041 1.00 86.44 330 LYS A CA 1
ATOM 2667 C C . LYS A 1 330 ? 2.795 7.813 5.555 1.00 86.44 330 LYS A C 1
ATOM 2669 O O . LYS A 1 330 ? 2.008 8.298 6.365 1.00 86.44 330 LYS A O 1
ATOM 2674 N N . VAL A 1 331 ? 2.686 8.013 4.240 1.00 82.50 331 VAL A N 1
ATOM 2675 C CA . VAL A 1 331 ? 1.641 8.866 3.643 1.00 82.50 331 VAL A CA 1
ATOM 2676 C C . VAL A 1 331 ? 0.244 8.292 3.911 1.00 82.50 331 VAL A C 1
ATOM 2678 O O . VAL A 1 331 ? -0.705 9.028 4.185 1.00 82.50 331 VAL A O 1
ATOM 2681 N N . PHE A 1 332 ? 0.098 6.968 3.875 1.00 82.19 332 PHE A N 1
ATOM 2682 C CA . PHE A 1 332 ? -1.161 6.295 4.163 1.00 82.19 332 PHE A CA 1
ATOM 2683 C C . PHE A 1 332 ? -1.594 6.488 5.620 1.00 82.19 332 PHE A C 1
ATOM 2685 O O . PHE A 1 332 ? -2.758 6.807 5.850 1.00 82.19 332 PHE A O 1
ATOM 2692 N N . VAL A 1 333 ? -0.684 6.369 6.590 1.00 84.62 333 VAL A N 1
ATOM 2693 C CA . VAL A 1 333 ? -0.946 6.647 8.010 1.00 84.62 333 VAL A CA 1
ATOM 2694 C C . VAL A 1 333 ? -1.310 8.117 8.197 1.00 84.62 333 VAL A C 1
ATOM 2696 O O . VAL A 1 333 ? -2.305 8.421 8.851 1.00 84.62 333 VAL A O 1
ATOM 2699 N N . GLU A 1 334 ? -0.583 9.036 7.561 1.00 83.19 334 GLU A N 1
ATOM 2700 C CA . GLU A 1 334 ? -0.897 10.468 7.598 1.00 83.19 334 GLU A CA 1
ATOM 2701 C C . GLU A 1 334 ? -2.299 10.777 7.064 1.00 83.19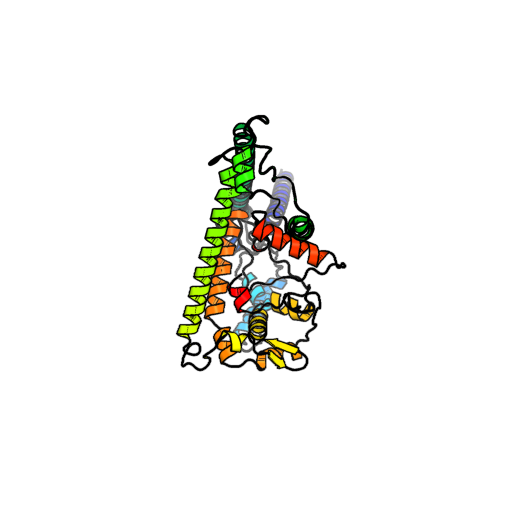 334 GLU A C 1
ATOM 2703 O O . GLU A 1 334 ? -2.947 11.702 7.552 1.00 83.19 334 GLU A O 1
ATOM 2708 N N . LYS A 1 335 ? -2.810 10.012 6.090 1.00 80.00 335 LYS A N 1
ATOM 2709 C CA . LYS A 1 335 ? -4.149 10.205 5.506 1.00 80.00 335 LYS A CA 1
ATOM 2710 C C . LYS A 1 335 ? -5.247 9.441 6.241 1.00 80.00 335 LYS A C 1
ATOM 2712 O O . LYS A 1 335 ? -6.294 10.020 6.522 1.00 80.00 335 LYS A O 1
ATOM 2717 N N . ASN A 1 336 ? -5.005 8.197 6.622 1.00 78.69 336 ASN A N 1
ATOM 2718 C CA . ASN A 1 336 ? -6.031 7.284 7.121 1.00 78.69 336 ASN A CA 1
ATOM 2719 C C . ASN A 1 336 ? -5.970 7.055 8.642 1.00 78.69 336 ASN A C 1
ATOM 2721 O O . ASN A 1 336 ? -6.939 6.559 9.211 1.00 78.69 336 ASN A O 1
ATOM 2725 N N . ASN A 1 337 ? -4.892 7.479 9.312 1.00 82.81 337 ASN A N 1
ATOM 2726 C CA . ASN A 1 337 ? -4.616 7.256 10.738 1.00 82.81 337 ASN A CA 1
ATOM 2727 C C . ASN A 1 337 ? -4.594 5.766 11.127 1.00 82.81 337 ASN A C 1
ATOM 2729 O O . ASN A 1 337 ? -5.063 5.411 12.200 1.00 82.81 337 ASN A O 1
ATOM 2733 N N . PHE A 1 338 ? -4.112 4.887 10.250 1.00 82.69 338 PHE A N 1
ATOM 2734 C CA . PHE A 1 338 ? -3.795 3.489 10.561 1.00 82.69 338 PHE A CA 1
ATOM 2735 C C . PHE A 1 338 ? -2.768 2.964 9.553 1.00 82.69 338 PHE A C 1
ATOM 2737 O O . PHE A 1 338 ? -2.592 3.570 8.494 1.00 82.69 338 PHE A O 1
ATOM 2744 N N . GLU A 1 339 ? -2.067 1.879 9.888 1.00 83.56 339 GLU A N 1
ATOM 2745 C CA . GLU A 1 339 ? -1.032 1.306 9.017 1.00 83.56 339 GLU A CA 1
ATOM 2746 C C . GLU A 1 339 ? -1.633 0.540 7.838 1.00 83.56 339 GLU A C 1
ATOM 2748 O O . GLU A 1 339 ? -2.686 -0.091 7.939 1.00 83.56 339 GLU A O 1
ATOM 2753 N N . MET A 1 340 ? -0.922 0.547 6.714 1.00 81.44 340 MET A N 1
ATOM 2754 C CA . MET A 1 340 ? -1.173 -0.401 5.639 1.00 81.44 340 MET A CA 1
ATOM 2755 C C . MET A 1 340 ? -0.899 -1.823 6.126 1.00 81.44 340 MET A C 1
ATOM 2757 O O . MET A 1 340 ? 0.015 -2.073 6.914 1.00 81.44 340 MET A O 1
ATOM 2761 N N . THR A 1 341 ? -1.657 -2.777 5.593 1.00 80.38 341 THR A N 1
ATOM 2762 C CA . THR A 1 341 ? -1.356 -4.196 5.771 1.00 80.38 341 THR A CA 1
ATOM 2763 C C . THR A 1 341 ? 0.067 -4.473 5.292 1.00 80.38 341 THR A C 1
ATOM 2765 O O . THR A 1 341 ? 0.409 -4.171 4.148 1.00 80.38 341 THR A O 1
ATOM 2768 N N . LYS A 1 342 ? 0.897 -5.031 6.178 1.00 79.00 342 LYS A N 1
ATOM 2769 C CA . LYS A 1 342 ? 2.271 -5.414 5.845 1.00 79.00 342 LYS A CA 1
ATOM 2770 C C . LYS A 1 342 ? 2.233 -6.563 4.842 1.00 79.00 342 LYS A C 1
ATOM 2772 O O . LYS A 1 342 ? 1.537 -7.554 5.058 1.00 79.00 342 LYS A O 1
ATOM 2777 N N . GLU A 1 343 ? 2.961 -6.401 3.747 1.00 76.38 343 GLU A N 1
ATOM 2778 C CA . GLU A 1 343 ? 3.124 -7.418 2.714 1.00 76.38 343 GLU A CA 1
ATOM 2779 C C . GLU A 1 343 ? 4.597 -7.805 2.648 1.00 76.38 343 GLU A C 1
ATOM 2781 O O . GLU A 1 343 ? 5.455 -6.952 2.406 1.00 76.38 343 GLU A O 1
ATOM 2786 N N . ASP A 1 344 ? 4.880 -9.090 2.848 1.00 81.12 344 ASP A N 1
ATOM 2787 C CA . ASP A 1 344 ? 6.213 -9.633 2.619 1.00 81.12 344 ASP A CA 1
ATOM 2788 C C . ASP A 1 344 ? 6.544 -9.540 1.124 1.00 81.12 344 ASP A C 1
ATOM 2790 O O . ASP A 1 344 ? 5.688 -9.786 0.266 1.00 81.12 344 ASP A O 1
ATOM 2794 N N . ASN A 1 345 ? 7.785 -9.154 0.810 1.00 84.38 345 ASN A N 1
ATOM 2795 C CA . ASN A 1 345 ? 8.258 -8.928 -0.559 1.00 84.38 345 ASN A CA 1
ATOM 2796 C C . ASN A 1 345 ? 7.326 -8.004 -1.354 1.00 84.38 345 ASN A C 1
ATOM 2798 O O . ASN A 1 345 ? 6.793 -8.378 -2.402 1.00 84.38 345 ASN A O 1
ATOM 2802 N N . TYR A 1 346 ? 7.081 -6.796 -0.839 1.00 85.75 346 TYR A N 1
ATOM 2803 C CA . TYR A 1 346 ? 6.267 -5.813 -1.548 1.00 85.75 346 TYR A CA 1
ATOM 2804 C C . TYR A 1 346 ? 6.763 -5.626 -2.989 1.00 85.75 346 TYR A C 1
ATOM 2806 O O . TYR A 1 346 ? 7.941 -5.371 -3.232 1.00 85.75 346 TYR A O 1
ATOM 2814 N N . TYR A 1 347 ? 5.841 -5.741 -3.942 1.00 88.69 347 TYR A N 1
ATOM 2815 C CA . TYR A 1 347 ? 6.063 -5.405 -5.344 1.00 88.69 347 TYR A CA 1
ATOM 2816 C C . TYR A 1 347 ? 4.766 -4.799 -5.905 1.00 88.69 347 TYR A C 1
ATOM 2818 O O . TYR A 1 347 ? 3.671 -5.294 -5.575 1.00 88.69 347 TYR A O 1
ATOM 2826 N N . PRO A 1 348 ? 4.825 -3.689 -6.666 1.00 85.69 348 PRO A N 1
ATOM 2827 C CA . PRO A 1 348 ? 3.653 -3.086 -7.290 1.00 85.69 348 PRO A CA 1
ATOM 2828 C C . PRO A 1 348 ? 2.901 -4.103 -8.152 1.00 85.69 348 PRO A C 1
ATOM 2830 O O . PRO A 1 348 ? 3.491 -4.970 -8.783 1.00 85.69 348 PRO A O 1
ATOM 2833 N N . LYS A 1 349 ? 1.570 -4.004 -8.169 1.00 84.88 349 LYS A N 1
ATOM 2834 C CA . LYS A 1 349 ? 0.735 -4.714 -9.142 1.00 84.88 349 LYS A CA 1
ATOM 2835 C C . LYS A 1 349 ? -0.244 -3.749 -9.780 1.00 84.88 349 LYS A C 1
ATOM 2837 O O . LYS A 1 349 ? -0.831 -2.905 -9.098 1.00 84.88 349 LYS A O 1
ATOM 2842 N N . GLU A 1 350 ? -0.446 -3.897 -11.078 1.00 83.81 350 GLU A N 1
ATOM 2843 C CA . GLU A 1 350 ? -1.410 -3.117 -11.842 1.00 83.81 350 GLU A CA 1
ATOM 2844 C C . GLU A 1 350 ? -2.512 -4.049 -12.331 1.00 83.81 350 GLU A C 1
ATOM 2846 O O . GLU A 1 350 ? -2.270 -4.959 -13.113 1.00 83.81 350 GLU A O 1
ATOM 2851 N N . VAL A 1 351 ? -3.724 -3.876 -11.810 1.00 82.44 351 VAL A N 1
ATOM 2852 C CA . VAL A 1 351 ? -4.840 -4.772 -12.129 1.00 82.44 351 VAL A CA 1
ATOM 2853 C C . VAL A 1 351 ? -5.439 -4.375 -13.470 1.00 82.44 351 VAL A C 1
ATOM 2855 O O . VAL A 1 351 ? -5.825 -3.221 -13.649 1.00 82.44 351 VAL A O 1
ATOM 2858 N N . MET A 1 352 ? -5.585 -5.341 -14.378 1.00 80.06 352 MET A N 1
ATOM 2859 C CA . MET A 1 352 ? -6.221 -5.103 -15.667 1.00 80.06 352 MET A CA 1
ATOM 2860 C C . MET A 1 352 ? -7.701 -4.731 -15.472 1.00 80.06 352 MET A C 1
ATOM 2862 O O . MET A 1 352 ? -8.430 -5.397 -14.715 1.00 80.06 352 MET A O 1
ATOM 2866 N N . PRO A 1 353 ? -8.190 -3.689 -16.157 1.00 71.06 353 PRO A N 1
ATOM 2867 C CA . PRO A 1 353 ? -9.593 -3.320 -16.132 1.00 71.06 353 PRO A CA 1
ATOM 2868 C C . PRO A 1 353 ? -10.406 -4.328 -16.957 1.00 71.06 353 PRO A C 1
ATOM 2870 O O . PRO A 1 353 ? -10.594 -4.176 -18.154 1.00 71.06 353 PRO A O 1
ATOM 2873 N N . ILE A 1 354 ? -10.931 -5.377 -16.318 1.00 59.62 354 ILE A N 1
ATOM 2874 C CA . ILE A 1 354 ? -11.861 -6.301 -16.988 1.00 59.62 354 ILE A CA 1
ATOM 2875 C C . ILE A 1 354 ? -13.242 -5.624 -17.112 1.00 59.62 354 ILE A C 1
ATOM 2877 O O . ILE A 1 354 ? -14.089 -5.766 -16.226 1.00 59.62 354 ILE A O 1
ATOM 2881 N N . LYS A 1 355 ? -13.485 -4.866 -18.185 1.00 50.16 355 LYS A N 1
ATOM 2882 C CA . LYS A 1 355 ? -14.831 -4.449 -18.622 1.00 50.16 355 LYS A CA 1
ATOM 2883 C C . LYS A 1 355 ? -14.952 -4.573 -20.146 1.00 50.16 355 LYS A C 1
ATOM 2885 O O . LYS A 1 355 ? -13.987 -4.366 -20.866 1.00 50.16 355 LYS A O 1
ATOM 2890 N N . ARG A 1 356 ? -16.149 -4.941 -20.625 1.00 39.00 356 ARG A N 1
ATOM 2891 C CA . ARG A 1 356 ? -16.506 -4.999 -22.054 1.00 39.00 356 ARG A CA 1
ATOM 2892 C C . ARG A 1 356 ? -16.522 -3.580 -22.638 1.00 39.00 356 ARG A C 1
ATOM 2894 O O . ARG A 1 356 ? -17.331 -2.782 -22.178 1.00 39.00 356 ARG A O 1
ATOM 2901 N N . GLY A 1 357 ? -15.717 -3.307 -23.665 1.00 42.22 357 GLY A N 1
ATOM 2902 C CA . GLY A 1 357 ? -15.905 -2.144 -24.540 1.00 42.22 357 GLY A CA 1
ATOM 2903 C C . GLY A 1 357 ? -14.607 -1.517 -25.051 1.00 42.22 357 GLY A C 1
ATOM 2904 O O . GLY A 1 357 ? -13.688 -1.265 -24.281 1.00 42.22 357 GLY A O 1
ATOM 2905 N N . VAL A 1 358 ? -14.583 -1.232 -26.353 1.00 47.59 358 VAL A N 1
ATOM 2906 C CA . VAL A 1 358 ? -13.506 -0.579 -27.129 1.00 47.59 358 VAL A CA 1
ATOM 2907 C C . VAL A 1 358 ? -13.251 0.878 -26.676 1.00 47.59 358 VAL A C 1
ATOM 2909 O O . VAL A 1 358 ? -12.251 1.487 -27.043 1.00 47.59 358 VAL A O 1
ATOM 2912 N N . ASP A 1 359 ? -14.119 1.436 -25.827 1.00 48.06 359 ASP A N 1
ATOM 2913 C CA . ASP A 1 359 ? -14.058 2.835 -25.383 1.00 48.06 359 ASP A CA 1
ATOM 2914 C C . ASP A 1 359 ? -13.019 3.115 -24.283 1.00 48.06 359 ASP A C 1
ATOM 2916 O O . ASP A 1 359 ? -12.602 4.261 -24.122 1.00 48.06 359 ASP A O 1
ATOM 2920 N N . PHE A 1 360 ? -12.520 2.095 -23.570 1.00 51.59 360 PHE A N 1
ATOM 2921 C CA . PHE A 1 360 ? -11.559 2.316 -22.481 1.00 51.59 360 PHE A CA 1
ATOM 2922 C C . PHE A 1 360 ? -10.175 2.753 -22.973 1.00 51.59 360 PHE A C 1
ATOM 2924 O O . PHE A 1 360 ? -9.552 3.592 -22.338 1.00 51.59 360 PHE A O 1
ATOM 2931 N N . GLU A 1 361 ? -9.691 2.246 -24.110 1.00 50.47 361 GLU A N 1
ATOM 2932 C CA . GLU A 1 361 ? -8.387 2.665 -24.652 1.00 50.47 361 GLU A CA 1
ATOM 2933 C C . GLU A 1 361 ? -8.403 4.143 -25.050 1.00 50.47 361 GLU A C 1
ATOM 2935 O O . GLU A 1 361 ? -7.433 4.863 -24.819 1.00 50.47 361 GLU A O 1
ATOM 2940 N N . LYS A 1 362 ? -9.536 4.618 -25.584 1.00 51.03 362 LYS A N 1
ATOM 2941 C CA . LYS A 1 362 ? -9.731 6.034 -25.894 1.00 51.03 362 LYS A CA 1
ATOM 2942 C C . LYS A 1 362 ? -9.833 6.866 -24.627 1.00 51.03 362 LYS A C 1
ATOM 2944 O O . LYS A 1 362 ? -9.218 7.920 -24.599 1.00 51.03 362 LYS A O 1
ATOM 2949 N N . GLU A 1 363 ? -10.548 6.408 -23.599 1.00 49.47 363 GLU A N 1
ATOM 2950 C CA . GLU A 1 363 ? -10.672 7.110 -22.314 1.00 49.47 363 GLU A CA 1
ATOM 2951 C C . GLU A 1 363 ? -9.370 7.119 -21.498 1.00 49.47 363 GLU A C 1
ATOM 2953 O O . GLU A 1 363 ? -9.010 8.169 -20.981 1.00 49.47 363 GLU A O 1
ATOM 2958 N N . GLU A 1 364 ? -8.624 6.012 -21.410 1.00 52.38 364 GLU A N 1
ATOM 2959 C CA . GLU A 1 364 ? -7.343 5.927 -20.689 1.00 52.38 364 GLU A CA 1
ATOM 2960 C C . GLU A 1 364 ? -6.249 6.709 -21.423 1.00 52.38 364 GLU A C 1
ATOM 2962 O O . GLU A 1 364 ? -5.484 7.429 -20.783 1.00 52.38 364 GLU A O 1
ATOM 2967 N N . ALA A 1 365 ? -6.203 6.645 -22.761 1.00 51.38 365 ALA A N 1
ATOM 2968 C CA . ALA A 1 365 ? -5.319 7.498 -23.548 1.00 51.38 365 ALA A CA 1
ATOM 2969 C C . ALA A 1 365 ? -5.717 8.974 -23.420 1.00 51.38 365 ALA A C 1
ATOM 2971 O O . ALA A 1 365 ? -4.836 9.807 -23.228 1.00 51.38 365 ALA A O 1
ATOM 2972 N N . LEU A 1 366 ? -7.016 9.313 -23.447 1.00 47.97 366 LEU A N 1
ATOM 2973 C CA . LEU A 1 366 ? -7.476 10.683 -23.193 1.00 47.97 366 LEU A CA 1
ATOM 2974 C C . LEU A 1 366 ? -7.110 11.149 -21.785 1.00 47.97 366 LEU A C 1
ATOM 2976 O O . LEU A 1 366 ? -6.725 12.297 -21.631 1.00 47.97 366 LEU A O 1
ATOM 2980 N N . GLU A 1 367 ? -7.263 10.311 -20.762 1.00 51.31 367 GLU A N 1
ATOM 2981 C CA . GLU A 1 367 ? -6.969 10.647 -19.366 1.00 51.31 367 GLU A CA 1
ATOM 2982 C C . GLU A 1 367 ? -5.461 10.751 -19.117 1.00 51.31 367 GLU A C 1
ATOM 2984 O O . GLU A 1 367 ? -5.028 11.699 -18.467 1.00 51.31 367 GLU A O 1
ATOM 2989 N N . MET A 1 368 ? -4.636 9.868 -19.692 1.00 51.75 368 MET A N 1
ATOM 2990 C CA . MET A 1 368 ? -3.175 10.021 -19.682 1.00 51.75 368 MET A CA 1
ATOM 2991 C C . MET A 1 368 ? -2.745 11.290 -20.414 1.00 51.75 368 MET A C 1
ATOM 2993 O O . MET A 1 368 ? -1.876 12.012 -19.934 1.00 51.75 368 MET A O 1
ATOM 2997 N N . PHE A 1 369 ? -3.354 11.592 -21.561 1.00 50.25 369 PHE A N 1
ATOM 2998 C CA . PHE A 1 369 ? -3.015 12.776 -22.345 1.00 50.25 369 PHE A CA 1
ATOM 2999 C C . PHE A 1 369 ? -3.470 14.063 -21.647 1.00 50.25 369 PHE A C 1
ATOM 3001 O O . PHE A 1 369 ? -2.697 15.012 -21.524 1.00 50.25 369 PHE A O 1
ATOM 3008 N N . LYS A 1 370 ? -4.692 14.073 -21.104 1.00 46.38 370 LYS A N 1
ATOM 3009 C CA . LYS A 1 370 ? -5.223 15.169 -20.286 1.00 46.38 370 LYS A CA 1
ATOM 3010 C C . LYS A 1 370 ? -4.394 15.356 -19.022 1.00 46.38 370 LYS A C 1
ATOM 3012 O O . LYS A 1 370 ? -4.051 16.488 -18.725 1.00 46.38 370 LYS A O 1
ATOM 3017 N N . GLY A 1 371 ? -4.029 1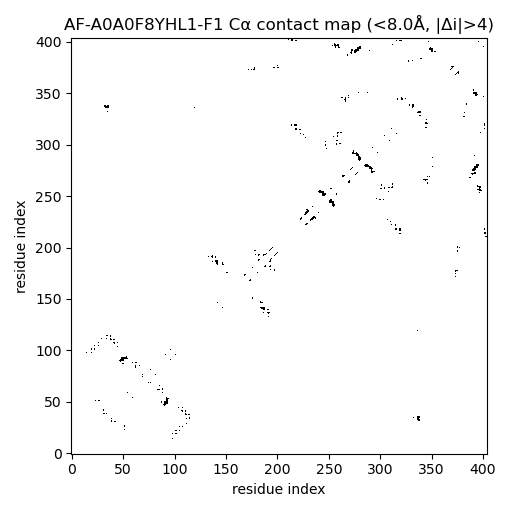4.291 -18.314 1.00 49.78 371 GLY A N 1
ATOM 3018 C CA . GLY A 1 371 ? -3.211 14.354 -17.099 1.00 49.78 371 GLY A CA 1
ATOM 3019 C C . GLY A 1 371 ? -1.749 14.746 -17.336 1.00 49.78 371 GLY A C 1
ATOM 3020 O O . GLY A 1 371 ? -1.106 15.247 -16.421 1.00 49.78 371 GLY A O 1
ATOM 3021 N N . LYS A 1 372 ? -1.222 14.529 -18.550 1.00 47.47 372 LYS A N 1
ATOM 3022 C CA . LYS A 1 372 ? 0.157 14.878 -18.923 1.00 47.47 372 LYS A CA 1
ATOM 3023 C C . LYS A 1 372 ? 0.301 16.305 -19.463 1.00 47.47 372 LYS A C 1
ATOM 3025 O O . LYS A 1 372 ? 1.375 16.876 -19.323 1.00 47.47 372 LYS A O 1
ATOM 3030 N N . TRP A 1 373 ? -0.746 16.870 -20.074 1.00 40.84 373 TRP A N 1
ATOM 3031 C CA . TRP A 1 373 ? -0.630 18.134 -20.819 1.00 40.84 373 TRP A CA 1
ATOM 3032 C C . TRP A 1 373 ? -1.693 19.198 -20.506 1.00 40.84 373 TRP A C 1
ATOM 3034 O O . TRP A 1 373 ? -1.467 20.359 -20.816 1.00 40.84 373 TRP A O 1
ATOM 3044 N N . VAL A 1 374 ? -2.848 18.842 -19.926 1.00 42.78 374 VAL A N 1
ATOM 3045 C CA . VAL A 1 374 ? -4.030 19.741 -19.869 1.00 42.78 374 VAL A CA 1
ATOM 3046 C C . VAL A 1 374 ? -4.604 19.906 -18.457 1.00 42.78 374 VAL A C 1
ATOM 3048 O O . VAL A 1 374 ? -5.262 20.894 -18.142 1.00 42.78 374 VAL A O 1
ATOM 3051 N N . ARG A 1 375 ? -4.378 18.930 -17.581 1.00 46.22 375 ARG A N 1
ATOM 3052 C CA . ARG A 1 375 ? -4.792 18.930 -16.186 1.00 46.22 375 ARG A CA 1
ATOM 3053 C C . ARG A 1 375 ? -3.651 18.435 -15.338 1.00 46.22 375 ARG A C 1
ATOM 3055 O O . ARG A 1 375 ? -3.012 17.434 -15.629 1.00 46.22 375 ARG A O 1
ATOM 3062 N N . VAL A 1 376 ? -3.526 19.094 -14.212 1.00 47.31 376 VAL A N 1
ATOM 3063 C CA . VAL A 1 376 ? -2.779 18.649 -13.062 1.00 47.31 376 VAL A CA 1
ATOM 3064 C C . VAL A 1 376 ? -3.424 17.351 -12.524 1.00 47.31 376 VAL A C 1
ATOM 3066 O O . VAL A 1 376 ? -4.395 17.368 -11.765 1.00 47.31 376 VAL A O 1
ATOM 3069 N N . GLY A 1 377 ? -2.975 16.193 -13.016 1.00 44.56 377 GLY A N 1
ATOM 3070 C CA . GLY A 1 377 ? -3.524 14.886 -12.652 1.00 44.56 377 GLY A CA 1
ATOM 3071 C C . GLY A 1 377 ? -2.967 14.379 -11.320 1.00 44.56 377 GLY A C 1
ATOM 3072 O O . GLY A 1 377 ? -1.770 14.157 -11.195 1.00 44.56 377 GLY A O 1
ATOM 3073 N N . LEU A 1 378 ? -3.829 14.132 -10.329 1.00 47.88 378 LEU A N 1
ATOM 3074 C CA . LEU A 1 378 ? -3.450 13.465 -9.076 1.00 47.88 378 LEU A CA 1
ATOM 3075 C C . LEU A 1 378 ? -3.811 11.974 -9.149 1.00 47.88 378 LEU A C 1
ATOM 3077 O O . LEU A 1 378 ? -4.966 11.596 -8.923 1.00 47.88 378 LEU A O 1
ATOM 3081 N N . SER A 1 379 ? -2.836 11.106 -9.431 1.00 50.97 379 SER A N 1
ATOM 3082 C CA . SER A 1 379 ? -3.039 9.653 -9.361 1.00 50.97 379 SER A CA 1
ATOM 3083 C C . SER A 1 379 ? -3.217 9.207 -7.904 1.00 50.97 379 SER A C 1
ATOM 3085 O O . SER A 1 379 ? -2.271 9.138 -7.126 1.00 50.97 379 SER A O 1
ATOM 3087 N N . LYS A 1 380 ? -4.454 8.888 -7.502 1.00 51.16 380 LYS A N 1
ATOM 3088 C CA . LYS A 1 380 ? -4.785 8.417 -6.136 1.00 51.16 380 LYS A CA 1
ATOM 3089 C C . LYS A 1 380 ? -4.758 6.889 -5.989 1.00 51.16 380 LYS A C 1
ATOM 3091 O O . LYS A 1 380 ? -5.206 6.360 -4.973 1.00 51.16 380 LYS A O 1
ATOM 3096 N N . GLY A 1 381 ? -4.294 6.166 -7.011 1.00 49.38 381 GLY A N 1
ATOM 3097 C CA . GLY A 1 381 ? -4.374 4.702 -7.066 1.00 49.38 381 GLY A CA 1
ATOM 3098 C C . GLY A 1 381 ? -3.563 3.999 -5.974 1.00 49.38 381 GLY A C 1
ATOM 3099 O O . GLY A 1 381 ? -4.028 3.010 -5.415 1.00 49.38 381 GLY A O 1
ATOM 3100 N N . MET A 1 382 ? -2.396 4.547 -5.623 1.00 52.50 382 MET A N 1
ATOM 3101 C CA . MET A 1 382 ? -1.437 3.914 -4.705 1.00 52.50 382 MET A CA 1
ATOM 3102 C C . MET A 1 382 ? -1.830 3.993 -3.220 1.00 52.50 382 MET A C 1
ATOM 3104 O O . MET A 1 382 ? -1.245 3.294 -2.401 1.00 52.50 382 MET A O 1
ATOM 3108 N N . LEU A 1 383 ? -2.832 4.810 -2.869 1.00 53.28 383 LEU A N 1
ATOM 3109 C CA . LEU A 1 383 ? -3.308 4.991 -1.488 1.00 53.28 383 LEU A CA 1
ATOM 3110 C C . LEU A 1 383 ? -4.582 4.193 -1.173 1.00 53.28 383 LEU A C 1
ATOM 3112 O O . LEU A 1 383 ? -5.134 4.319 -0.080 1.00 53.28 383 LEU A O 1
ATOM 3116 N N . LYS A 1 384 ? -5.081 3.392 -2.121 1.00 58.25 384 LYS A N 1
ATOM 3117 C CA . LYS A 1 384 ? -6.184 2.462 -1.863 1.00 58.25 384 LYS A CA 1
ATOM 3118 C C . LYS A 1 384 ? -5.617 1.152 -1.331 1.00 58.25 384 LYS A C 1
ATOM 3120 O O . LYS A 1 384 ? -4.669 0.613 -1.895 1.00 58.25 384 LYS A O 1
ATOM 3125 N N . GLU A 1 385 ? -6.227 0.630 -0.268 1.00 56.28 385 GLU A N 1
ATOM 3126 C CA . GLU A 1 385 ? -5.890 -0.694 0.255 1.00 56.28 385 GLU A CA 1
ATOM 3127 C C . GLU A 1 385 ? -6.001 -1.744 -0.861 1.00 56.28 385 GLU A C 1
ATOM 3129 O O . GLU A 1 385 ? -6.970 -1.764 -1.633 1.00 56.28 385 GLU A O 1
ATOM 3134 N N . ARG A 1 386 ? -4.992 -2.614 -0.964 1.00 58.28 386 ARG A N 1
ATOM 3135 C CA . ARG A 1 386 ? -4.985 -3.704 -1.936 1.00 58.28 386 ARG A CA 1
ATOM 3136 C C . ARG A 1 386 ? -6.062 -4.711 -1.554 1.00 58.28 386 ARG A C 1
ATOM 3138 O O . ARG A 1 386 ? -5.964 -5.417 -0.556 1.00 58.28 386 ARG A O 1
ATOM 3145 N N . LEU A 1 387 ? -7.092 -4.814 -2.386 1.00 60.19 387 LEU A N 1
ATOM 3146 C CA . LEU A 1 387 ? -8.049 -5.906 -2.281 1.00 60.19 387 LEU A CA 1
ATOM 3147 C C . LEU A 1 387 ? -7.431 -7.163 -2.899 1.00 60.19 387 LEU A C 1
ATOM 3149 O O . LEU A 1 387 ? -6.925 -7.126 -4.028 1.00 60.19 387 LEU A O 1
ATOM 3153 N N . ARG A 1 388 ? -7.508 -8.287 -2.174 1.00 60.34 388 ARG A N 1
ATOM 3154 C CA . ARG A 1 388 ? -7.189 -9.615 -2.715 1.00 60.34 388 ARG A CA 1
ATOM 3155 C C . ARG A 1 388 ? -8.049 -9.838 -3.955 1.00 60.34 388 ARG A C 1
ATOM 3157 O O . ARG A 1 388 ? -9.269 -9.963 -3.862 1.00 60.34 388 ARG A O 1
ATOM 3164 N N . SER A 1 389 ? -7.417 -9.844 -5.121 1.00 65.50 389 SER A N 1
ATOM 3165 C CA . SER A 1 389 ? -8.096 -9.832 -6.414 1.00 65.50 389 SER A CA 1
ATOM 3166 C C . SER A 1 389 ? -7.617 -11.008 -7.248 1.00 65.50 389 SER A C 1
ATOM 3168 O O . SER A 1 389 ? -6.418 -11.221 -7.377 1.00 65.50 389 SER A O 1
ATOM 3170 N N . LYS A 1 390 ? -8.561 -11.748 -7.840 1.00 75.94 390 LYS A N 1
ATOM 3171 C CA . LYS A 1 390 ? -8.287 -12.794 -8.844 1.00 75.94 390 LYS A CA 1
ATOM 3172 C C . LYS A 1 390 ? -8.281 -12.242 -10.274 1.00 75.94 390 LYS A C 1
ATOM 3174 O O . LYS A 1 390 ? -8.351 -13.005 -11.231 1.00 75.94 390 LYS A O 1
ATOM 3179 N N . LYS A 1 391 ? -8.323 -10.917 -10.426 1.00 83.12 391 LYS A N 1
ATOM 3180 C CA . LYS A 1 391 ? -8.279 -10.265 -11.736 1.00 83.12 391 LYS A CA 1
ATOM 3181 C C . LYS A 1 391 ? -6.863 -10.377 -12.311 1.00 83.12 391 LYS A C 1
ATOM 3183 O O . LYS A 1 391 ? -5.919 -10.337 -11.520 1.00 83.12 391 LYS A O 1
ATOM 3188 N N . PRO A 1 392 ? -6.721 -10.483 -13.642 1.00 85.75 392 PRO A N 1
ATOM 3189 C CA . PRO A 1 392 ? -5.418 -10.480 -14.266 1.00 85.75 392 PRO A CA 1
ATOM 3190 C C . PRO A 1 392 ? -4.718 -9.148 -14.023 1.00 85.75 392 PRO A C 1
ATOM 3192 O O . PRO A 1 392 ? -5.361 -8.123 -13.759 1.00 85.75 392 PRO A O 1
ATOM 3195 N N . ILE A 1 393 ? -3.396 -9.184 -14.095 1.00 89.56 393 ILE A N 1
ATOM 3196 C CA . ILE A 1 393 ? -2.538 -8.018 -13.899 1.00 89.56 393 ILE A CA 1
ATOM 3197 C C . ILE A 1 393 ? -1.770 -7.696 -15.177 1.00 89.56 393 ILE A C 1
ATOM 3199 O O . ILE A 1 393 ? -1.538 -8.575 -16.003 1.00 89.56 393 ILE A O 1
ATOM 3203 N N . TYR A 1 394 ? -1.369 -6.442 -15.343 1.00 89.81 394 TYR A N 1
ATOM 3204 C CA . TYR A 1 394 ? -0.387 -6.099 -16.359 1.00 89.81 394 TYR A CA 1
ATOM 3205 C C . TYR A 1 394 ? 0.998 -6.544 -15.893 1.00 89.81 394 TYR A C 1
ATOM 3207 O O . TYR A 1 394 ? 1.444 -6.155 -14.815 1.00 89.81 394 TYR A O 1
ATOM 3215 N N . LEU A 1 395 ? 1.656 -7.356 -16.716 1.00 90.75 395 LEU A N 1
ATOM 3216 C CA . LEU A 1 395 ? 3.068 -7.674 -16.604 1.00 90.75 395 LEU A CA 1
ATOM 3217 C C . LEU A 1 395 ? 3.858 -6.558 -17.287 1.00 90.75 395 LEU A C 1
ATOM 3219 O O . LEU A 1 395 ? 4.033 -6.547 -18.510 1.00 90.75 395 LEU A O 1
ATOM 3223 N N . ASN A 1 396 ? 4.289 -5.593 -16.484 1.00 87.62 396 ASN A N 1
ATOM 3224 C CA . ASN A 1 396 ? 5.201 -4.556 -16.934 1.00 87.62 396 ASN A CA 1
ATOM 3225 C C . ASN A 1 396 ? 6.645 -5.071 -16.863 1.00 87.62 396 ASN A C 1
ATOM 3227 O O . ASN A 1 396 ? 6.936 -6.071 -16.210 1.00 87.62 396 ASN A O 1
ATOM 3231 N N . GLY A 1 397 ? 7.562 -4.402 -17.562 1.00 87.69 397 GLY A N 1
ATOM 3232 C CA . GLY A 1 397 ? 8.986 -4.663 -17.364 1.00 87.69 397 GLY A CA 1
ATOM 3233 C C . GLY A 1 397 ? 9.423 -4.219 -15.967 1.00 87.69 397 GLY A C 1
ATOM 3234 O O . GLY A 1 397 ? 8.965 -3.187 -15.477 1.00 87.69 397 GLY A O 1
ATOM 3235 N N . LEU A 1 398 ? 10.351 -4.948 -15.349 1.00 88.50 398 LEU A N 1
ATOM 3236 C CA . LEU A 1 398 ? 10.905 -4.609 -14.039 1.00 88.50 398 LEU A CA 1
ATOM 3237 C C . LEU A 1 398 ? 11.405 -3.156 -13.967 1.00 88.50 398 LEU A C 1
ATOM 3239 O O . LEU A 1 398 ? 11.096 -2.445 -13.013 1.00 88.50 398 LEU A O 1
ATOM 3243 N N . THR A 1 399 ? 12.130 -2.688 -14.986 1.00 86.31 399 THR A N 1
ATOM 3244 C CA . THR A 1 399 ? 12.647 -1.306 -15.017 1.00 86.31 399 THR A CA 1
ATOM 3245 C C . THR A 1 399 ? 11.549 -0.249 -15.109 1.00 86.31 399 THR A C 1
ATOM 3247 O O . THR A 1 399 ? 11.719 0.856 -14.595 1.00 86.31 399 THR A O 1
ATOM 3250 N N . TYR A 1 400 ? 10.408 -0.579 -15.717 1.00 85.81 400 TYR A N 1
ATOM 3251 C CA . TYR A 1 400 ? 9.241 0.298 -15.713 1.00 85.81 400 TYR A CA 1
ATOM 3252 C C . TYR A 1 400 ? 8.659 0.407 -14.303 1.00 85.81 400 TYR A C 1
ATOM 3254 O O . TYR A 1 400 ? 8.401 1.512 -13.837 1.00 85.81 400 TYR A O 1
ATOM 3262 N N . ASP A 1 401 ? 8.507 -0.717 -13.600 1.00 84.38 401 ASP A N 1
ATOM 3263 C CA . ASP A 1 401 ? 7.941 -0.720 -12.248 1.00 84.38 401 ASP A CA 1
ATOM 3264 C C . ASP A 1 401 ? 8.855 -0.050 -11.213 1.00 84.38 401 ASP A C 1
ATOM 3266 O O . ASP A 1 401 ? 8.356 0.528 -10.252 1.00 84.38 401 ASP A O 1
ATOM 3270 N N . VAL A 1 402 ? 10.178 -0.079 -11.411 1.00 82.38 402 VAL A N 1
ATOM 3271 C CA . VAL A 1 402 ? 11.135 0.687 -10.588 1.00 82.38 402 VAL A CA 1
ATOM 3272 C C . VAL A 1 402 ? 10.965 2.197 -10.793 1.00 82.38 402 VAL A C 1
ATOM 3274 O O . VAL A 1 402 ? 11.073 2.962 -9.837 1.00 82.38 402 VAL A O 1
ATOM 3277 N N . ASN A 1 403 ? 10.674 2.627 -12.023 1.00 74.94 403 ASN A N 1
ATOM 3278 C CA . ASN A 1 403 ? 10.547 4.038 -12.402 1.00 74.94 403 ASN A CA 1
ATOM 3279 C C . ASN A 1 403 ? 9.130 4.614 -12.241 1.00 74.94 403 ASN A C 1
ATOM 3281 O O . ASN A 1 403 ? 8.909 5.787 -12.552 1.00 74.94 403 ASN A O 1
ATOM 3285 N N . LYS A 1 404 ? 8.170 3.805 -11.793 1.00 71.31 404 LYS A N 1
ATOM 3286 C CA . LYS A 1 404 ? 6.768 4.187 -11.617 1.00 71.31 404 LYS A CA 1
ATOM 3287 C C . LYS A 1 404 ? 6.569 4.967 -10.326 1.00 71.31 404 LYS A C 1
ATOM 3289 O O . LYS A 1 404 ? 6.014 6.089 -10.431 1.00 71.31 404 LYS A O 1
#

Radius of gyration: 30.55 Å; Cα contacts (8 Å, |Δi|>4): 358; chains: 1; bounding box: 68×78×102 Å

Solvent-accessible surface area (backbone atoms only — not comparable to full-atom values): 22926 Å² total; per-residue (Å²): 110,69,70,58,54,53,53,50,52,52,49,52,52,52,49,52,52,53,48,51,53,52,49,53,54,52,58,74,66,59,60,54,72,70,28,30,64,84,42,22,50,59,42,51,61,70,44,68,52,45,34,89,65,86,78,50,74,72,55,51,56,50,46,51,53,50,49,54,49,44,74,74,39,78,87,56,92,76,51,72,71,56,55,64,55,48,62,52,74,80,25,52,47,67,88,80,50,54,73,63,61,52,45,54,54,45,53,55,40,49,48,36,54,49,52,43,51,50,54,51,52,52,48,54,51,50,50,54,51,50,51,53,47,49,52,52,53,29,59,71,47,40,52,57,78,90,70,32,68,81,75,80,73,81,77,77,89,86,61,84,78,50,61,66,52,42,56,51,38,70,74,67,53,80,76,61,67,54,60,61,57,52,36,38,42,41,38,28,82,83,24,59,52,29,44,59,69,39,52,54,45,54,53,48,52,51,51,52,50,52,48,38,52,52,47,48,50,53,50,51,49,43,43,51,74,66,62,44,50,38,86,93,36,87,38,49,58,61,69,63,55,36,63,40,73,47,75,52,93,92,44,80,38,29,47,28,35,52,35,27,52,52,49,34,56,65,13,71,65,50,33,47,11,35,55,71,32,5,32,20,36,69,90,47,101,55,36,89,47,69,45,77,45,53,74,65,63,50,47,53,53,57,72,68,53,47,74,65,48,50,60,70,57,27,68,60,51,50,50,52,33,47,52,50,51,51,54,50,33,51,57,39,26,76,73,67,40,19,63,64,84,87,61,72,59,50,64,92,82,48,72,53,83,90,67,94,64,85,60,54,64,57,49,52,50,47,48,53,48,35,38,73,76,64,41,91,59,79,85,67,70,87,77,53,82,84,70,94,51,61,53,25,26,44,55,51,37,40,71,55,66,68,60,106

Foldseek 3Di:
DVVVVVVVVVVVVVVLVVVLVVLLVVLVPDDLQLFFPVLSVVSCVLCLQADSDADDPVLLVVLVVVVVVCVVCVPDDDDPVNVVSNSNNRHDYSVNDDSVNSVVSSVSSVVSVVVRVVVVVVVVVVVVVVVVVLVVQLVVLFDDPVQQPPCPDDDDDDDPVCPVVVCVCVVQVPVFDAPLSNSCSTRRPPGSCCVPFPVVLVVVVVVLVVLLVVLVVLLVVLVVVLQQEDCPHVHHDPVVQQQDWDDFPPDTDGLLLLLLLVLLCQFPLSVLLCQLAAAAACPDPCRLDGDHDHPVSSVSSVVPRDPSSDSSSDDSVLVSQVVVQVVLQVVLCVVSSRGADDTGSDFDWAFRPPDDDPCVVVVVVVLVSCCVGPGSDDDPPSNDHDDSDNHYTYSYGSVVRSSD

Organism: NCBI:txid412755